Protein 6KU5 (pdb70)

Organism: NCBI:txid8208

Foldseek 3Di:
DVVVVVVVVVVVVVVVVVVVCVVVVVVVVVVVLVVCLVVQEDQCQKHKAKAALLVCQLVVCVPPHCQKDKGRWYHLHNQHWIKIKIWRSQFDPPQHRFAIWIWIFTAQGPNLVVDDDQDFKKKKKWWAFPQPLGPIQIDIDTDDNPDCRSGRWPPHPVGGDTDGGRRSDTVCCCPPNPRGPQADPRMIMMMMHINSDCDPD/DVVVVVVVVVVVVVVVVVVVVVVVVVVVVVVVVVVLVVVLVVQEEQCQKHKAKFALQPVVLVCCVVVVPVWDKGRWYANHNQHWIKIKIKGSCFDDPCHNFAIWIWMATAQGPNLVVYDDQDFWKKKKWWDFPQPLGPIQIDIDGDDNVDPRRGRWDDHPGTGDTGGGRNRDGNCCQVDPDSGHQADNRMGMMMMHIDDDDDDDDPD

Secondary structure (DSSP, 8-state):
-HHHHHHHHHHHHHHHHHHHHHHHHHHHHHHHHHHHHHHH--SSSEEEEEEESHHHHHHHHHSSSS-SEE---EESSTTS-EEEEEE-SS--GGGTTTEEEEEEEEE--TTTTTS-SS----EEEEE--TTSS---EEEEE---TT-GGGSPP--TTS-SPPEEEEEEEEHHHHHS-SS--SEETTEEEEEEEE----TT-/-TTHHHHHHHHHHHHHHHHHHHHHHHHHHHHHHHHHHHHHHHH--SSSEEEEEEESHHHHHHHHHTTSSS-EEPPPEEETTTTEEEE-EEETT--TTTTTTEEEEEEEEE--TTGGGS-SS----EEEEE--SSSS---EEEEEPPPTTSTTSSPP--SSS-SPPEEEEEEEEHHHHHS-SS--SEETTEEEEEEEE----SSSS--

B-factor: mean 90.25, std 17.1, range [50.0, 147.65]

Nearest PDB structures (foldseek):
  6ku5-assembly2_B  TM=1.005E+00  e=7.263E-43  Notothenia coriiceps
  5h10-assembly1_B  TM=9.588E-01  e=3.932E-22  Homo sapiens
  4gjh-assembly1_A  TM=9.534E-01  e=3.099E-22  Mus musculus
  1rf3-assembly1_A  TM=9.480E-01  e=3.352E-21  Homo sapiens
  5yc1-assembly1_C  TM=8.995E-01  e=1.189E-16  Homo sapiens

Sequence (408 aa):
EALREHLGTLEEKMKRHSGLLDIHATQLRTHSEHLQELEATSNDGKLIWKIEDFRNKRESEVKGHPPCLSSVPFHTGPCGYKMASKVYLNGDGEGRGTHLSLYVVLMVGDFDALLPWPFRQTVALSVLDQSGAGNHQSLSFKPDLTSKSFQRPTDEKAGNVAVGFSCFIPLIKLEEPQNATYVKEDTMFVKVKVDMVGLEQSAAEALREHLGTLEEKMKRHSGLLDIHATQLRTHSEHLQELEATSNDGKLIWKIEDFRNKRESEVKGHPPCLSSVPFHTGPCGYKMASKVYLNGDGEGRGTHLSLYVVLMVGDFDALLPWPFRQTVALSVLDQSGAGNHQSLSFKPDLTSKSFQRPTDEKAGNVAVGFSCFIPLIKLEEPQNATYVKEDTMFVKVKVDMVGLEQLLE

CATH classification: 2.60.210.10

Structure (mmCIF, N/CA/C/O backbone):
data_6KU5
#
_entry.id   6KU5
#
_cell.length_a   85.544
_cell.length_b   85.544
_cell.length_c   148.598
_cell.angle_alpha   90.000
_cell.angle_beta   90.000
_cell.angle_gamma   120.000
#
_symmetry.space_group_name_H-M   'P 3 2 1'
#
loop_
_atom_site.group_PDB
_atom_site.id
_atom_site.type_symbol
_atom_site.label_atom_id
_atom_site.label_alt_id
_atom_site.label_comp_id
_atom_site.label_asym_id
_atom_site.label_entity_id
_atom_site.label_seq_id
_atom_site.pdbx_PDB_ins_code
_atom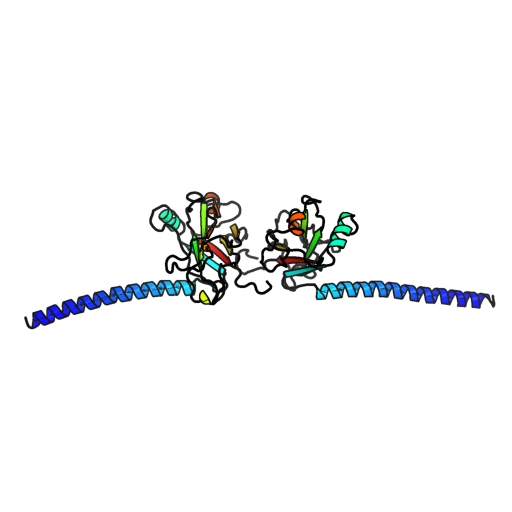_site.Cartn_x
_atom_site.Cartn_y
_atom_site.Cartn_z
_atom_site.occupancy
_atom_site.B_iso_or_equiv
_atom_site.auth_seq_id
_atom_site.auth_comp_id
_atom_site.auth_asym_id
_atom_site.auth_atom_id
_atom_site.pdbx_PDB_model_num
ATOM 1 N N . GLU A 1 4 ? -48.389 32.944 -41.902 1.000 145.864 5 GLU A N 1
ATOM 2 C CA . GLU A 1 4 ? -48.402 33.838 -40.704 1.000 136.701 5 GLU A CA 1
ATOM 3 C C . GLU A 1 4 ? -49.514 33.414 -39.742 1.000 139.285 5 GLU A C 1
ATOM 4 O O . GLU A 1 4 ? -49.465 33.855 -38.575 1.000 144.415 5 GLU A O 1
ATOM 6 N N . ALA A 1 5 ? -50.472 32.596 -40.193 1.000 147.040 6 ALA A N 1
ATOM 7 C CA . ALA A 1 5 ? -51.502 31.987 -39.321 1.000 147.645 6 ALA A CA 1
ATOM 8 C C . ALA A 1 5 ? -50.799 31.161 -38.242 1.000 142.971 6 ALA A C 1
ATOM 9 O O . ALA A 1 5 ? -51.040 31.409 -37.035 1.000 130.615 6 ALA A O 1
ATOM 11 N N . LEU A 1 6 ? -49.968 30.211 -38.681 1.000 135.427 7 LEU A N 1
ATOM 12 C CA . LEU A 1 6 ? -49.128 29.370 -37.794 1.000 127.358 7 LEU A CA 1
ATOM 13 C C . LEU A 1 6 ? -48.101 30.253 -37.083 1.000 133.107 7 LEU A C 1
ATOM 14 O O . LEU A 1 6 ? -47.927 30.074 -35.864 1.000 132.280 7 LEU A O 1
ATOM 16 N N . ARG A 1 7 ? -47.469 31.181 -37.811 1.000 139.165 8 ARG A N 1
ATOM 17 C CA . ARG A 1 7 ? -46.405 32.072 -37.267 1.000 133.727 8 ARG A CA 1
ATOM 18 C C . ARG A 1 7 ? -46.927 32.827 -36.039 1.000 132.192 8 ARG A C 1
ATOM 19 O O . ARG A 1 7 ? -46.219 32.848 -35.005 1.000 123.384 8 ARG A O 1
ATOM 21 N N . GLU A 1 8 ? -48.110 33.437 -36.147 1.000 138.466 9 GLU A N 1
ATOM 22 C CA . GLU A 1 8 ? -48.751 34.130 -35.001 1.000 136.624 9 GLU A CA 1
ATOM 23 C C . GLU A 1 8 ? -48.898 33.117 -33.867 1.000 130.347 9 GLU A C 1
ATOM 24 O O . GLU A 1 8 ? -48.580 33.481 -32.724 1.000 132.300 9 GLU A O 1
ATOM 30 N N . HIS A 1 9 ? -49.351 31.897 -34.180 1.000 120.843 10 HIS A N 1
ATOM 31 C CA . HIS A 1 9 ? -49.595 30.837 -33.161 1.000 115.238 10 HIS A CA 1
ATOM 32 C C . HIS A 1 9 ? -48.262 30.287 -32.628 1.000 116.142 10 HIS A C 1
ATOM 33 O O . HIS A 1 9 ? -48.244 29.789 -31.460 1.000 106.947 10 HIS A O 1
ATOM 35 N N . LEU A 1 10 ? -47.199 30.356 -33.444 1.000 117.098 11 LEU A N 1
ATOM 36 C CA . LEU A 1 10 ? -45.816 29.965 -33.042 1.000 108.999 11 LEU A CA 1
ATOM 37 C C . LEU A 1 10 ? -45.181 31.045 -32.156 1.000 103.528 11 LEU A C 1
ATOM 38 O O . LEU A 1 10 ? -44.489 30.685 -31.175 1.000 102.302 11 LEU A O 1
ATOM 40 N N . GLY A 1 11 ? -45.331 32.315 -32.526 1.000 99.739 12 GLY A N 1
ATOM 41 C CA . GLY A 1 11 ? -44.874 33.425 -31.674 1.000 100.105 12 GLY A CA 1
ATOM 42 C C . GLY A 1 11 ? -45.560 33.357 -30.325 1.000 101.451 12 GLY A C 1
ATOM 43 O O . GLY A 1 11 ? -44.873 33.572 -29.307 1.000 98.351 12 GLY A O 1
ATOM 44 N N . THR A 1 12 ? -46.859 33.038 -30.327 1.000 105.293 13 THR A N 1
ATOM 45 C CA . THR A 1 12 ? -47.693 32.884 -29.107 1.000 100.992 13 THR A CA 1
ATOM 46 C C . THR A 1 12 ? -47.115 31.774 -28.233 1.000 105.079 13 THR A C 1
ATOM 47 O O . THR A 1 12 ? -46.996 32.000 -27.019 1.000 117.135 13 THR A O 1
ATOM 51 N N . LEU A 1 13 ? -46.780 30.620 -28.816 1.000 104.306 14 LEU A N 1
ATOM 52 C CA . LEU A 1 13 ? -46.195 29.494 -28.033 1.000 102.481 14 LEU A CA 1
ATOM 53 C C . LEU A 1 13 ? -44.913 29.974 -27.341 1.000 101.658 14 LEU A C 1
ATOM 54 O O . LEU A 1 13 ? -44.801 29.777 -26.116 1.000 95.079 14 LEU A O 1
ATOM 56 N N . GLU A 1 14 ? -44.015 30.628 -28.086 1.000 104.957 15 GLU A N 1
ATOM 57 C CA . GLU A 1 14 ? -42.713 31.109 -27.545 1.000 100.166 15 GLU A CA 1
ATOM 58 C C . GLU A 1 14 ? -42.951 32.050 -26.361 1.000 93.316 15 GLU A C 1
ATOM 59 O O . GLU A 1 14 ? -42.250 31.888 -25.340 1.000 82.758 15 GLU A O 1
ATOM 65 N N . GLU A 1 15 ? -43.885 32.997 -26.483 1.000 95.128 16 GLU A N 1
ATOM 66 C CA . GLU A 1 15 ? -44.158 33.955 -25.382 1.000 99.145 16 GLU A CA 1
ATOM 67 C C . GLU A 1 15 ? -44.761 33.152 -24.220 1.000 99.347 16 GLU A C 1
ATOM 68 O O . GLU A 1 15 ? -44.377 33.434 -23.069 1.000 106.096 16 GLU A O 1
ATOM 74 N N . LYS A 1 16 ? -45.607 32.154 -24.499 1.000 95.105 17 LYS A N 1
ATOM 75 C CA . LYS A 1 16 ? -46.172 31.255 -23.448 1.000 94.585 17 LYS A CA 1
ATOM 76 C C . LYS A 1 16 ? -45.038 30.481 -22.774 1.000 84.303 17 LYS A C 1
ATOM 77 O O . LYS A 1 16 ? -45.046 30.326 -21.535 1.000 75.023 17 LYS A O 1
ATOM 79 N N . MET A 1 17 ? -44.097 29.996 -23.569 1.000 82.327 18 MET A N 1
ATOM 80 C CA . MET A 1 17 ? -42.949 29.250 -23.021 1.000 84.070 18 MET A CA 1
ATOM 81 C C . MET A 1 17 ? -42.215 30.144 -22.019 1.000 86.338 18 MET A C 1
ATOM 82 O O . MET A 1 17 ? -41.990 29.701 -20.884 1.000 89.186 18 MET A O 1
ATOM 87 N N . LYS A 1 18 ? -41.857 31.365 -22.429 1.000 85.554 19 LYS A N 1
ATOM 88 C CA . LYS A 1 18 ? -41.056 32.286 -21.578 1.000 85.348 19 LYS A CA 1
ATOM 89 C C . LYS A 1 18 ? -41.784 32.490 -20.244 1.000 85.533 19 LYS A C 1
ATOM 90 O O . LYS A 1 18 ? -41.096 32.489 -19.200 1.000 73.998 19 LYS A O 1
ATOM 92 N N . ARG A 1 19 ? -43.115 32.638 -20.273 1.000 84.347 20 ARG A N 1
ATOM 93 C CA . ARG A 1 19 ? -43.933 32.831 -19.048 1.000 82.163 20 ARG A CA 1
ATOM 94 C C . ARG A 1 19 ? -43.683 31.661 -18.108 1.000 80.711 20 ARG A C 1
ATOM 95 O O . ARG A 1 19 ? -43.449 31.913 -16.915 1.000 80.958 20 ARG A O 1
ATOM 103 N N . HIS A 1 20 ? -43.711 30.434 -18.633 1.000 79.258 21 HIS A N 1
ATOM 104 C CA . HIS A 1 20 ? -43.425 29.222 -17.821 1.000 73.467 21 HIS A CA 1
ATOM 105 C C . HIS A 1 20 ? -42.073 29.387 -17.148 1.000 69.134 21 HIS A C 1
ATOM 106 O O . HIS A 1 20 ? -42.001 29.171 -15.938 1.000 70.735 21 HIS A O 1
ATOM 113 N N . SER A 1 21 ? -41.063 29.800 -17.906 1.000 70.470 22 SER A N 1
ATOM 114 C CA . SER A 1 21 ? -39.690 29.969 -17.372 1.000 74.852 22 SER A CA 1
ATOM 115 C C . SER A 1 21 ? -39.669 31.018 -16.249 1.000 74.914 22 SER A C 1
ATOM 116 O O . SER A 1 21 ? -38.857 30.878 -15.326 1.000 74.279 22 SER A O 1
ATOM 119 N N . GLY A 1 22 ? -40.488 32.064 -16.336 1.000 77.732 23 GLY A N 1
ATOM 120 C CA . GLY A 1 22 ? -40.556 33.076 -15.264 1.000 77.463 23 GLY A CA 1
ATOM 121 C C . GLY A 1 22 ? -41.090 32.480 -13.979 1.000 74.073 23 GLY A C 1
ATOM 122 O O . GLY A 1 22 ? -40.505 32.749 -12.919 1.000 73.347 23 GLY A O 1
ATOM 123 N N . LEU A 1 23 ? -42.142 31.669 -14.076 1.000 76.215 24 LEU A N 1
ATOM 124 C CA . LEU A 1 23 ? -42.805 31.042 -12.898 1.000 75.992 24 LEU A CA 1
ATOM 125 C C . LEU A 1 23 ? -41.846 30.116 -12.158 1.000 73.493 24 LEU A C 1
ATOM 126 O O . LEU A 1 23 ? -41.915 30.067 -10.914 1.000 69.499 24 LEU A O 1
ATOM 131 N N . LEU A 1 24 ? -41.035 29.359 -12.891 1.000 73.641 25 LEU A N 1
ATOM 132 C CA . LEU A 1 24 ? -40.067 28.433 -12.261 1.000 75.312 25 LEU A CA 1
ATOM 133 C C . LEU A 1 24 ? -39.068 29.224 -11.412 1.000 81.004 25 LEU A C 1
ATOM 134 O O . LEU A 1 24 ? -38.791 28.775 -10.291 1.000 87.815 25 LEU A O 1
ATOM 139 N N . ASP A 1 25 ? -38.547 30.351 -11.899 1.000 81.529 26 ASP A N 1
ATOM 140 C CA . ASP A 1 25 ? -37.608 31.181 -11.098 1.000 83.536 26 ASP A CA 1
ATOM 141 C C . ASP A 1 25 ? -38.345 31.706 -9.865 1.000 78.602 26 ASP A C 1
ATOM 142 O O . ASP A 1 25 ? -37.775 31.643 -8.759 1.000 76.628 26 ASP A O 1
ATOM 147 N N . ILE A 1 26 ? -39.570 32.193 -10.053 1.000 77.168 27 ILE A N 1
ATOM 148 C CA . ILE A 1 26 ? -40.424 32.722 -8.950 1.000 74.593 27 ILE A CA 1
ATOM 149 C C . ILE A 1 26 ? -40.702 31.603 -7.950 1.000 72.244 27 ILE A C 1
ATOM 150 O O . ILE A 1 26 ? -40.573 31.849 -6.751 1.000 77.630 27 ILE A O 1
ATOM 155 N N . HIS A 1 27 ? -41.116 30.434 -8.435 1.000 72.869 28 HIS A N 1
ATOM 156 C CA . HIS A 1 27 ? -41.377 29.243 -7.588 1.000 71.222 28 HIS A CA 1
ATOM 157 C C . HIS A 1 27 ? -40.093 28.826 -6.870 1.000 69.258 28 HIS A C 1
ATOM 158 O O . HIS A 1 27 ? -40.152 28.480 -5.696 1.000 65.502 28 HIS A O 1
ATOM 165 N N . ALA A 1 28 ? -38.965 28.848 -7.565 1.000 78.471 29 ALA A N 1
ATOM 166 C CA . ALA A 1 28 ? -37.669 28.428 -6.991 1.000 80.287 29 ALA A CA 1
ATOM 167 C C . ALA A 1 28 ? -37.347 29.326 -5.797 1.000 79.130 29 ALA A C 1
ATOM 168 O O . ALA A 1 28 ? -37.018 28.790 -4.728 1.000 76.825 29 ALA A O 1
ATOM 170 N N . THR A 1 29 ? -37.454 30.644 -5.962 1.000 77.342 30 THR A N 1
ATOM 171 C CA . THR A 1 29 ? -37.126 31.597 -4.872 1.000 76.991 30 THR A CA 1
ATOM 172 C 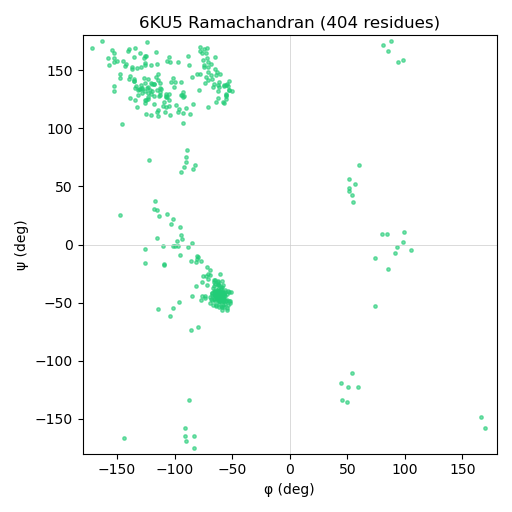C . THR A 1 29 ? -38.030 31.286 -3.681 1.000 72.982 30 THR A C 1
ATOM 173 O O . THR A 1 29 ? -37.510 31.163 -2.565 1.000 71.227 30 THR A O 1
ATOM 177 N N . GLN A 1 30 ? -39.320 31.100 -3.938 1.000 75.463 31 GLN A N 1
ATOM 178 C CA . GLN A 1 30 ? -40.331 30.815 -2.888 1.000 75.720 31 GLN A CA 1
ATOM 179 C C . GLN A 1 30 ? -40.007 29.497 -2.184 1.000 71.451 31 GLN A C 1
ATOM 180 O O . GLN A 1 30 ? -40.222 29.408 -0.971 1.000 73.256 31 GLN A O 1
ATOM 186 N N . LEU A 1 31 ? -39.544 28.492 -2.920 1.000 74.931 32 LEU A N 1
ATOM 187 C CA . LEU A 1 31 ? -39.093 27.217 -2.303 1.000 78.585 32 LEU A CA 1
ATOM 188 C C . LEU A 1 31 ? -37.897 27.519 -1.397 1.000 83.530 32 LEU A C 1
ATOM 189 O O . LEU A 1 31 ? -37.875 27.038 -0.242 1.000 84.558 32 LEU A O 1
ATOM 194 N N . ARG A 1 32 ? -36.936 28.289 -1.908 1.000 85.286 33 ARG A N 1
ATOM 195 C CA . ARG A 1 32 ? -35.696 28.599 -1.160 1.000 83.579 33 ARG A CA 1
ATOM 196 C C . ARG A 1 32 ? -36.084 29.324 0.126 1.000 75.708 33 ARG A C 1
ATOM 197 O O . ARG A 1 32 ? -35.595 28.923 1.188 1.000 73.990 33 ARG A O 1
ATOM 205 N N . THR A 1 33 ? -36.959 30.325 0.045 1.000 73.634 34 THR A N 1
ATOM 206 C CA . THR A 1 33 ? -37.382 31.090 1.247 1.000 73.904 34 THR A CA 1
ATOM 207 C C . THR A 1 33 ? -38.100 30.134 2.201 1.000 7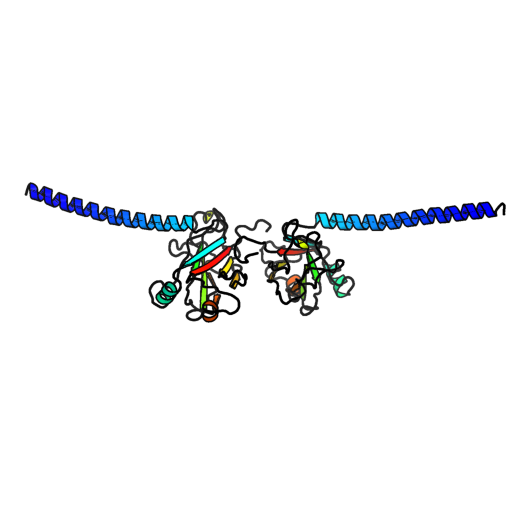5.493 34 THR A C 1
ATOM 208 O O . THR A 1 33 ? -37.861 30.218 3.418 1.000 79.797 34 THR A O 1
ATOM 212 N N . HIS A 1 34 ? -38.929 29.237 1.676 1.000 78.999 35 HIS A N 1
ATOM 213 C CA . HIS A 1 34 ? -39.645 28.240 2.509 1.000 80.412 35 HIS A CA 1
ATOM 214 C C . HIS A 1 34 ? -38.632 27.411 3.284 1.000 89.261 35 HIS A C 1
ATOM 215 O O . HIS A 1 34 ? -38.806 27.302 4.507 1.000 95.422 35 HIS A O 1
ATOM 222 N N . SER A 1 35 ? -37.602 26.894 2.605 1.000 92.933 36 SER A N 1
ATOM 223 C CA . SER A 1 35 ? -36.561 26.039 3.234 1.000 90.760 36 SER A CA 1
ATOM 224 C C . SER A 1 35 ? -35.851 26.795 4.362 1.000 91.461 36 SER A C 1
ATOM 225 O O . SER A 1 35 ? -35.599 26.168 5.420 1.000 87.452 36 SER A O 1
ATOM 228 N N . GLU A 1 36 ? -35.517 28.071 4.141 1.000 93.628 37 GLU A N 1
ATOM 229 C CA . GLU A 1 36 ? -34.890 28.932 5.177 1.000 91.335 37 GLU A CA 1
ATOM 230 C C . GLU A 1 36 ? -35.835 29.037 6.376 1.000 89.057 37 GLU A C 1
ATOM 231 O O . GLU A 1 36 ? -35.349 28.936 7.515 1.000 85.135 37 GLU A O 1
ATOM 237 N N . HIS A 1 37 ? -37.130 29.252 6.135 1.000 87.590 38 HIS A N 1
ATOM 238 C CA . HIS A 1 37 ? -38.126 29.386 7.231 1.000 95.468 38 HIS A CA 1
ATOM 239 C C . HIS A 1 37 ? -38.255 28.055 7.979 1.000 91.134 38 HIS A C 1
ATOM 240 O O . HIS A 1 37 ? -38.378 28.077 9.212 1.000 88.478 38 HIS A O 1
ATOM 247 N N . LEU A 1 38 ? -38.245 26.938 7.259 1.000 91.441 39 LEU A N 1
ATOM 248 C CA . LEU A 1 38 ? -38.380 25.600 7.886 1.000 89.205 39 LEU A CA 1
ATOM 249 C C . LEU A 1 38 ? -37.228 25.373 8.864 1.000 92.173 39 LEU A C 1
ATOM 250 O O . LEU A 1 38 ? -37.485 24.969 10.008 1.000 97.369 39 LEU A O 1
ATOM 255 N N . GLN A 1 39 ? -36.002 25.648 8.438 1.000 91.894 40 GLN A N 1
ATOM 256 C CA . GLN A 1 39 ? -34.811 25.429 9.291 1.000 91.932 40 GLN A CA 1
ATOM 257 C C . GLN A 1 39 ? -34.973 26.279 10.552 1.000 85.476 40 GLN A C 1
ATOM 258 O O . GLN A 1 39 ? -34.837 25.733 11.655 1.000 85.833 40 GLN A O 1
ATOM 264 N N . GLU A 1 40 ? -35.332 27.551 10.389 1.000 85.705 41 GLU A N 1
ATOM 265 C CA . GLU A 1 40 ? -35.534 28.466 11.537 1.000 82.524 41 GLU A CA 1
ATOM 266 C C . GLU A 1 40 ? -36.492 27.800 12.521 1.000 87.436 41 GLU A C 1
ATOM 267 O O . GLU A 1 40 ? -36.139 27.736 13.698 1.000 96.105 41 GLU A O 1
ATOM 273 N N . LEU A 1 41 ? -37.629 27.277 12.062 1.000 90.601 42 LEU A N 1
ATOM 274 C CA . LEU A 1 41 ? -38.602 26.631 12.981 1.000 88.471 42 LEU A CA 1
ATOM 275 C C . LEU A 1 41 ? -37.970 25.419 13.666 1.000 90.722 42 LEU A C 1
ATOM 276 O O . LEU A 1 41 ? -38.159 25.290 14.882 1.000 98.115 42 LEU A O 1
ATOM 281 N N . GLU A 1 42 ? -37.258 24.570 12.921 1.000 90.572 43 GLU A N 1
ATOM 282 C CA . GLU A 1 42 ? -36.700 23.290 13.443 1.000 90.516 43 GLU A CA 1
ATOM 283 C C . GLU A 1 42 ? -35.595 23.563 14.464 1.000 90.724 43 GLU A C 1
ATOM 284 O O . GLU A 1 42 ? -35.624 22.928 15.532 1.000 103.245 43 GLU A O 1
ATOM 286 N N . ALA A 1 43 ? -34.654 24.449 14.140 1.000 90.286 44 ALA A N 1
ATOM 287 C CA . ALA A 1 43 ? -33.413 24.662 14.929 1.000 99.706 44 ALA A CA 1
ATOM 288 C C . ALA A 1 43 ? -33.682 25.417 16.242 1.000 105.918 44 ALA A C 1
ATOM 289 O O . ALA A 1 43 ? -33.135 25.011 17.300 1.000 108.721 44 ALA A O 1
ATOM 291 N N . THR A 1 44 ? -34.489 26.474 16.191 1.000 107.985 45 THR A N 1
ATOM 292 C CA . THR A 1 44 ? -34.595 27.480 17.285 1.000 98.836 45 THR A CA 1
ATOM 293 C C . THR A 1 44 ? -35.316 26.933 18.509 1.000 93.805 45 THR A C 1
ATOM 294 O O . THR A 1 44 ? -35.858 25.819 18.462 1.000 101.056 45 THR A O 1
ATOM 298 N N . SER A 1 45 ? -35.234 27.716 19.579 1.000 93.402 46 SER A N 1
ATOM 299 C CA . SER A 1 45 ? -35.955 27.525 20.862 1.000 106.852 46 SER A CA 1
ATOM 300 C C . SER A 1 45 ? -36.507 28.893 21.264 1.000 103.257 46 SER A C 1
ATOM 301 O O . SER A 1 45 ? -35.791 29.896 21.025 1.000 96.602 46 SER A O 1
ATOM 304 N N . ASN A 1 46 ? -37.716 28.944 21.833 1.000 99.130 47 ASN A N 1
ATOM 305 C CA . ASN A 1 46 ? -38.378 30.228 22.203 1.000 87.377 47 ASN A CA 1
ATOM 306 C C . ASN A 1 46 ? -38.250 30.477 23.709 1.000 75.847 47 ASN A C 1
ATOM 307 O O . ASN A 1 46 ? -39.072 31.225 24.259 1.000 70.812 47 ASN A O 1
ATOM 312 N N . ASP A 1 47 ? -37.268 29.856 24.354 1.000 74.084 48 ASP A N 1
ATOM 313 C CA . ASP A 1 47 ? -37.051 29.996 25.816 1.000 75.890 48 ASP A CA 1
ATOM 314 C C . ASP A 1 47 ? -35.957 31.028 26.070 1.000 75.670 48 ASP A C 1
ATOM 315 O O . ASP A 1 47 ? -35.582 31.196 27.233 1.000 81.787 48 ASP A O 1
ATOM 320 N N . GLY A 1 48 ? -35.425 31.663 25.027 1.000 77.291 49 GLY A N 1
ATOM 321 C CA . GLY A 1 48 ? -34.299 32.600 25.189 1.000 73.553 49 GLY A CA 1
ATOM 322 C C . GLY A 1 48 ? -32.964 31.884 25.310 1.000 74.528 49 GLY A C 1
ATOM 323 O O . GLY A 1 48 ? -31.966 32.563 25.622 1.000 74.108 49 GLY A O 1
ATOM 324 N N . LYS A 1 49 ? -32.953 30.568 25.073 1.000 79.881 50 LYS A N 1
ATOM 325 C CA . LYS A 1 49 ? -31.737 29.718 24.987 1.000 83.791 50 LYS A CA 1
ATOM 326 C C . LYS A 1 49 ? -31.640 29.188 23.559 1.000 84.209 50 LYS A C 1
ATOM 327 O O . LYS A 1 49 ? -32.679 28.710 23.047 1.000 78.889 50 LYS A O 1
ATOM 333 N N . LEU A 1 50 ? -30.462 29.263 22.940 1.000 81.752 51 LEU A N 1
ATOM 334 C CA . LEU A 1 50 ? -30.270 28.696 21.589 1.000 76.840 51 LEU A CA 1
ATOM 335 C C . LEU A 1 50 ? -28.973 27.907 21.563 1.000 75.230 51 LEU A C 1
ATOM 336 O O . LEU A 1 50 ? -27.966 28.434 22.047 1.000 80.815 51 LEU A O 1
ATOM 341 N N . ILE A 1 51 ? -29.014 26.715 20.983 1.000 74.577 52 ILE A N 1
ATOM 342 C CA . ILE A 1 51 ? -27.796 25.906 20.711 1.000 76.872 52 ILE A CA 1
ATOM 343 C C . ILE A 1 51 ? -27.556 25.939 19.208 1.000 77.390 52 ILE A C 1
ATOM 344 O O . ILE A 1 51 ? -28.485 25.655 18.435 1.000 79.647 52 ILE A O 1
ATOM 349 N N . TRP A 1 52 ? -26.339 26.260 18.819 1.000 78.171 53 TRP A N 1
ATOM 350 C CA . TRP A 1 52 ? -25.965 26.368 17.396 1.000 77.624 53 TRP A CA 1
ATOM 351 C C . TRP A 1 52 ? -25.045 25.200 17.078 1.000 74.768 53 TRP A C 1
ATOM 352 O O . TRP A 1 52 ? -23.994 25.109 17.717 1.000 70.329 53 TRP A O 1
ATOM 363 N N . LYS A 1 53 ? -25.449 24.336 16.152 1.000 80.787 54 LYS A N 1
ATOM 364 C CA . LYS A 1 53 ? -24.578 23.249 15.639 1.000 79.911 54 LYS A CA 1
ATOM 365 C C . LYS A 1 53 ? -23.854 23.756 14.399 1.000 78.733 54 LYS A C 1
ATOM 366 O O . LYS A 1 53 ? -24.495 23.846 13.340 1.000 73.425 54 LYS A O 1
ATOM 372 N N . ILE A 1 54 ? -22.571 24.073 14.536 1.000 84.163 55 ILE A N 1
ATOM 373 C CA . ILE A 1 54 ? -21.733 24.522 13.392 1.000 80.276 55 ILE A CA 1
ATOM 374 C C . ILE A 1 54 ? -21.067 23.282 12.816 1.000 76.977 55 ILE A C 1
ATOM 375 O O . ILE A 1 54 ? -20.450 22.530 13.593 1.000 75.351 55 ILE A O 1
ATOM 380 N N . GLU A 1 55 ? -21.211 23.079 11.512 1.000 79.701 56 GLU A N 1
ATOM 381 C CA . GLU A 1 55 ? -20.747 21.843 10.842 1.000 86.346 56 GLU A CA 1
ATOM 382 C C . GLU A 1 55 ? -19.836 22.219 9.682 1.000 91.140 56 GLU A C 1
ATOM 383 O O . GLU A 1 55 ? -19.932 23.375 9.207 1.000 95.300 56 GLU A O 1
ATOM 389 N N . ASP A 1 56 ? -19.019 21.264 9.235 1.000 95.560 57 ASP A N 1
ATOM 390 C CA . ASP A 1 56 ? -18.046 21.467 8.131 1.000 97.140 57 ASP A CA 1
ATOM 391 C C . ASP A 1 56 ? -17.143 22.639 8.520 1.000 98.303 57 ASP A C 1
ATOM 392 O O . ASP A 1 56 ? -17.016 23.615 7.745 1.000 101.812 57 ASP A O 1
ATOM 397 N N . PHE A 1 57 ? -16.579 22.550 9.718 1.000 95.329 58 PHE A N 1
ATOM 398 C CA . PHE A 1 57 ? -15.764 23.611 10.346 1.000 92.681 58 PHE A CA 1
ATOM 399 C C . PHE A 1 57 ? -14.557 23.938 9.462 1.000 95.478 58 PHE A C 1
ATOM 400 O O . PHE A 1 57 ? -14.383 25.123 9.118 1.000 105.047 58 PHE A O 1
ATOM 408 N N . ARG A 1 58 ? -13.753 22.945 9.082 1.000 92.678 59 ARG A N 1
ATOM 409 C CA . ARG A 1 58 ? -12.481 23.274 8.391 1.000 96.613 59 ARG A CA 1
ATOM 410 C C . ARG A 1 58 ? -12.793 24.029 7.098 1.000 99.060 59 ARG A C 1
ATOM 411 O O . ARG A 1 58 ? -12.167 25.087 6.894 1.000 102.656 59 ARG A O 1
ATOM 419 N N . ASN A 1 59 ? -13.738 23.548 6.283 1.000 100.405 60 ASN A N 1
ATOM 420 C CA . ASN A 1 59 ? -14.111 24.248 5.020 1.000 100.882 60 ASN A CA 1
ATOM 421 C C . ASN A 1 59 ? -14.673 25.628 5.361 1.000 92.095 60 ASN A C 1
ATOM 422 O O . ASN A 1 59 ? -14.292 26.604 4.687 1.000 81.492 60 ASN A O 1
ATOM 427 N N . LYS A 1 60 ? -15.529 25.697 6.381 1.000 89.750 61 LYS A N 1
ATOM 428 C CA . LYS A 1 60 ? -16.113 26.971 6.859 1.000 88.166 61 LYS A CA 1
ATOM 429 C C . LYS A 1 60 ? -14.979 27.904 7.278 1.000 89.267 61 LYS A C 1
ATOM 430 O O . LYS A 1 60 ? -15.091 29.108 6.967 1.000 79.459 61 LYS A O 1
ATOM 432 N N . ARG A 1 61 ? -13.957 27.366 7.964 1.000 98.366 62 ARG A N 1
ATOM 433 C CA . ARG A 1 61 ? -12.775 28.151 8.415 1.000 104.239 62 ARG A CA 1
ATOM 434 C C . ARG A 1 61 ? -11.933 28.556 7.198 1.000 104.094 62 ARG A C 1
ATOM 435 O O . ARG A 1 61 ? -11.615 29.764 7.100 1.000 91.982 62 ARG A O 1
ATOM 443 N N . GLU A 1 62 ? -11.589 27.621 6.300 1.000 105.151 63 GLU A N 1
ATOM 444 C CA . GLU A 1 62 ? -10.733 27.978 5.137 1.000 107.099 63 GLU A CA 1
ATOM 445 C C . GLU A 1 62 ? -11.483 29.013 4.288 1.000 104.807 63 GLU A C 1
ATOM 446 O O . GLU A 1 62 ? -10.871 30.051 3.959 1.000 106.127 63 GLU A O 1
ATOM 452 N N . SER A 1 63 ? -12.773 28.789 4.011 1.000 105.798 64 SER A N 1
ATOM 453 C CA . SER A 1 63 ? -13.625 29.731 3.231 1.000 105.763 64 SER A CA 1
ATOM 454 C C . SER A 1 63 ? -13.659 31.112 3.905 1.000 113.147 64 SER A C 1
ATOM 455 O O . SER A 1 63 ? -13.720 32.132 3.163 1.000 117.280 64 SER A O 1
ATOM 458 N N . GLU A 1 64 ? -13.628 31.142 5.245 1.000 108.028 65 GLU A N 1
ATOM 459 C CA . GLU A 1 64 ? -13.635 32.387 6.057 1.000 98.715 65 GLU A CA 1
ATOM 460 C C . GLU A 1 64 ? -12.354 33.172 5.797 1.000 95.872 65 GLU A C 1
ATOM 461 O O . GLU A 1 64 ? -12.413 34.401 5.855 1.000 104.111 65 GLU A O 1
ATOM 467 N N . VAL A 1 65 ? -11.237 32.488 5.557 1.000 96.634 66 VAL A N 1
ATOM 468 C CA . VAL A 1 65 ? -9.938 33.156 5.242 1.000 103.860 66 VAL A CA 1
ATOM 469 C C . VAL A 1 65 ? -10.128 33.941 3.936 1.000 107.539 66 VAL A C 1
ATOM 470 O O . VAL A 1 65 ? -9.612 35.073 3.827 1.000 112.960 66 VAL A O 1
ATOM 474 N N . LYS A 1 66 ? -10.855 33.358 2.982 1.000 103.157 67 LYS A N 1
ATOM 475 C CA . LYS A 1 66 ? -11.246 34.023 1.713 1.000 103.872 67 LYS A CA 1
ATOM 476 C C . LYS A 1 66 ? -12.318 35.087 1.996 1.000 107.823 67 LYS A C 1
ATOM 477 O O . LYS A 1 66 ? -12.972 35.014 3.051 1.000 107.370 67 LYS A O 1
ATOM 479 N N . GLY A 1 67 ? -12.501 36.036 1.075 1.000 117.368 68 GLY A N 1
ATOM 480 C CA . GLY A 1 67 ? -13.510 37.107 1.202 1.000 116.772 68 GLY A CA 1
ATOM 481 C C . GLY A 1 67 ? -14.907 36.536 1.388 1.000 113.210 68 GLY A C 1
ATOM 482 O O . GLY A 1 67 ? -15.632 37.053 2.261 1.000 98.231 68 GLY A O 1
ATOM 483 N N . HIS A 1 68 ? -15.245 35.485 0.624 1.000 118.730 69 HIS A N 1
ATOM 484 C CA . HIS A 1 68 ? -16.570 34.798 0.601 1.000 111.602 69 HIS A CA 1
ATOM 485 C C . HIS A 1 68 ? -16.898 34.174 1.969 1.000 109.431 69 HIS A C 1
ATOM 486 O O . HIS A 1 68 ? -16.027 33.412 2.508 1.000 103.004 69 HIS A O 1
ATOM 488 N N . PRO A 1 69 ? -18.133 34.425 2.448 1.000 106.327 70 PRO A N 1
ATOM 489 C CA . PRO A 1 69 ? -18.630 34.095 3.809 1.000 100.165 70 PRO A CA 1
ATOM 490 C C . PRO A 1 69 ? -17.793 34.815 4.877 1.000 97.733 70 PRO A C 1
ATOM 491 O O . PRO A 1 69 ? -17.078 34.173 5.652 1.000 95.163 70 PRO A O 1
ATOM 493 N N . PRO A 1 70 ? -17.865 36.167 4.983 1.000 89.414 71 PRO A N 1
ATOM 494 C CA . PRO A 1 70 ? -17.042 36.923 5.929 1.000 89.212 71 PRO A CA 1
ATOM 495 C C . PRO A 1 70 ? -17.313 36.571 7.397 1.000 94.100 71 PRO A C 1
ATOM 496 O O . PRO A 1 70 ? -16.404 36.711 8.215 1.000 92.738 71 PRO A O 1
ATOM 500 N N . CYS A 1 71 ? -18.562 36.197 7.698 1.000 96.417 72 CYS A N 1
ATOM 501 C CA . CYS A 1 71 ? -18.981 35.727 9.042 1.000 99.768 72 CYS A CA 1
ATOM 502 C C . CYS A 1 71 ? -20.133 34.731 8.887 1.000 101.530 72 CYS A C 1
ATOM 503 O O . CYS A 1 71 ? -20.786 34.724 7.816 1.000 97.607 72 CYS A O 1
ATOM 506 N N . LEU A 1 72 ? -20.326 33.884 9.899 1.000 101.737 73 LEU A N 1
ATOM 507 C CA . LEU A 1 72 ? -21.452 32.918 9.959 1.000 94.711 73 LEU A CA 1
ATOM 508 C C . LEU A 1 72 ? -22.564 33.543 10.798 1.000 91.344 73 LEU A C 1
ATOM 509 O O . LEU A 1 72 ? -22.255 34.451 11.607 1.000 84.049 73 LEU A O 1
ATOM 514 N N . SER A 1 73 ? -23.798 33.087 10.600 1.000 90.001 74 SER A N 1
ATOM 515 C CA . SER A 1 73 ? -24.975 33.593 11.342 1.000 86.155 74 SER A CA 1
ATOM 516 C C . SER A 1 73 ? -25.855 32.421 11.759 1.000 84.338 74 SER A C 1
ATOM 517 O O . SER A 1 73 ? -25.838 31.372 11.086 1.000 89.407 74 SER A O 1
ATOM 520 N N . SER A 1 74 ? -26.590 32.597 12.844 1.000 79.995 75 SER A N 1
ATOM 521 C CA . SER A 1 74 ? -27.503 31.554 13.351 1.000 77.749 75 SER A CA 1
ATOM 522 C C . SER A 1 74 ? -28.870 31.740 12.712 1.000 76.821 75 SER A C 1
ATOM 523 O O . SER A 1 74 ? -29.031 32.555 11.796 1.000 83.356 75 SER A O 1
ATOM 526 N N . VAL A 1 75 ? -29.825 31.022 13.256 1.000 74.949 76 VAL A N 1
ATOM 527 C CA . VAL A 1 75 ? -31.251 31.183 12.918 1.000 72.657 76 VAL A CA 1
ATOM 528 C C . VAL A 1 75 ? -31.757 32.142 13.982 1.000 71.911 76 VAL A C 1
ATOM 529 O O . VAL A 1 75 ? -31.284 32.104 15.122 1.000 79.884 76 VAL A O 1
ATOM 533 N N . PRO A 1 76 ? -32.614 33.115 13.652 1.000 71.643 77 PRO A N 1
ATOM 534 C CA . PRO A 1 76 ? -33.193 33.981 14.674 1.000 77.187 77 PRO A CA 1
ATOM 535 C C . PRO A 1 76 ? -33.854 33.207 15.821 1.000 79.289 77 PRO A C 1
ATOM 536 O O . PRO A 1 76 ? -34.622 32.285 15.564 1.000 73.481 77 PRO A O 1
ATOM 540 N N . PHE A 1 77 ? -33.573 33.584 17.063 1.000 77.539 78 PHE A N 1
ATOM 541 C CA . PHE A 1 77 ? -34.269 32.952 18.205 1.000 74.459 78 PHE A CA 1
ATOM 542 C C . PHE A 1 77 ? -34.910 34.028 19.067 1.000 76.320 78 PHE A C 1
ATOM 543 O O . PHE A 1 77 ? -34.543 35.223 18.948 1.000 78.044 78 PHE A O 1
ATOM 551 N N . HIS A 1 78 ? -35.853 33.604 19.900 1.000 76.263 79 HIS A N 1
ATOM 552 C CA . HIS A 1 78 ? -36.662 34.522 20.737 1.000 80.999 79 HIS A CA 1
ATOM 553 C C . HIS A 1 78 ? -36.343 34.287 22.217 1.000 81.908 79 HIS A C 1
ATOM 554 O O . HIS A 1 78 ? -36.128 33.120 22.624 1.000 79.141 79 HIS A O 1
ATOM 561 N N . THR A 1 79 ? -36.303 35.390 22.969 1.000 84.352 80 THR A N 1
ATOM 562 C CA . THR A 1 79 ? -36.126 35.423 24.440 1.000 81.695 80 THR A CA 1
ATOM 563 C C . THR A 1 79 ? -37.514 35.368 25.074 1.000 78.639 80 THR A C 1
ATOM 564 O O . THR A 1 79 ? -37.998 36.416 25.538 1.000 80.020 80 THR A O 1
ATOM 568 N N . GLY A 1 80 ? -38.137 34.197 25.073 1.000 77.138 81 GLY A N 1
ATOM 569 C CA . GLY A 1 80 ? -39.570 34.084 25.389 1.000 81.349 81 GLY A CA 1
ATOM 570 C C . GLY A 1 80 ? -40.392 34.117 24.102 1.000 85.650 81 GLY A C 1
ATOM 571 O O . GLY A 1 80 ? -39.952 34.661 23.087 1.000 80.926 81 GLY A O 1
ATOM 572 N N . PRO A 1 81 ? -41.626 33.577 24.112 1.000 89.011 82 PRO A N 1
ATOM 573 C CA . PRO A 1 81 ? -42.377 33.393 22.869 1.000 95.004 82 PRO A CA 1
ATOM 574 C C . PRO A 1 81 ? -42.657 34.693 22.099 1.000 88.807 82 PRO A C 1
ATOM 575 O O . PRO A 1 81 ? -42.481 34.698 20.880 1.000 79.769 82 PRO A O 1
ATOM 579 N N . CYS A 1 82 ? -43.098 35.742 22.798 1.000 81.284 83 CYS A N 1
ATOM 580 C CA . CYS A 1 82 ? -43.407 37.051 22.169 1.000 82.605 83 CYS A CA 1
ATOM 581 C C . CYS A 1 82 ? -42.444 38.102 22.705 1.000 81.284 83 CYS A C 1
ATOM 582 O O . CYS A 1 82 ? -42.833 39.274 22.808 1.000 80.185 83 CYS A O 1
ATOM 585 N N . GLY A 1 83 ? -41.238 37.669 23.056 1.000 79.059 84 GLY A N 1
ATOM 586 C CA . GLY A 1 83 ? -40.188 38.552 23.579 1.000 78.057 84 GLY A CA 1
ATOM 587 C C . GLY A 1 83 ? -39.319 39.085 22.465 1.000 74.983 84 GLY A C 1
ATOM 588 O O . GLY A 1 83 ? -39.714 38.999 21.299 1.000 70.723 84 GLY A O 1
ATOM 589 N N . TYR A 1 84 ? -38.164 39.622 22.835 1.000 79.230 85 TYR A N 1
ATOM 590 C CA . TYR A 1 84 ? -37.162 40.182 21.897 1.000 80.085 85 TYR A CA 1
ATOM 591 C C . TYR A 1 84 ? -36.713 39.056 20.974 1.000 77.406 85 TYR A C 1
ATOM 592 O O . TYR A 1 84 ? -36.662 37.901 21.435 1.000 73.717 85 TYR A O 1
ATOM 601 N N . LYS A 1 85 ? -36.401 39.395 19.726 1.000 82.373 86 LYS A N 1
ATOM 602 C CA . LYS A 1 85 ? -35.918 38.438 18.699 1.000 85.102 86 LYS A CA 1
ATOM 603 C C . LYS A 1 85 ? -34.472 38.790 18.380 1.000 77.863 86 LYS A C 1
ATOM 604 O O . LYS A 1 85 ? -34.200 39.991 18.188 1.000 72.352 86 LYS A O 1
ATOM 610 N N . MET A 1 86 ? -33.587 37.798 18.309 1.000 75.639 87 MET A N 1
ATOM 611 C CA . MET A 1 86 ? -32.164 38.093 18.019 1.000 80.613 87 MET A CA 1
ATOM 612 C C . MET A 1 86 ? -31.498 36.885 17.376 1.000 75.451 87 MET A C 1
ATOM 613 O O . MET A 1 86 ? -32.111 35.807 17.375 1.000 72.063 87 MET A O 1
ATOM 618 N N . ALA A 1 87 ? -30.301 37.106 16.834 1.000 73.994 88 ALA A N 1
ATOM 619 C CA . ALA A 1 87 ? -29.480 36.076 16.164 1.000 73.039 88 ALA A CA 1
ATOM 620 C C . ALA A 1 87 ? -28.042 36.202 16.642 1.000 70.656 88 ALA A C 1
ATOM 621 O O . ALA A 1 87 ? -27.693 37.251 17.193 1.000 68.876 88 ALA A O 1
ATOM 623 N N . SER A 1 88 ? -27.256 35.149 16.450 1.000 74.760 89 SER A N 1
ATOM 624 C CA . SER A 1 88 ? -25.834 35.096 16.874 1.000 78.131 89 SER A CA 1
ATOM 625 C C . SER A 1 88 ? -24.945 35.058 15.640 1.000 81.563 89 SER A C 1
ATOM 626 O O . SER A 1 88 ? -25.299 34.345 14.680 1.000 86.618 89 SER A O 1
ATOM 629 N N . LYS A 1 89 ? -23.837 35.793 15.677 1.000 81.578 90 LYS A N 1
ATOM 630 C CA . LYS A 1 89 ? -22.863 35.829 14.561 1.000 84.184 90 LYS A CA 1
ATOM 631 C C . LYS A 1 89 ? -21.498 35.420 15.124 1.000 82.156 90 LYS A C 1
ATOM 632 O O . LYS A 1 89 ? -21.059 36.029 16.127 1.000 72.909 90 LYS A O 1
ATOM 634 N N . VAL A 1 90 ? -20.879 34.408 14.515 1.000 86.311 91 VAL A N 1
ATOM 635 C CA . VAL A 1 90 ? -19.517 33.922 14.881 1.000 91.751 91 VAL A CA 1
ATOM 636 C C . VAL A 1 90 ? -18.601 34.231 13.692 1.000 97.560 91 VAL A C 1
ATOM 637 O O . VAL A 1 90 ? -18.989 33.897 12.546 1.000 105.964 91 VAL A O 1
ATOM 641 N N . TYR A 1 91 ? -17.464 34.897 13.923 1.000 93.203 92 TYR A N 1
ATOM 642 C CA . TYR A 1 91 ? -16.563 35.304 12.810 1.000 89.046 92 TYR A CA 1
ATOM 643 C C . TYR A 1 91 ? -15.661 34.133 12.372 1.000 90.721 92 TYR A C 1
ATOM 644 O O . TYR A 1 91 ? -15.341 34.070 11.162 1.000 100.156 92 TYR A O 1
ATOM 653 N N . LEU A 1 92 ? -15.212 33.283 13.303 1.000 82.649 93 LEU A N 1
ATOM 654 C CA . LEU A 1 92 ? -14.438 32.023 13.057 1.000 86.610 93 LEU A CA 1
ATOM 655 C C . LEU A 1 92 ? -12.979 32.299 12.663 1.000 87.768 93 LEU A C 1
ATOM 656 O O . LEU A 1 92 ? -12.190 31.330 12.603 1.000 82.773 93 LEU A O 1
ATOM 661 N N . ASN A 1 93 ? -12.633 33.546 12.357 1.000 98.208 94 ASN A N 1
ATOM 662 C CA . ASN A 1 93 ? -11.224 33.984 12.165 1.000 99.738 94 ASN A CA 1
ATOM 663 C C . ASN A 1 93 ? -11.097 35.434 12.631 1.000 99.584 94 ASN A C 1
ATOM 664 O O . ASN A 1 93 ? -10.217 36.163 12.102 1.000 92.919 94 ASN A O 1
ATOM 669 N N . GLY A 1 94 ? -11.994 35.822 13.547 1.000 102.900 95 GLY A N 1
ATOM 670 C CA . GLY A 1 94 ? -11.960 37.100 14.274 1.000 101.965 95 GLY A CA 1
ATOM 671 C C . GLY A 1 94 ? -12.624 38.224 13.510 1.000 97.455 95 GLY A C 1
ATOM 672 O O . GLY A 1 94 ? -12.921 38.060 12.311 1.000 101.138 95 GLY A O 1
ATOM 673 N N . ASP A 1 95 ? -12.862 39.313 14.231 1.000 93.369 96 ASP A N 1
ATOM 674 C CA . ASP A 1 95 ? -13.361 40.611 13.724 1.000 102.421 96 ASP A CA 1
ATOM 675 C C . ASP A 1 95 ? -12.723 41.670 14.621 1.000 109.999 96 ASP A C 1
ATOM 676 O O . ASP A 1 95 ? -12.486 41.352 15.819 1.000 105.785 96 ASP A O 1
ATOM 681 N N . GLY A 1 96 ? -12.413 42.849 14.077 1.000 114.581 97 GLY A N 1
ATOM 682 C CA . GLY A 1 96 ? -11.899 43.958 14.901 1.000 112.745 97 GLY A CA 1
ATOM 683 C C . GLY A 1 96 ? -10.744 43.478 15.758 1.000 110.831 97 GLY A C 1
ATOM 684 O O . GLY A 1 96 ? -9.797 42.908 15.181 1.000 107.228 97 GLY A O 1
ATOM 685 N N . GLU A 1 97 ? -10.862 43.624 17.084 1.000 110.167 98 GLU A N 1
ATOM 686 C CA . GLU A 1 97 ? -9.749 43.423 18.060 1.000 114.485 98 GLU A CA 1
ATOM 687 C C . GLU A 1 97 ? -9.245 41.969 18.034 1.000 118.073 98 GLU A C 1
ATOM 688 O O . GLU A 1 97 ? -8.035 41.767 18.270 1.000 120.382 98 GLU A O 1
ATOM 690 N N . GLY A 1 98 ? -10.112 40.989 17.768 1.000 117.001 99 GLY A N 1
ATOM 691 C CA . GLY A 1 98 ? -9.694 39.574 17.785 1.000 114.804 99 GLY A CA 1
ATOM 692 C C . GLY A 1 98 ? -9.354 39.044 16.400 1.000 115.854 99 GLY A C 1
ATOM 693 O O . GLY A 1 98 ? -8.928 37.865 16.316 1.000 117.839 99 GLY A O 1
ATOM 694 N N . ARG A 1 99 ? -9.492 39.862 15.350 1.000 106.915 100 ARG A N 1
ATOM 695 C CA . ARG A 1 99 ? -9.361 39.361 13.956 1.000 105.519 100 ARG A CA 1
ATOM 696 C C . ARG A 1 99 ? -8.041 38.607 13.788 1.000 102.467 100 ARG A C 1
ATOM 697 O O . ARG A 1 99 ? -7.010 39.104 14.257 1.000 108.436 100 ARG A O 1
ATOM 705 N N . GLY A 1 100 ? -8.109 37.427 13.173 1.000 104.503 101 GLY A N 1
ATOM 706 C CA . GLY A 1 100 ? -6.947 36.632 12.736 1.000 107.238 101 GLY A CA 1
ATOM 707 C C . GLY A 1 100 ? -6.362 35.725 13.811 1.000 112.155 101 GLY A C 1
ATOM 708 O O . GLY A 1 100 ? -5.665 34.763 13.422 1.000 113.179 101 GLY A O 1
ATOM 709 N N . THR A 1 101 ? -6.596 35.979 15.102 1.000 112.852 102 THR A N 1
ATOM 710 C CA . THR A 1 101 ? -5.990 35.144 16.177 1.000 112.720 102 THR A CA 1
ATOM 711 C C . THR A 1 101 ? -7.032 34.588 17.136 1.000 108.908 102 THR A C 1
ATOM 712 O O . THR A 1 101 ? -6.677 33.668 17.894 1.000 108.811 102 THR A O 1
ATOM 716 N N . HIS A 1 102 ? -8.242 35.141 17.116 1.000 105.117 103 HIS A N 1
ATOM 717 C CA . HIS A 1 102 ? -9.329 34.787 18.057 1.000 106.722 103 HIS A CA 1
ATOM 718 C C . HIS A 1 102 ? -10.566 34.406 17.250 1.000 109.478 103 HIS A C 1
ATOM 719 O O . HIS A 1 102 ? -10.660 34.837 16.084 1.000 103.053 103 HIS A O 1
ATOM 726 N N . LEU A 1 103 ? -11.456 33.616 17.847 1.000 106.920 104 LEU A N 1
ATOM 727 C CA . LEU A 1 103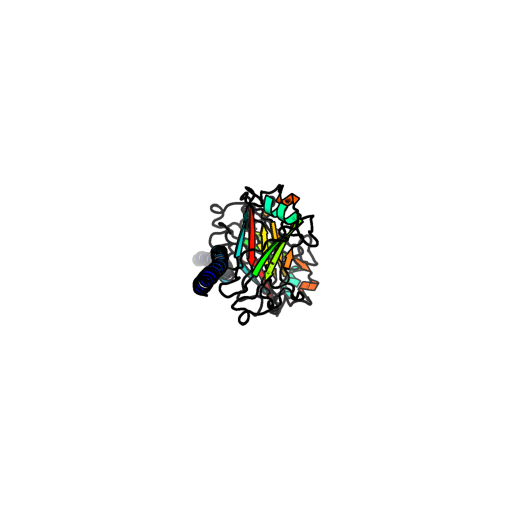 ? -12.813 33.386 17.299 1.000 95.500 104 LEU A CA 1
ATOM 728 C C . LEU A 1 103 ? -13.691 34.437 17.959 1.000 88.182 104 LEU A C 1
ATOM 729 O O . LEU A 1 103 ? -13.600 34.567 19.189 1.000 92.713 104 LEU A O 1
ATOM 734 N N . SER A 1 104 ? -14.447 35.207 17.198 1.000 83.604 105 SER A N 1
ATOM 735 C CA . SER A 1 104 ? -15.311 36.243 17.805 1.000 84.582 105 SER A CA 1
ATOM 736 C C . SER A 1 104 ? -16.731 35.703 17.889 1.000 80.929 105 SER A C 1
ATOM 737 O O . SER A 1 104 ? -17.166 34.996 16.973 1.000 77.774 105 SER A O 1
ATOM 740 N N . LEU A 1 105 ? -17.405 35.991 18.987 1.000 83.461 106 LEU A N 1
ATOM 741 C CA . LEU A 1 105 ? -18.799 35.549 19.172 1.000 85.037 106 LEU A CA 1
ATOM 742 C C . LEU A 1 105 ? -19.610 36.743 19.662 1.000 86.691 106 LEU A C 1
ATOM 743 O O . LEU A 1 105 ? -19.297 37.275 20.737 1.000 86.887 106 LEU A O 1
ATOM 748 N N . TYR A 1 106 ? -20.607 37.157 18.894 1.000 85.285 107 TYR A N 1
ATOM 749 C CA . TYR A 1 106 ? -21.522 38.237 19.314 1.000 81.439 107 TYR A CA 1
ATOM 750 C C . TYR A 1 106 ? -22.949 37.805 19.023 1.000 80.162 107 TYR A C 1
ATOM 751 O O . TYR A 1 106 ? -23.152 36.800 18.309 1.000 81.199 107 TYR A O 1
ATOM 760 N N . VAL A 1 107 ? -23.899 38.575 19.541 1.000 77.686 108 VAL A N 1
ATOM 761 C CA . VAL A 1 107 ? -25.348 38.367 19.276 1.000 76.576 108 VAL A CA 1
ATOM 762 C C . VAL A 1 107 ? -25.883 39.669 18.696 1.000 76.040 108 VAL A C 1
ATOM 763 O O . VAL A 1 107 ? -25.547 40.750 19.222 1.000 71.886 108 VAL A O 1
ATOM 767 N N . VAL A 1 108 ? -26.678 39.556 17.642 1.000 81.121 109 VAL A N 1
ATOM 768 C CA . VAL A 1 108 ? -27.303 40.721 16.963 1.000 79.873 109 VAL A CA 1
ATOM 769 C C . VAL A 1 108 ? -28.790 40.711 17.307 1.000 73.337 109 VAL A C 1
ATOM 770 O O . VAL A 1 108 ? -29.446 39.677 17.132 1.000 69.562 109 VAL A O 1
ATOM 774 N N . LEU A 1 109 ? -29.297 41.821 17.808 1.000 75.842 110 LEU A N 1
ATOM 775 C CA . LEU A 1 109 ? -30.758 42.005 17.968 1.000 82.779 110 LEU A CA 1
ATOM 776 C C . LEU A 1 109 ? -31.353 42.209 16.581 1.000 82.832 110 LEU A C 1
ATOM 777 O O . LEU A 1 109 ? -30.690 42.853 15.758 1.000 87.048 110 LEU A O 1
ATOM 782 N N . MET A 1 110 ? -32.554 41.704 16.336 1.000 81.675 111 MET A N 1
ATOM 783 C CA . MET A 1 110 ? -33.199 41.835 15.008 1.000 84.377 111 MET A CA 1
ATOM 784 C C . MET A 1 110 ? -34.555 42.479 15.212 1.000 86.892 111 MET A C 1
ATOM 785 O O . MET A 1 110 ? -35.034 42.458 16.352 1.000 95.540 111 MET A O 1
ATOM 790 N N . VAL A 1 111 ? -35.149 43.022 14.157 1.000 88.670 112 VAL A N 1
ATOM 791 C CA . VAL A 1 111 ? -36.514 43.602 14.292 1.000 88.307 112 VAL A CA 1
ATOM 792 C C . VAL A 1 111 ? -37.459 42.465 14.681 1.000 82.973 112 VAL A C 1
ATOM 793 O O . VAL A 1 111 ? -37.479 41.451 13.966 1.000 82.315 112 VAL A O 1
ATOM 797 N N . GLY A 1 112 ? -38.203 42.635 15.773 1.000 79.200 113 GLY A N 1
ATOM 798 C CA . GLY A 1 112 ? -39.102 41.590 16.291 1.000 82.319 113 GLY A CA 1
ATOM 799 C C . GLY A 1 112 ? -40.539 41.924 15.969 1.000 84.364 113 GLY A C 1
ATOM 800 O O . GLY A 1 112 ? -40.828 43.105 15.725 1.000 87.356 113 GLY A O 1
ATOM 801 N N . ASP A 1 113 ? -41.406 40.919 15.931 1.000 86.073 114 ASP A N 1
ATOM 802 C CA . ASP A 1 113 ? -42.851 41.145 15.678 1.000 86.717 114 ASP A CA 1
ATOM 803 C C . ASP A 1 113 ? -43.439 41.983 16.816 1.000 88.430 114 ASP A C 1
ATOM 804 O O . ASP A 1 113 ? -44.256 42.874 16.510 1.000 96.058 114 ASP A O 1
ATOM 809 N N . PHE A 1 114 ? -43.029 41.747 18.064 1.000 79.045 115 PHE A N 1
ATOM 810 C CA . PHE A 1 114 ? -43.699 42.347 19.244 1.000 78.037 115 PHE A CA 1
ATOM 811 C C . PHE A 1 114 ? -42.866 43.456 19.881 1.000 81.979 115 PHE A C 1
ATOM 812 O O . PHE A 1 114 ? -43.104 43.761 21.064 1.000 82.771 115 PHE A O 1
ATOM 820 N N . ASP A 1 115 ? -42.005 44.117 19.109 1.000 88.015 116 ASP A N 1
ATOM 821 C CA . ASP A 1 115 ? -41.132 45.205 19.629 1.000 88.212 116 ASP A CA 1
ATOM 822 C C . ASP A 1 115 ? -41.980 46.300 20.285 1.000 86.335 116 ASP A C 1
ATOM 823 O O . ASP A 1 115 ? -41.549 46.810 21.325 1.000 85.896 116 ASP A O 1
ATOM 828 N N . ALA A 1 116 ? -43.135 46.651 19.720 1.000 84.893 117 ALA A N 1
ATOM 829 C CA . ALA A 1 116 ? -43.993 47.734 20.262 1.000 88.548 117 ALA A CA 1
ATOM 830 C C . ALA A 1 116 ? -44.429 47.412 21.692 1.000 90.280 117 ALA A C 1
ATOM 831 O O . ALA A 1 116 ? -44.512 48.347 22.494 1.000 94.584 117 ALA A O 1
ATOM 833 N N . LEU A 1 117 ? -44.734 46.149 21.988 1.000 90.395 118 LEU A N 1
ATOM 834 C CA . LEU A 1 117 ? -45.104 45.715 23.362 1.000 90.904 118 LEU A CA 1
ATOM 835 C C . LEU A 1 117 ? -43.931 45.870 24.335 1.000 91.734 118 LEU A C 1
ATOM 836 O O . LEU A 1 117 ? -44.152 46.335 25.474 1.000 87.004 118 LEU A O 1
ATOM 841 N N . LEU A 1 118 ? -42.736 45.486 23.893 1.000 92.140 119 LEU A N 1
ATOM 842 C CA . LEU A 1 118 ? -41.521 45.394 24.748 1.000 90.964 119 LEU A CA 1
ATOM 843 C C . LEU A 1 118 ? -40.966 46.776 25.065 1.000 89.753 119 LEU A C 1
ATOM 844 O O . LEU A 1 118 ? -41.145 47.721 24.303 1.000 92.517 119 LEU A O 1
ATOM 849 N N . PRO A 1 119 ? -40.271 46.916 26.214 1.000 87.619 120 PRO A N 1
ATOM 850 C CA . PRO A 1 119 ? -39.649 48.170 26.620 1.000 92.298 120 PRO A CA 1
ATOM 851 C C . PRO A 1 119 ? -38.245 48.223 26.004 1.000 95.747 120 PRO A C 1
ATOM 852 O O . PRO A 1 119 ? -37.696 47.158 25.728 1.000 96.586 120 PRO A O 1
ATOM 856 N N . TRP A 1 120 ? -37.709 49.430 25.798 1.000 95.024 121 TRP A N 1
ATOM 857 C CA . TRP A 1 120 ? -36.334 49.625 25.265 1.000 91.657 121 TRP A CA 1
ATOM 858 C C . TRP A 1 120 ? -35.602 50.700 26.053 1.000 91.345 121 TRP A C 1
ATOM 859 O O . TRP A 1 120 ? -36.185 51.728 26.371 1.000 98.172 121 TRP A O 1
ATOM 870 N N . PRO A 1 121 ? -34.294 50.532 26.344 1.000 91.936 122 PRO A N 1
ATOM 871 C CA . PRO A 1 121 ? -33.442 49.571 25.655 1.000 94.700 122 PRO A CA 1
ATOM 872 C C . PRO A 1 121 ? -33.480 48.185 26.308 1.000 93.612 122 PRO A C 1
ATOM 873 O O . PRO A 1 121 ? -33.863 48.065 27.462 1.000 100.125 122 PRO A O 1
ATOM 877 N N . PHE A 1 122 ? -33.038 47.180 25.567 1.000 84.780 123 PHE A N 1
ATOM 878 C CA . PHE A 1 122 ? -32.903 45.784 26.049 1.000 83.333 123 PHE A CA 1
ATOM 879 C C . PHE A 1 122 ? -32.024 45.771 27.297 1.000 84.792 123 PHE A C 1
ATOM 880 O O . PHE A 1 122 ? -30.903 46.278 27.204 1.000 90.351 123 PHE A O 1
ATOM 888 N N . ARG A 1 123 ? -32.497 45.214 28.412 1.000 86.931 124 ARG A N 1
ATOM 889 C CA . ARG A 1 123 ? -31.717 45.192 29.681 1.000 83.283 124 ARG A CA 1
ATOM 890 C C . ARG A 1 123 ? -31.364 43.760 30.094 1.000 83.256 124 ARG A C 1
ATOM 891 O O . ARG A 1 123 ? -30.799 43.621 31.191 1.000 87.263 124 ARG A O 1
ATOM 893 N N . GLN A 1 124 ? -31.673 42.750 29.268 1.000 83.764 125 GLN A N 1
ATOM 894 C CA . GLN A 1 124 ? -31.548 41.312 29.642 1.000 80.403 125 GLN A CA 1
ATOM 895 C C . GLN A 1 124 ? -30.091 40.873 29.532 1.000 78.369 125 GLN A C 1
ATOM 896 O O . GLN A 1 124 ? -29.463 41.132 28.496 1.000 77.188 125 GLN A O 1
ATOM 902 N N . THR A 1 125 ? -29.600 40.186 30.558 1.000 83.272 126 THR A N 1
ATOM 903 C CA . THR A 1 125 ? -28.218 39.650 30.601 1.000 84.272 126 THR A CA 1
ATOM 904 C C . THR A 1 125 ? -28.082 38.605 29.499 1.000 79.687 126 THR A C 1
ATOM 905 O O . THR A 1 125 ? -29.079 37.908 29.217 1.000 81.069 126 THR A O 1
ATOM 909 N N . VAL A 1 126 ? -26.906 38.501 28.895 1.000 79.576 127 VAL A N 1
ATOM 910 C CA . VAL A 1 126 ? -26.658 37.506 27.813 1.000 82.382 127 VAL A CA 1
ATOM 911 C C . VAL A 1 126 ? -25.401 36.708 28.149 1.000 80.144 127 VAL A C 1
ATOM 912 O O . VAL A 1 126 ? -24.377 37.335 28.502 1.000 77.487 127 VAL A O 1
ATOM 916 N N . ALA A 1 127 ? -25.465 35.386 28.004 1.000 76.582 128 ALA A N 1
ATOM 917 C CA . ALA A 1 127 ? -24.317 34.492 28.256 1.000 80.140 128 ALA A CA 1
ATOM 918 C C . ALA A 1 127 ? -23.940 33.763 26.972 1.000 82.699 128 ALA A C 1
ATOM 919 O O . ALA A 1 127 ? -24.787 33.016 26.468 1.000 89.962 128 ALA A O 1
ATOM 921 N N . LEU A 1 128 ? -22.702 33.932 26.506 1.000 81.750 129 LEU A N 1
ATOM 922 C CA . LEU A 1 128 ? -22.201 33.305 25.254 1.000 80.891 129 LEU A CA 1
ATOM 923 C C . LEU A 1 128 ? -21.239 32.189 25.607 1.000 79.381 129 LEU A C 1
ATOM 924 O O . LEU A 1 128 ? -20.294 32.474 26.346 1.000 89.281 129 LEU A O 1
ATOM 929 N N . SER A 1 129 ? -21.428 30.987 25.081 1.000 80.728 130 SER A N 1
ATOM 930 C CA . SER A 1 129 ? -20.486 29.884 25.396 1.000 86.291 130 SER A CA 1
ATOM 931 C C . SER A 1 129 ? -20.255 28.981 24.184 1.000 76.777 130 SER A C 1
ATOM 932 O O . SER A 1 129 ? -21.104 28.931 23.293 1.000 72.974 130 SER A O 1
ATOM 935 N N . VAL A 1 130 ? -19.094 28.337 24.166 1.000 72.556 131 VAL A N 1
ATOM 936 C CA . VAL A 1 130 ? -18.745 27.253 23.214 1.000 73.429 131 VAL A CA 1
ATOM 937 C C . VAL A 1 130 ? -18.710 25.961 24.012 1.000 75.705 131 VAL A C 1
ATOM 938 O O . VAL A 1 130 ? -17.920 25.889 24.956 1.000 76.910 131 VAL A O 1
ATOM 942 N N . LEU A 1 131 ? -19.509 24.975 23.617 1.000 85.030 132 LEU A N 1
ATOM 943 C CA . LEU A 1 131 ? -19.663 23.709 24.382 1.000 89.240 132 LEU A CA 1
ATOM 944 C C . LEU A 1 131 ? -18.432 22.830 24.187 1.000 89.918 132 LEU A C 1
ATOM 945 O O . LEU A 1 131 ? -17.708 23.008 23.182 1.000 90.771 132 LEU A O 1
ATOM 950 N N . ASP A 1 132 ? -18.242 21.911 25.130 1.000 90.578 133 ASP A N 1
ATOM 951 C CA . ASP A 1 132 ? -17.148 20.912 25.129 1.000 95.473 133 ASP A CA 1
ATOM 952 C C . ASP A 1 132 ? -17.737 19.535 24.815 1.000 92.558 133 ASP A C 1
ATOM 953 O O . ASP A 1 132 ? -18.534 19.048 25.626 1.000 94.508 133 ASP A O 1
ATOM 958 N N . GLN A 1 133 ? -17.315 18.913 23.713 1.000 90.052 134 GLN A N 1
ATOM 959 C CA . GLN A 1 133 ? -17.840 17.599 23.250 1.000 90.839 134 GLN A CA 1
ATOM 960 C C . GLN A 1 133 ? -17.361 16.451 24.152 1.000 95.351 134 GLN A C 1
ATOM 961 O O . GLN A 1 133 ? -17.979 15.366 24.086 1.000 94.957 134 GLN A O 1
ATOM 967 N N . SER A 1 134 ? -16.287 16.653 24.926 1.000 105.840 135 SER A N 1
ATOM 968 C CA . SER A 1 134 ? -15.644 15.608 25.775 1.000 102.627 135 SER A CA 1
ATOM 969 C C . SER A 1 134 ? -16.580 15.156 26.899 1.000 99.965 135 SER A C 1
ATOM 970 O O . SER A 1 134 ? -16.448 14.000 27.315 1.000 102.389 135 SER A O 1
ATOM 973 N N . GLY A 1 135 ? -17.448 16.044 27.394 1.000 104.759 136 GLY A N 1
ATOM 974 C CA . GLY A 1 135 ? -18.376 15.752 28.503 1.000 103.073 136 GLY A CA 1
ATOM 975 C C . GLY A 1 135 ? -17.782 16.143 29.842 1.000 100.312 136 GLY A C 1
ATOM 976 O O . GLY A 1 135 ? -18.487 16.018 30.855 1.000 106.647 136 GLY A O 1
ATOM 977 N N . ALA A 1 136 ? -16.541 16.632 29.851 1.000 96.914 137 ALA A N 1
ATOM 978 C CA . ALA A 1 136 ? -15.870 17.140 31.070 1.000 95.687 137 ALA A CA 1
ATOM 979 C C . ALA A 1 136 ? -16.682 18.299 31.656 1.000 95.356 137 ALA A C 1
ATOM 980 O O . ALA A 1 136 ? -16.829 18.351 32.879 1.000 98.935 137 ALA A O 1
ATOM 982 N N . GLY A 1 137 ? -17.199 19.182 30.802 1.000 98.573 138 GLY A N 1
ATOM 983 C CA . GLY A 1 137 ? -17.997 20.348 31.222 1.000 92.414 138 GLY A CA 1
ATOM 984 C C . GLY A 1 137 ? -17.167 21.614 31.277 1.000 90.705 138 GLY A C 1
ATOM 985 O O . GLY A 1 137 ? -17.732 22.654 31.641 1.000 90.434 138 GLY A O 1
ATOM 986 N N . ASN A 1 138 ? -15.886 21.550 30.911 1.000 96.069 139 ASN A N 1
ATOM 987 C CA . ASN A 1 138 ? -14.997 22.741 30.928 1.000 96.165 139 ASN A CA 1
ATOM 988 C C . ASN A 1 138 ? -15.227 23.539 29.647 1.000 90.154 139 ASN A C 1
ATOM 989 O O . ASN A 1 138 ? -14.313 23.599 28.817 1.000 93.630 139 ASN A O 1
ATOM 994 N N . HIS A 1 139 ? -16.399 24.145 29.493 1.000 87.456 140 HIS A N 1
ATOM 995 C CA . HIS A 1 139 ? -16.705 24.996 28.315 1.000 87.848 140 HIS A CA 1
ATOM 996 C C . HIS A 1 139 ? -16.003 26.344 28.482 1.000 82.279 140 HIS A C 1
ATOM 997 O O . HIS A 1 139 ? -15.556 26.646 29.598 1.000 84.869 140 HIS A O 1
ATOM 1004 N N . GLN A 1 140 ? -15.896 27.114 27.407 1.000 78.722 141 GLN A N 1
ATOM 1005 C CA . GLN A 1 140 ? -15.559 28.548 27.526 1.000 85.254 141 GLN A CA 1
ATOM 1006 C C . GLN A 1 140 ? -16.878 29.312 27.469 1.000 82.812 141 GLN A C 1
ATOM 1007 O O . GLN A 1 140 ? -17.543 29.245 26.440 1.000 84.832 141 GLN A O 1
ATOM 1013 N N . SER A 1 141 ? -17.259 29.958 28.562 1.000 86.488 142 SER A N 1
ATOM 1014 C CA . SER A 1 141 ? -18.538 30.692 28.681 1.000 89.723 142 SER A CA 1
ATOM 1015 C C . SER A 1 141 ? -18.232 32.083 29.214 1.000 89.236 142 SER A C 1
ATOM 1016 O O . SER A 1 141 ? -17.457 32.176 30.182 1.000 103.089 142 SER A O 1
ATOM 1019 N N . LEU A 1 142 ? -18.808 33.112 28.604 1.000 84.703 143 LEU A N 1
ATOM 1020 C CA . LEU A 1 142 ? -18.674 34.505 29.091 1.000 87.098 143 LEU A CA 1
ATOM 1021 C C . LEU A 1 142 ? -20.043 35.172 29.012 1.000 89.276 143 LEU A C 1
ATOM 1022 O O . LEU A 1 142 ? -20.861 34.749 28.182 1.000 96.301 143 LEU A O 1
ATOM 1027 N N . SER A 1 143 ? -20.306 36.138 29.882 1.000 91.924 144 SER A N 1
ATOM 1028 C CA . SER A 1 143 ? -21.630 36.802 29.962 1.000 91.930 144 SER A CA 1
ATOM 1029 C C . SER A 1 143 ? -21.443 38.283 30.256 1.000 100.158 144 SER A C 1
ATOM 1030 O O . SER A 1 143 ? -20.406 38.635 30.844 1.000 114.789 144 SER A O 1
ATOM 1033 N N . PHE A 1 144 ? -22.410 39.115 29.874 1.000 101.306 145 PHE A N 1
ATOM 1034 C CA . PHE A 1 144 ? -22.332 40.581 30.105 1.000 99.287 145 PHE A CA 1
ATOM 1035 C C . PHE A 1 144 ? -23.720 41.152 30.397 1.000 93.953 145 PHE A C 1
ATOM 1036 O O . PHE A 1 144 ? -24.726 40.538 30.000 1.000 99.676 145 PHE A O 1
ATOM 1044 N N . LYS A 1 145 ? -23.769 42.309 31.051 1.000 91.216 146 LYS A N 1
ATOM 1045 C CA . LYS A 1 145 ? -25.037 43.042 31.296 1.000 94.056 146 LYS A CA 1
ATOM 1046 C C . LYS A 1 145 ? -25.089 44.225 30.338 1.000 98.650 146 LYS A C 1
ATOM 1047 O O . LYS A 1 145 ? -24.181 45.054 30.325 1.000 105.216 146 LYS A O 1
ATOM 1049 N N . PRO A 1 146 ? -26.146 44.353 29.510 1.000 97.471 147 PRO A N 1
ATOM 1050 C CA . PRO A 1 146 ? -26.228 45.450 28.553 1.000 102.115 147 PRO A CA 1
ATOM 1051 C C . PRO A 1 146 ? -26.087 46.828 29.199 1.000 100.578 147 PRO A C 1
ATOM 1052 O O . PRO A 1 146 ? -26.678 47.050 30.231 1.000 102.220 147 PRO A O 1
ATOM 1056 N N . ASP A 1 147 ? -25.332 47.710 28.552 1.000 110.088 148 ASP A N 1
ATOM 1057 C CA . ASP A 1 147 ? -25.179 49.129 28.969 1.000 116.957 148 ASP A CA 1
ATOM 1058 C C . ASP A 1 147 ? -26.228 49.950 28.228 1.000 115.929 148 ASP A C 1
ATOM 1059 O O . ASP A 1 147 ? -26.306 49.825 26.996 1.000 112.965 148 ASP A O 1
ATOM 1061 N N . LEU A 1 148 ? -26.967 50.793 28.947 1.000 121.033 149 LEU A N 1
ATOM 1062 C CA . LEU A 1 148 ? -27.999 51.668 28.335 1.000 127.585 149 LEU A CA 1
ATOM 1063 C C . LEU A 1 148 ? -27.352 52.489 27.213 1.000 120.486 149 LEU A C 1
ATOM 1064 O O . LEU A 1 148 ? -27.972 52.601 26.143 1.000 118.340 149 LEU A O 1
ATOM 1069 N N . THR A 1 149 ? -26.145 53.007 27.460 1.000 111.300 150 THR A N 1
ATOM 1070 C CA . THR A 1 149 ? -25.395 53.921 26.560 1.000 115.417 150 THR A CA 1
ATOM 1071 C C . THR A 1 149 ? -25.311 53.371 25.136 1.000 115.929 150 THR A C 1
ATOM 1072 O O . THR A 1 149 ? -25.403 54.195 24.199 1.000 112.959 150 THR A O 1
ATOM 1076 N N . SER A 1 150 ? -25.076 52.061 24.986 1.000 115.973 151 SER A N 1
ATOM 1077 C CA . SER A 1 150 ? -24.804 51.416 23.668 1.000 108.088 151 SER A CA 1
ATOM 1078 C C . SER A 1 150 ? -26.038 51.485 22.769 1.000 104.849 151 SER A C 1
ATOM 1079 O O . SER A 1 150 ? -27.152 51.202 23.253 1.000 103.361 151 SER A O 1
ATOM 1082 N N . LYS A 1 151 ? -25.817 51.793 21.487 1.000 108.751 152 LYS A N 1
ATOM 1083 C CA . LYS A 1 151 ? -26.891 51.962 20.473 1.000 106.642 152 LYS A CA 1
ATOM 1084 C C . LYS A 1 151 ? -27.328 50.587 19.971 1.000 99.244 152 LYS A C 1
ATOM 1085 O O . LYS A 1 151 ? -28.342 50.515 19.273 1.000 93.515 152 LYS A O 1
ATOM 1091 N N . SER A 1 152 ? -26.552 49.554 20.303 1.000 106.157 153 SER A N 1
ATOM 1092 C CA . SER A 1 152 ? -26.792 48.131 19.939 1.000 107.114 153 SER A CA 1
ATOM 1093 C C . SER A 1 152 ? -28.075 47.597 20.599 1.000 101.386 153 SER A C 1
ATOM 1094 O O . SER A 1 152 ? -28.715 46.698 20.008 1.000 89.313 153 SER A O 1
ATOM 1097 N N . PHE A 1 153 ? -28.415 48.114 21.785 1.000 98.954 154 PHE A N 1
ATOM 1098 C CA . PHE A 1 153 ? -29.586 47.701 22.604 1.000 94.285 154 PHE A CA 1
ATOM 1099 C C . PHE A 1 153 ? -30.804 48.586 22.308 1.000 91.467 154 PHE A C 1
ATOM 1100 O O . PHE A 1 153 ? -31.843 48.446 22.977 1.000 82.607 154 PHE A O 1
ATOM 1108 N N . GLN A 1 154 ? -30.686 49.490 21.338 1.000 96.440 155 GLN A N 1
ATOM 1109 C CA . GLN A 1 154 ? -31.821 50.331 20.880 1.000 102.985 155 GLN A CA 1
ATOM 1110 C C . GLN A 1 154 ? -32.759 49.452 20.049 1.000 98.744 155 GLN A C 1
ATOM 1111 O O . GLN A 1 154 ? -32.275 48.454 19.467 1.000 93.342 155 GLN A O 1
ATOM 1117 N N . ARG A 1 155 ? -34.043 49.807 19.976 1.000 94.268 156 ARG A N 1
ATOM 1118 C CA . ARG A 1 155 ? -35.022 49.008 19.201 1.000 92.263 156 ARG A CA 1
ATOM 1119 C C . ARG A 1 155 ? -34.523 48.871 17.771 1.000 95.669 156 ARG A C 1
ATOM 1120 O O . ARG A 1 155 ? -34.218 49.877 17.142 1.000 103.976 156 ARG A O 1
ATOM 1128 N N . PRO A 1 156 ? -34.438 47.642 17.215 1.000 100.419 157 PRO A N 1
ATOM 1129 C CA . PRO A 1 156 ? -33.925 47.421 15.866 1.000 97.054 157 PRO A CA 1
ATOM 1130 C C . PRO A 1 156 ? -34.841 48.028 14.811 1.000 97.528 157 PRO A C 1
ATOM 1131 O O . PRO A 1 156 ? -36.036 47.863 14.944 1.000 98.749 157 PRO A O 1
ATOM 1135 N N . THR A 1 157 ? -34.253 48.713 13.832 1.000 100.240 158 THR A N 1
ATOM 1136 C CA . THR A 1 157 ? -34.967 49.305 12.674 1.000 97.416 158 THR A CA 1
ATOM 1137 C C . THR A 1 157 ? -34.331 48.810 11.373 1.000 102.174 158 THR A C 1
ATOM 1138 O O . THR A 1 157 ? -34.876 49.134 10.295 1.000 106.703 158 THR A O 1
ATOM 1142 N N . ASP A 1 158 ? -33.249 48.028 11.470 1.000 104.761 159 ASP A N 1
ATOM 1143 C CA . ASP A 1 158 ? -32.392 47.689 10.304 1.000 105.839 159 ASP A CA 1
ATOM 1144 C C . ASP A 1 158 ? -32.963 46.480 9.548 1.000 99.533 159 ASP A C 1
ATOM 1145 O O . ASP A 1 158 ? -32.308 46.019 8.591 1.000 99.996 159 ASP A O 1
ATOM 1150 N N . GLU A 1 159 ? -34.099 45.947 9.990 1.000 95.694 160 GLU A N 1
ATOM 1151 C CA . GLU A 1 159 ? -34.859 44.913 9.234 1.000 97.664 160 GLU A CA 1
ATOM 1152 C C . GLU A 1 159 ? -33.917 43.753 8.909 1.000 93.021 160 GLU A C 1
ATOM 1153 O O . GLU A 1 159 ? -33.518 43.071 9.856 1.000 106.021 160 GLU A O 1
ATOM 1159 N N . LYS A 1 160 ? -33.561 43.560 7.637 1.000 93.916 161 LYS A N 1
ATOM 1160 C CA . LYS A 1 160 ? -32.741 42.412 7.163 1.000 100.298 161 LYS A CA 1
ATOM 1161 C C . LYS A 1 160 ? -31.377 42.390 7.857 1.000 102.689 161 LYS A C 1
ATOM 1162 O O . LYS A 1 160 ? -30.931 41.293 8.229 1.000 114.276 161 LYS A O 1
ATOM 1164 N N . ALA A 1 161 ? -30.720 43.537 8.016 1.000 107.542 162 ALA A N 1
ATOM 1165 C CA . ALA A 1 161 ? -29.356 43.582 8.596 1.000 111.555 162 ALA A CA 1
ATOM 1166 C C . ALA A 1 161 ? -29.403 43.212 10.088 1.000 105.372 162 ALA A C 1
ATOM 1167 O O . ALA A 1 161 ? -28.559 42.399 10.526 1.000 98.694 162 ALA A O 1
ATOM 1169 N N . GLY A 1 162 ? -30.357 43.779 10.832 1.000 100.161 163 GLY A N 1
ATOM 1170 C CA . GLY A 1 162 ? -30.442 43.643 12.299 1.000 94.678 163 GLY A CA 1
ATOM 1171 C C . GLY A 1 162 ? -29.629 44.724 12.983 1.000 93.519 163 GLY A C 1
ATOM 1172 O O . GLY A 1 162 ? -28.946 45.481 12.270 1.000 99.865 163 GLY A O 1
ATOM 1173 N N . ASN A 1 163 ? -29.667 44.807 14.314 1.000 90.835 164 ASN A N 1
ATOM 1174 C CA . ASN A 1 163 ? -28.950 45.893 15.037 1.000 91.110 164 ASN A CA 1
ATOM 1175 C C . ASN A 1 163 ? -27.459 45.567 15.118 1.000 89.998 164 ASN A C 1
ATOM 1176 O O . ASN A 1 163 ? -27.065 44.423 14.809 1.000 87.351 164 ASN A O 1
ATOM 1181 N N . VAL A 1 164 ? -26.679 46.576 15.495 1.000 92.750 165 VAL A N 1
ATOM 1182 C CA . VAL A 1 164 ? -25.191 46.513 15.548 1.000 91.687 165 VAL A CA 1
ATOM 1183 C C . VAL A 1 164 ? -24.806 45.325 16.432 1.000 86.278 165 VAL A C 1
ATOM 1184 O O . VAL A 1 164 ? -25.326 45.216 17.554 1.000 79.599 165 VAL A O 1
ATOM 1188 N N . ALA A 1 165 ? -23.933 44.460 15.930 1.000 84.402 166 ALA A N 1
ATOM 1189 C CA . ALA A 1 165 ? -23.500 43.254 16.660 1.000 85.959 166 ALA A CA 1
ATOM 1190 C C . ALA A 1 165 ? -22.808 43.703 17.941 1.000 89.419 166 ALA A C 1
ATOM 1191 O O . ALA A 1 165 ? -22.076 44.705 17.908 1.000 98.471 166 ALA A O 1
ATOM 1193 N N . VAL A 1 166 ? -23.061 42.990 19.031 1.000 93.060 167 VAL A N 1
ATOM 1194 C CA . VAL A 1 166 ? -22.430 43.247 20.356 1.000 93.557 167 VAL A CA 1
ATOM 1195 C C . VAL A 1 166 ? -22.001 41.898 20.931 1.000 95.556 167 VAL A C 1
ATOM 1196 O O . VAL A 1 166 ? -22.764 40.922 20.780 1.000 104.048 167 VAL A O 1
ATOM 1200 N N . GLY A 1 167 ? -20.845 41.833 21.582 1.000 90.295 168 GLY A N 1
ATOM 1201 C CA . GLY A 1 167 ? -20.342 40.556 22.114 1.000 93.065 168 GLY A CA 1
ATOM 1202 C C . GLY A 1 167 ? -18.885 40.652 22.503 1.000 97.112 168 GLY A C 1
ATOM 1203 O O . GLY A 1 167 ? -18.459 41.735 22.947 1.000 101.684 168 GLY A O 1
ATOM 1204 N N . PHE A 1 168 ? -18.153 39.543 22.365 1.000 95.612 169 PHE A N 1
ATOM 1205 C CA . PHE A 1 168 ? -16.708 39.466 22.684 1.000 90.201 169 PHE A CA 1
ATOM 1206 C C . PHE A 1 168 ? -15.916 39.202 21.410 1.000 95.982 169 PHE A C 1
ATOM 1207 O O . PHE A 1 168 ? -16.089 38.104 20.821 1.000 81.989 169 PHE A O 1
ATOM 1215 N N . SER A 1 169 ? -15.063 40.152 21.016 1.000 107.121 170 SER A N 1
ATOM 1216 C CA . SER A 1 169 ? -14.180 39.999 19.830 1.000 100.038 170 SER A CA 1
ATOM 1217 C C . SER A 1 169 ? -13.186 38.876 20.106 1.000 101.101 170 SER A C 1
ATOM 1218 O O . SER A 1 169 ? -13.054 37.978 19.243 1.000 100.557 170 SER A O 1
ATOM 1221 N N . CYS A 1 170 ? -12.539 38.916 21.273 1.000 96.823 171 CYS A N 1
ATOM 1222 C CA . CYS A 1 170 ? -11.552 37.887 21.679 1.000 101.466 171 CYS A CA 1
ATOM 1223 C C . CYS A 1 170 ? -12.241 36.816 22.517 1.000 99.059 171 CYS A C 1
ATOM 1224 O O . CYS A 1 170 ? -11.865 36.677 23.692 1.000 97.948 171 CYS A O 1
ATOM 1227 N N . PHE A 1 171 ? -13.207 36.086 21.959 1.000 94.594 172 PHE A N 1
ATOM 1228 C CA . PHE A 1 171 ? -13.932 35.081 22.770 1.000 85.647 172 PHE A CA 1
ATOM 1229 C C . PHE A 1 171 ? -12.932 34.005 23.192 1.000 90.714 172 PHE A C 1
ATOM 1230 O O . PHE A 1 171 ? -12.843 33.753 24.403 1.000 98.498 172 PHE A O 1
ATOM 1238 N N . ILE A 1 172 ? -12.184 33.419 22.252 1.000 93.029 173 ILE A N 1
ATOM 1239 C CA . ILE A 1 172 ? -11.179 32.360 22.578 1.000 94.919 173 ILE A CA 1
ATOM 1240 C C . ILE A 1 172 ? -10.002 32.450 21.614 1.000 107.268 173 ILE A C 1
ATOM 1241 O O . ILE A 1 172 ? -10.189 32.687 20.417 1.000 109.688 173 ILE A O 1
ATOM 1246 N N . PRO A 1 173 ? -8.763 32.202 22.097 1.000 108.027 174 PRO A N 1
ATOM 1247 C CA . PRO A 1 173 ? -7.603 32.075 21.218 1.000 102.926 174 PRO A CA 1
ATOM 1248 C C . PRO A 1 173 ? -7.785 30.894 20.263 1.000 97.157 174 PRO A C 1
ATOM 1249 O O . PRO A 1 173 ? -8.234 29.852 20.711 1.000 88.380 174 PRO A O 1
ATOM 1253 N N . LEU A 1 174 ? -7.429 31.087 18.995 1.000 106.614 175 LEU A N 1
ATOM 1254 C CA . LEU A 1 174 ? -7.599 30.058 17.936 1.000 111.632 175 LEU A CA 1
ATOM 1255 C C . LEU A 1 174 ? -6.776 28.818 18.276 1.000 114.933 175 LEU A C 1
ATOM 1256 O O . LEU A 1 174 ? -7.291 27.694 18.089 1.000 109.058 175 LEU A O 1
ATOM 1261 N N . ILE A 1 175 ? -5.548 29.012 18.751 1.000 122.896 176 ILE A N 1
ATOM 1262 C CA . ILE A 1 175 ? -4.670 27.882 19.188 1.000 120.977 176 ILE A CA 1
ATOM 1263 C C . ILE A 1 175 ? -5.410 27.062 20.245 1.000 115.659 176 ILE A C 1
ATOM 1264 O O . ILE A 1 175 ? -5.455 25.823 20.095 1.000 106.191 176 ILE A O 1
ATOM 1269 N N . LYS A 1 176 ? -5.986 27.730 21.248 1.000 123.951 177 LYS A N 1
ATOM 1270 C CA . LYS A 1 176 ? -6.789 27.057 22.302 1.000 124.629 177 LYS A CA 1
ATOM 1271 C C . LYS A 1 176 ? -7.986 26.391 21.621 1.000 121.051 177 LYS A C 1
ATOM 1272 O O . LYS A 1 176 ? -8.243 25.190 21.870 1.000 121.596 177 LYS A O 1
ATOM 1278 N N . LEU A 1 177 ? -8.679 27.128 20.758 1.000 110.461 178 LEU A N 1
ATOM 1279 C CA . LEU A 1 177 ? -9.862 26.560 20.072 1.000 110.963 178 LEU A CA 1
ATOM 1280 C C . LEU A 1 177 ? -9.441 25.290 19.322 1.000 111.667 178 LEU A C 1
ATOM 1281 O O . LEU A 1 177 ? -10.057 24.223 19.565 1.000 100.159 178 LEU A O 1
ATOM 1286 N N . GLU A 1 178 ? -8.418 25.393 18.467 1.000 120.056 179 GLU A N 1
ATOM 1287 C CA . GLU A 1 178 ? -7.985 24.262 17.605 1.000 119.901 179 GLU A CA 1
ATOM 1288 C C . GLU A 1 178 ? -7.590 23.087 18.501 1.000 120.076 179 GLU A C 1
ATOM 1289 O O . GLU A 1 178 ? -8.122 21.985 18.285 1.000 117.179 179 GLU A O 1
ATOM 1291 N N . GLU A 1 179 ? -6.695 23.318 19.464 1.000 122.192 180 GLU A N 1
ATOM 1292 C CA . GLU A 1 179 ? -6.206 22.250 20.374 1.000 123.283 180 GLU A CA 1
ATOM 1293 C C . GLU A 1 179 ? -5.950 22.852 21.752 1.000 113.616 180 GLU A C 1
ATOM 1294 O O . GLU A 1 179 ? -4.964 23.562 21.927 1.000 107.796 180 GLU A O 1
ATOM 1300 N N . PRO A 1 180 ? -6.854 22.624 22.740 1.000 117.091 181 PRO A N 1
ATOM 1301 C CA . PRO A 1 180 ? -6.659 23.015 24.132 1.000 117.953 181 PRO A CA 1
ATOM 1302 C C . PRO A 1 180 ? -6.376 21.769 24.978 1.000 115.275 181 PRO A C 1
ATOM 1303 O O . PRO A 1 180 ? -6.722 20.677 24.568 1.000 117.973 181 PRO A O 1
ATOM 1307 N N . GLN A 1 181 ? -5.752 21.937 26.132 1.000 114.186 182 GLN A N 1
ATOM 1308 C CA . GLN A 1 181 ? -5.481 20.787 27.029 1.000 115.899 182 GLN A CA 1
ATOM 1309 C C . GLN A 1 181 ? -6.784 20.427 27.741 1.000 109.075 182 GLN A C 1
ATOM 1310 O O . GLN A 1 181 ? -7.150 19.246 27.728 1.000 100.564 182 GLN A O 1
ATOM 1316 N N . ASN A 1 182 ? -7.465 21.441 28.281 1.000 114.049 183 ASN A N 1
ATOM 1317 C CA . ASN A 1 182 ? -8.665 21.314 29.158 1.000 116.622 183 ASN A CA 1
ATOM 1318 C C . ASN A 1 182 ? -9.832 20.558 28.489 1.000 115.092 183 ASN A C 1
ATOM 1319 O O . ASN A 1 182 ? -10.490 19.782 29.210 1.000 96.991 183 ASN A O 1
ATOM 1321 N N . ALA A 1 183 ? -10.126 20.776 27.200 1.000 120.865 184 ALA A N 1
ATOM 1322 C CA . ALA A 1 183 ? -11.360 20.255 26.556 1.000 107.963 184 ALA A CA 1
ATOM 1323 C C . ALA A 1 183 ? -11.113 19.835 25.100 1.000 108.587 184 ALA A C 1
ATOM 1324 O O . ALA A 1 183 ? -9.944 19.648 24.714 1.000 111.841 184 ALA A O 1
ATOM 1326 N N . THR A 1 184 ? -12.190 19.622 24.338 1.000 115.046 185 THR A N 1
ATOM 1327 C CA . THR A 1 184 ? -12.131 19.284 22.886 1.000 120.608 185 THR A CA 1
ATOM 1328 C C . THR A 1 184 ? -12.493 20.506 22.020 1.000 118.372 185 THR A C 1
ATOM 1329 O O . THR A 1 184 ? -11.643 20.943 21.196 1.000 115.318 185 THR A O 1
ATOM 1333 N N . TYR A 1 185 ? -13.724 21.009 22.182 1.000 97.607 186 TYR A N 1
ATOM 1334 C CA . TYR A 1 185 ? -14.323 22.155 21.442 1.000 95.939 186 TYR A CA 1
ATOM 1335 C C . TYR A 1 185 ? -14.701 21.809 19.996 1.000 100.464 186 TYR A C 1
ATOM 1336 O O . TYR A 1 185 ? -15.877 22.108 19.651 1.000 110.000 186 TYR A O 1
ATOM 1345 N N . VAL A 1 186 ? -13.811 21.265 19.159 1.000 96.349 187 VAL A N 1
ATOM 1346 C CA . VAL A 1 186 ? -14.229 20.808 17.792 1.000 93.670 187 VAL A CA 1
ATOM 1347 C C . VAL A 1 186 ? -14.096 19.287 17.674 1.000 86.840 187 VAL A C 1
ATOM 1348 O O . VAL A 1 186 ? -12.958 18.823 17.610 1.000 88.498 187 VAL A O 1
ATOM 1352 N N . LYS A 1 187 ? -15.210 18.554 17.585 1.000 87.921 188 LYS A N 1
ATOM 1353 C CA . LYS A 1 187 ? -15.197 17.064 17.504 1.000 90.357 188 LYS A CA 1
ATOM 1354 C C . LYS A 1 187 ? -15.887 16.630 16.203 1.000 88.866 188 LYS A C 1
ATOM 1355 O O . LYS A 1 187 ? -16.962 17.150 15.870 1.000 90.196 188 LYS A O 1
ATOM 1357 N N . GLU A 1 188 ? -15.261 15.721 15.463 1.000 89.112 189 GLU A N 1
ATOM 1358 C CA . GLU A 1 188 ? -15.809 15.216 14.181 1.000 92.600 189 GLU A CA 1
ATOM 1359 C C . GLU A 1 188 ? -16.176 16.419 13.297 1.000 96.007 189 GLU A C 1
ATOM 1360 O O . GLU A 1 188 ? -17.285 16.428 12.751 1.000 95.051 189 GLU A O 1
ATOM 1362 N N . ASP A 1 189 ? -15.279 17.409 13.211 1.000 100.358 190 ASP A N 1
ATOM 1363 C CA . ASP A 1 189 ? -15.370 18.609 12.328 1.000 95.972 190 ASP A CA 1
ATOM 1364 C C . ASP A 1 189 ? -16.689 19.359 12.560 1.000 90.064 190 ASP A C 1
ATOM 1365 O O . ASP A 1 189 ? -17.260 19.902 11.588 1.000 88.887 190 ASP A O 1
ATOM 1370 N N . THR A 1 190 ? -17.153 19.405 13.804 1.000 86.204 191 THR A N 1
ATOM 1371 C CA . THR A 1 190 ? -18.400 20.116 14.192 1.000 93.226 191 THR A CA 1
ATOM 1372 C C . THR A 1 190 ? -18.185 20.841 15.518 1.000 87.286 191 THR A C 1
ATOM 1373 O O . THR A 1 190 ? -17.536 20.283 16.424 1.000 89.377 191 THR A O 1
ATOM 1377 N N . MET A 1 191 ? -18.749 22.026 15.656 1.000 81.788 192 MET A N 1
ATOM 1378 C CA . MET A 1 191 ? -18.589 22.811 16.894 1.000 82.072 192 MET A CA 1
ATOM 1379 C C . MET A 1 191 ? -19.980 23.231 17.344 1.000 79.689 192 MET A C 1
ATOM 1380 O O . MET A 1 191 ? -20.870 23.318 16.493 1.000 82.784 192 MET A O 1
ATOM 1385 N N . PHE A 1 192 ? -20.177 23.438 18.634 1.000 73.499 193 PHE A N 1
ATOM 1386 C CA . PHE A 1 192 ? -21.495 23.861 19.151 1.000 72.243 193 PHE A CA 1
ATOM 1387 C C . PHE A 1 192 ? -21.336 25.202 19.843 1.000 75.771 193 PHE A C 1
ATOM 1388 O O . PHE A 1 192 ? -20.343 25.375 20.555 1.000 85.165 193 PHE A O 1
ATOM 1396 N N . VAL A 1 193 ? -22.285 26.107 19.627 1.000 76.065 194 VAL A N 1
ATOM 1397 C CA . VAL A 1 193 ? -22.291 27.458 20.253 1.000 76.106 194 VAL A CA 1
ATOM 1398 C C . VAL A 1 193 ? -23.604 27.613 21.005 1.000 78.919 194 VAL A C 1
ATOM 1399 O O . VAL A 1 193 ? -24.649 27.375 20.384 1.000 85.016 194 VAL A O 1
ATOM 1403 N N . LYS A 1 194 ? -23.560 28.033 22.266 1.000 80.238 195 LYS A N 1
ATOM 1404 C CA . LYS A 1 194 ? -24.793 28.175 23.075 1.000 80.525 195 LYS A CA 1
ATOM 1405 C C . LYS A 1 194 ? -24.968 29.633 23.474 1.000 74.958 195 LYS A C 1
ATOM 1406 O O . LYS A 1 194 ? -23.990 30.269 23.872 1.000 74.523 195 LYS A O 1
ATOM 1412 N N . VAL A 1 195 ? -26.197 30.117 23.404 1.000 76.295 196 VAL A N 1
ATOM 1413 C CA . VAL A 1 195 ? -26.541 31.477 23.887 1.000 79.347 196 VAL A CA 1
ATOM 1414 C C . VAL A 1 195 ? -27.650 31.355 24.932 1.000 86.344 196 VAL A C 1
ATOM 1415 O O . VAL A 1 195 ? -28.681 30.726 24.635 1.000 81.033 196 VAL A O 1
ATOM 1419 N N . LYS A 1 196 ? -27.430 31.938 26.110 1.000 93.818 197 LYS A N 1
ATOM 1420 C CA . LYS A 1 196 ? -28.405 31.940 27.226 1.000 89.486 197 LYS A CA 1
ATOM 1421 C C . LYS A 1 196 ? -28.783 33.389 27.522 1.000 93.230 197 LYS A C 1
ATOM 1422 O O . LYS A 1 196 ? -27.867 34.214 27.730 1.000 95.832 197 LYS A O 1
ATOM 1428 N N . VAL A 1 197 ? -30.079 33.677 27.549 1.000 89.696 198 VAL A N 1
ATOM 1429 C CA . VAL A 1 197 ? -30.610 35.021 27.891 1.000 89.163 198 VAL A CA 1
ATOM 1430 C C . VAL A 1 197 ? -31.679 34.827 28.957 1.000 96.327 198 VAL A C 1
ATOM 1431 O O . VAL A 1 197 ? -32.465 33.874 28.804 1.000 97.742 198 VAL A O 1
ATOM 1435 N N . ASP A 1 198 ? -31.715 35.673 29.987 1.000 104.361 199 ASP A N 1
ATOM 1436 C CA . ASP A 1 198 ? -32.820 35.608 30.981 1.000 110.242 199 ASP A CA 1
ATOM 1437 C C . ASP A 1 198 ? -34.089 36.128 30.289 1.000 113.298 199 ASP A C 1
ATOM 1438 O O . ASP A 1 198 ? -34.073 37.309 29.870 1.000 116.477 199 ASP A O 1
ATOM 1443 N N . MET A 1 199 ? -35.130 35.290 30.160 1.000 108.695 200 MET A N 1
ATOM 1444 C CA . MET A 1 199 ? -36.349 35.617 29.353 1.000 106.722 200 MET A CA 1
ATOM 1445 C C . MET A 1 199 ? -37.237 36.683 30.033 1.000 113.070 200 MET A C 1
ATOM 1446 O O . MET A 1 199 ? -37.846 37.493 29.284 1.000 101.290 200 MET A O 1
ATOM 1451 N N . VAL A 1 200 ? -37.341 36.711 31.368 1.000 116.770 201 VAL A N 1
ATOM 1452 C CA . VAL A 1 200 ? -38.155 37.743 32.088 1.000 122.298 201 VAL A CA 1
ATOM 1453 C C . VAL A 1 200 ? -37.632 37.876 33.519 1.000 123.783 201 VAL A C 1
ATOM 1454 O O . VAL A 1 200 ? -37.048 36.887 34.026 1.000 124.770 201 VAL A O 1
ATOM 1458 N N . GLY A 1 201 ? -37.842 39.049 34.132 1.000 116.436 202 GLY A N 1
ATOM 1459 C CA . GLY A 1 201 ? -37.360 39.364 35.493 1.000 121.545 202 GLY A CA 1
ATOM 1460 C C . GLY A 1 201 ? -38.434 39.270 36.573 1.000 125.610 202 GLY A C 1
ATOM 1461 O O . GLY A 1 201 ? -38.177 38.556 37.575 1.000 121.390 202 GLY A O 1
ATOM 1462 N N . LEU A 1 202 ? -39.566 39.974 36.414 1.000 120.202 203 LEU A N 1
ATOM 1463 C CA . LEU A 1 202 ? -40.579 40.210 37.496 1.000 115.497 203 LEU A CA 1
ATOM 1464 C C . LEU A 1 202 ? -39.840 40.584 38.792 1.000 107.449 203 LEU A C 1
ATOM 1465 O O . LEU A 1 202 ? -39.149 41.610 38.776 1.000 104.865 203 LEU A O 1
ATOM 1470 N N . GLU A 1 203 ? -39.959 39.825 39.871 1.000 106.269 204 GLU A N 1
ATOM 1471 C CA . GLU A 1 203 ? -39.172 40.075 41.105 1.000 99.805 204 GLU A CA 1
ATOM 1472 C C . GLU A 1 203 ? -37.913 39.207 41.111 1.000 104.593 204 GLU A C 1
ATOM 1473 O O . GLU A 1 203 ? -37.352 39.021 42.203 1.000 115.893 204 GLU A O 1
ATOM 1479 N N . GLN A 1 204 ? -37.526 38.634 39.969 1.000 104.969 205 GLN A N 1
ATOM 1480 C CA . GLN A 1 204 ? -36.312 37.781 39.853 1.000 110.761 205 GLN A CA 1
ATOM 1481 C C . GLN A 1 204 ? -36.324 36.712 40.952 1.000 110.800 205 GLN A C 1
ATOM 1482 O O . GLN A 1 204 ? -37.394 36.145 41.252 1.000 116.419 205 GLN A O 1
ATOM 1488 N N . SER B 1 1 ? -35.728 14.881 116.731 1.000 126.774 2 SER B N 1
ATOM 1489 C CA . SER B 1 1 ? -36.014 13.850 115.673 1.000 128.757 2 SER B CA 1
ATOM 1490 C C . SER B 1 1 ? -37.499 13.841 115.251 1.000 134.774 2 SER B C 1
ATOM 1491 O O . SER B 1 1 ? -37.797 13.312 114.147 1.000 128.864 2 SER B O 1
ATOM 1493 N N . ALA B 1 2 ? -38.410 14.356 116.092 1.000 140.141 3 ALA B N 1
ATOM 1494 C CA . ALA B 1 2 ? -39.814 14.661 115.712 1.000 129.705 3 ALA B CA 1
ATOM 1495 C C . ALA B 1 2 ? -39.855 15.951 114.884 1.000 130.440 3 ALA B C 1
ATOM 1496 O O . ALA B 1 2 ? -40.761 16.064 114.030 1.000 122.322 3 ALA B O 1
ATOM 1498 N N . ALA B 1 3 ? -38.939 16.891 115.169 1.000 136.700 4 ALA B N 1
ATOM 1499 C CA . ALA B 1 3 ? -38.620 18.071 114.323 1.000 130.210 4 ALA B CA 1
ATOM 1500 C C . ALA B 1 3 ? -37.658 17.680 113.196 1.000 133.493 4 ALA B C 1
ATOM 1501 O O . ALA B 1 3 ? -37.503 18.483 112.254 1.000 133.567 4 ALA B O 1
ATOM 1503 N N . GLU B 1 4 ? -37.018 16.512 113.304 1.000 139.036 5 GLU B N 1
ATOM 1504 C CA . GLU B 1 4 ? -36.130 15.961 112.246 1.000 145.066 5 GLU B CA 1
ATOM 1505 C C . GLU B 1 4 ? -36.966 15.632 111.004 1.000 141.762 5 GLU B C 1
ATOM 1506 O O . GLU B 1 4 ? -36.550 16.003 109.883 1.000 131.568 5 GLU B O 1
ATOM 1512 N N . ALA B 1 5 ? -38.102 14.956 111.197 1.000 140.969 6 ALA B N 1
ATOM 1513 C CA . ALA B 1 5 ? -39.031 14.589 110.105 1.000 132.387 6 ALA B CA 1
ATOM 1514 C C . ALA B 1 5 ? -39.501 15.865 109.399 1.000 123.325 6 ALA B C 1
ATOM 1515 O O . ALA B 1 5 ? -39.580 15.837 108.155 1.000 123.938 6 ALA B O 1
ATOM 1517 N N . LEU B 1 6 ? -39.800 16.930 110.151 1.000 115.139 7 LEU B N 1
ATOM 1518 C CA . LEU B 1 6 ? -40.174 18.252 109.574 1.000 116.269 7 LEU B CA 1
ATOM 1519 C C . LEU B 1 6 ? -39.002 18.830 108.777 1.000 109.685 7 LEU B C 1
ATOM 1520 O O . LEU B 1 6 ? -39.255 19.412 107.709 1.000 111.279 7 LEU B O 1
ATOM 1522 N N . ARG B 1 7 ? -37.775 18.699 109.276 1.000 107.463 8 ARG B N 1
ATOM 1523 C CA . ARG B 1 7 ? -36.558 19.084 108.511 1.000 111.765 8 ARG B CA 1
ATOM 1524 C C . ARG B 1 7 ? -36.407 18.188 107.275 1.000 120.432 8 ARG B C 1
ATOM 1525 O O . ARG B 1 7 ? -35.997 18.704 106.218 1.000 122.681 8 ARG B O 1
ATOM 1527 N N . GLU B 1 8 ? -36.696 16.890 107.403 1.000 125.800 9 GLU B N 1
ATOM 1528 C CA . GLU B 1 8 ? -36.677 15.945 106.255 1.000 119.629 9 GLU B CA 1
ATOM 1529 C C . GLU B 1 8 ? -37.772 16.321 105.245 1.000 117.665 9 GLU B C 1
ATOM 1530 O O . GLU B 1 8 ? -37.492 16.257 104.033 1.000 115.891 9 GLU B O 1
ATOM 1536 N N . HIS B 1 9 ? -38.969 16.697 105.712 1.000 121.078 10 HIS B N 1
ATOM 1537 C CA . HIS B 1 9 ? -40.120 17.078 104.843 1.000 122.539 10 HIS B CA 1
ATOM 1538 C C . HIS B 1 9 ? -39.915 18.498 104.299 1.000 115.176 10 HIS B C 1
ATOM 1539 O O . HIS B 1 9 ? -40.655 18.897 103.379 1.000 118.683 10 HIS B O 1
ATOM 1546 N N . LEU B 1 10 ? -38.972 19.238 104.880 1.000 107.565 11 LEU B N 1
ATOM 1547 C CA . LEU B 1 10 ? -38.564 20.591 104.426 1.000 102.710 11 LEU B CA 1
ATOM 1548 C C . LEU B 1 10 ? -37.521 20.437 103.322 1.000 92.672 11 LEU B C 1
ATOM 1549 O O . LEU B 1 10 ? -37.618 21.139 102.313 1.000 95.491 11 LEU B O 1
ATOM 1554 N N . GLY B 1 11 ? -36.557 19.540 103.517 1.000 88.566 12 GLY B N 1
ATOM 1555 C CA . GLY B 1 11 ? -35.551 19.239 102.486 1.000 91.618 12 GLY B CA 1
ATOM 1556 C C . GLY B 1 11 ? -36.226 18.725 101.226 1.000 97.304 12 GLY B C 1
ATOM 1557 O O . GLY B 1 11 ? -35.862 19.174 100.119 1.000 100.280 12 GLY B O 1
ATOM 1558 N N . THR B 1 12 ? -37.210 17.842 101.386 1.000 93.175 13 THR B N 1
ATOM 1559 C CA . THR B 1 12 ? -37.983 17.266 100.263 1.000 85.338 13 THR B CA 1
ATOM 1560 C C . THR B 1 12 ? -38.515 18.401 99.398 1.000 80.948 13 THR B C 1
ATOM 1561 O O . THR B 1 12 ? -38.282 18.338 98.189 1.000 81.292 13 THR B O 1
ATOM 1565 N N . LEU B 1 13 ? -39.165 19.405 99.994 1.000 77.703 14 LEU B N 1
ATOM 1566 C CA . LEU B 1 13 ? -39.763 20.498 99.189 1.000 76.444 14 LEU B CA 1
ATOM 1567 C C . LEU B 1 13 ? -38.652 21.198 98.428 1.000 70.436 14 LEU B C 1
ATOM 1568 O O . LEU B 1 13 ? -38.851 21.458 97.246 1.000 70.968 14 LEU B O 1
ATOM 1573 N N . GLU B 1 14 ? -37.500 21.409 99.043 1.000 70.160 15 GLU B N 1
ATOM 1574 C CA . GLU B 1 14 ? -36.360 21.990 98.295 1.000 73.684 15 GLU B CA 1
ATOM 1575 C C . GLU B 1 14 ? -35.982 21.065 97.142 1.000 67.271 15 GLU B C 1
ATOM 1576 O O . GLU B 1 14 ? -35.746 21.570 96.045 1.000 64.274 15 GLU B O 1
ATOM 1582 N N . GLU B 1 15 ? -35.924 19.760 97.366 1.000 71.496 16 GLU B N 1
ATOM 1583 C CA . GLU B 1 15 ? -35.568 18.844 96.254 1.000 72.260 16 GLU B CA 1
ATOM 1584 C C . GLU B 1 15 ? -36.620 18.986 95.162 1.000 68.213 16 GLU B C 1
ATOM 1585 O O . GLU B 1 15 ? -36.247 19.297 94.027 1.000 63.911 16 GLU B O 1
ATOM 1591 N N . LYS B 1 16 ? -37.889 18.817 95.531 1.000 71.952 17 LYS B N 1
ATOM 1592 C CA . LYS B 1 16 ? -39.018 18.836 94.567 1.000 69.435 17 LYS B CA 1
ATOM 1593 C C . LYS B 1 16 ? -38.978 20.106 93.713 1.000 66.845 17 LYS B C 1
ATOM 1594 O O . LYS B 1 16 ? -39.100 19.996 92.487 1.000 64.555 17 LYS B O 1
ATOM 1600 N N . MET B 1 17 ? -38.826 21.268 94.341 1.000 65.074 18 MET B N 1
ATOM 1601 C CA . MET B 1 17 ? -38.751 22.559 93.612 1.000 64.509 18 MET B CA 1
ATOM 1602 C C . MET B 1 17 ? -37.498 22.633 92.740 1.000 70.164 18 MET B C 1
ATOM 1603 O O . MET B 1 17 ? -37.565 23.272 91.678 1.000 72.323 18 MET B O 1
ATOM 1608 N N . LYS B 1 18 ? -36.374 22.073 93.186 1.000 71.564 19 LYS B N 1
ATOM 1609 C CA . LYS B 1 18 ? -35.166 22.015 92.331 1.000 66.281 19 LYS B CA 1
ATOM 1610 C C . LYS B 1 18 ? -35.474 21.205 91.074 1.000 63.527 19 LYS B C 1
ATOM 1611 O O . LYS B 1 18 ? -35.005 21.600 90.007 1.000 61.102 19 LYS B O 1
ATOM 1617 N N . ARG B 1 19 ? -36.218 20.104 91.213 1.000 65.967 20 ARG B N 1
ATOM 1618 C CA . ARG B 1 19 ? -36.638 19.261 90.061 1.000 67.128 20 ARG B CA 1
ATOM 1619 C C . ARG B 1 19 ? -37.425 20.115 89.077 1.000 66.503 20 ARG B C 1
ATOM 1620 O O . ARG B 1 19 ? -37.154 20.011 87.879 1.000 64.484 20 ARG B O 1
ATOM 1628 N N . HIS B 1 20 ? -38.403 20.876 89.572 1.000 65.416 21 HIS B N 1
ATOM 1629 C CA . HIS B 1 20 ? -39.260 21.727 88.711 1.000 62.814 21 HIS B CA 1
ATOM 1630 C C . HIS B 1 20 ? -38.402 22.745 87.979 1.000 64.314 21 HIS B C 1
ATOM 1631 O O . HIS B 1 20 ? -38.622 22.950 86.764 1.000 60.141 21 HIS B O 1
ATOM 1638 N N . SER B 1 21 ? -37.480 23.382 88.699 1.000 63.872 22 SER B N 1
ATOM 1639 C CA . SER B 1 21 ? -36.625 24.428 88.091 1.000 64.020 22 SER B CA 1
ATOM 1640 C C . SER B 1 21 ? -35.771 23.821 86.976 1.000 54.217 22 SER B C 1
ATOM 1641 O O . SER B 1 21 ? -35.491 24.518 86.008 1.000 51.284 22 SER B O 1
ATOM 1644 N N . GLY B 1 22 ? -35.347 22.576 87.140 1.000 54.900 23 GLY B N 1
ATOM 1645 C CA . GLY B 1 22 ? -34.575 21.863 86.109 1.000 61.852 23 GLY B CA 1
ATOM 1646 C C . GLY B 1 22 ? -35.405 21.626 84.872 1.000 61.615 23 GLY B C 1
ATOM 1647 O O . GLY B 1 22 ? -34.894 21.877 83.761 1.000 69.240 23 GLY B O 1
ATOM 1648 N N . LEU B 1 23 ? -36.649 21.192 85.046 1.000 60.923 24 LEU B N 1
ATOM 1649 C CA . LEU B 1 23 ? -37.553 20.934 83.891 1.000 60.196 24 LEU B CA 1
ATOM 1650 C C . LEU B 1 23 ? -37.810 22.241 83.142 1.000 58.372 24 LEU B C 1
ATOM 1651 O O . LEU B 1 23 ? -37.737 22.240 81.925 1.000 59.409 24 LEU B O 1
ATOM 1656 N N . LEU B 1 24 ? -38.092 23.325 83.847 1.000 54.965 25 LEU B N 1
ATOM 1657 C CA . LEU B 1 24 ? -38.340 24.604 83.161 1.000 52.839 25 LEU B CA 1
ATOM 1658 C C . LEU B 1 24 ? -37.133 24.974 82.310 1.000 55.457 25 LEU B C 1
ATOM 1659 O O . LEU B 1 24 ? -37.349 25.329 81.161 1.000 60.107 25 LEU B O 1
ATOM 1664 N N . ASP B 1 25 ? -35.913 24.864 82.825 1.000 58.551 26 ASP B N 1
ATOM 1665 C CA . ASP B 1 25 ? -34.720 25.258 82.032 1.000 61.919 26 ASP B CA 1
ATOM 1666 C C . ASP B 1 25 ? -34.589 24.332 80.823 1.000 60.562 26 ASP B C 1
ATOM 1667 O O . ASP B 1 25 ? -34.304 24.835 79.710 1.000 58.336 26 ASP B O 1
ATOM 1672 N N . ILE B 1 26 ? -34.841 23.041 81.014 1.000 60.382 27 ILE B N 1
ATOM 1673 C CA . ILE B 1 26 ? -34.849 22.057 79.889 1.000 62.453 27 ILE B CA 1
ATOM 1674 C C . ILE B 1 26 ? -35.906 22.471 78.854 1.000 61.423 27 ILE B C 1
ATOM 1675 O O . ILE B 1 26 ? -35.596 22.457 77.656 1.000 61.117 27 ILE B O 1
ATOM 1680 N N . HIS B 1 27 ? -37.119 22.806 79.287 1.000 60.304 28 HIS B N 1
ATOM 1681 C CA . HIS B 1 27 ? -38.189 23.247 78.359 1.000 57.629 28 HIS B CA 1
ATOM 1682 C C . HIS B 1 27 ? -37.802 24.576 77.733 1.000 60.533 28 HIS B C 1
ATOM 1683 O O . HIS B 1 27 ? -38.237 24.826 76.615 1.000 65.758 28 HIS B O 1
ATOM 1690 N N . ALA B 1 28 ? -37.068 25.423 78.450 1.000 60.313 29 ALA B N 1
ATOM 1691 C CA . ALA B 1 28 ? -36.679 26.750 77.929 1.000 61.259 29 ALA B CA 1
ATOM 1692 C C . ALA B 1 28 ? -35.763 26.581 76.723 1.000 61.005 29 ALA B C 1
ATOM 1693 O O . ALA B 1 28 ? -35.984 27.246 75.711 1.000 61.108 29 ALA B O 1
ATOM 1695 N N . THR B 1 29 ? -34.762 25.725 76.830 1.000 63.931 30 THR B N 1
ATOM 1696 C CA . THR B 1 29 ? -33.817 25.497 75.704 1.000 72.232 30 THR B CA 1
ATOM 1697 C C . THR B 1 29 ? -34.588 24.866 74.534 1.000 69.813 30 THR B C 1
ATOM 1698 O O . THR B 1 29 ? -34.388 25.273 73.373 1.000 61.555 30 THR B O 1
ATOM 1702 N N . GLN B 1 30 ? -35.443 23.892 74.832 1.000 68.542 31 GLN B N 1
ATOM 1703 C CA . GLN B 1 30 ? -36.214 23.192 73.783 1.000 67.430 31 GLN B CA 1
ATOM 1704 C C . GLN B 1 30 ? -37.151 24.184 73.092 1.000 67.036 31 GLN B C 1
ATOM 1705 O O . GLN B 1 30 ? -37.315 24.112 71.865 1.000 64.803 31 GLN B O 1
ATOM 1711 N N . LEU B 1 31 ? -37.770 25.064 73.863 1.000 66.169 32 LEU B N 1
ATOM 1712 C CA . LEU B 1 31 ? -38.668 26.102 73.315 1.000 63.117 32 LEU B CA 1
ATOM 1713 C C . LEU B 1 31 ? -37.850 26.993 72.379 1.000 63.382 32 LEU B C 1
ATOM 1714 O O . LEU B 1 31 ? -38.338 27.326 71.302 1.000 61.443 32 LEU B O 1
ATOM 1719 N N . ARG B 1 32 ? -36.644 27.362 72.811 1.000 67.509 33 ARG B N 1
ATOM 1720 C CA . ARG B 1 32 ? -35.696 28.225 72.056 1.000 68.573 33 ARG B CA 1
ATOM 1721 C C . ARG B 1 32 ? -35.375 27.523 70.745 1.000 60.654 33 ARG B C 1
ATOM 1722 O O . ARG B 1 32 ? -35.447 28.147 69.687 1.000 58.235 33 ARG B O 1
ATOM 1730 N N . THR B 1 33 ? -35.047 26.245 70.840 1.000 61.981 34 THR B N 1
ATOM 1731 C CA . THR B 1 33 ? -34.700 25.428 69.657 1.000 65.180 34 THR B CA 1
ATOM 1732 C C . THR B 1 33 ? -35.832 25.456 68.622 1.000 65.041 34 THR B C 1
ATOM 1733 O O . THR B 1 33 ? -35.526 25.575 67.434 1.000 63.077 34 THR B O 1
ATOM 1737 N N . HIS B 1 34 ? -37.088 25.316 69.041 1.000 65.089 35 HIS B N 1
ATOM 1738 C CA . HIS B 1 34 ? -38.232 25.341 68.097 1.000 58.918 35 HIS B CA 1
ATOM 1739 C C . HIS B 1 34 ? -38.313 26.696 67.407 1.000 54.038 35 HIS B C 1
ATOM 1740 O O . HIS B 1 34 ? -38.479 26.726 66.202 1.000 53.695 35 HIS B O 1
ATOM 1747 N N . SER B 1 35 ? -38.164 27.776 68.154 1.000 54.331 36 SER B N 1
ATOM 1748 C CA . SER B 1 35 ? -38.220 29.145 67.597 1.000 57.085 36 SER B CA 1
ATOM 1749 C C . SER B 1 35 ? -37.186 29.308 66.498 1.000 62.827 36 SER B C 1
ATOM 1750 O O . SER B 1 35 ? -37.506 29.952 65.489 1.000 67.281 36 SER B O 1
ATOM 1753 N N . GLU B 1 36 ? -35.982 28.791 66.733 1.000 70.190 37 GLU B N 1
ATOM 1754 C CA . GLU B 1 36 ? -34.880 28.786 65.736 1.000 71.413 37 GLU B CA 1
ATOM 1755 C C . GLU B 1 36 ? -35.319 27.976 64.515 1.000 68.201 37 GLU B C 1
ATOM 1756 O O . GLU B 1 36 ? -35.154 28.443 63.373 1.000 62.586 37 GLU B O 1
ATOM 1762 N N . HIS B 1 37 ? -35.850 26.787 64.771 1.000 70.767 38 HIS B N 1
ATOM 1763 C CA . HIS B 1 37 ? -36.271 25.837 63.712 1.000 75.527 38 HIS B CA 1
ATOM 1764 C C . HIS B 1 37 ? -37.469 26.404 62.954 1.000 70.579 38 HIS B C 1
ATOM 1765 O O . HIS B 1 37 ? -37.513 26.265 61.733 1.000 71.682 38 HIS B O 1
ATOM 1772 N N . LEU B 1 38 ? -38.420 26.997 63.659 1.000 68.345 39 LEU B N 1
ATOM 1773 C CA . LEU B 1 38 ? -39.595 27.614 62.999 1.000 64.981 39 LEU B CA 1
ATOM 1774 C C . LEU B 1 38 ? -39.138 28.726 62.062 1.000 66.620 39 LEU B C 1
ATOM 1775 O O . LEU B 1 38 ? -39.635 28.752 60.932 1.000 72.960 39 LEU B O 1
ATOM 1780 N N . GLN B 1 39 ? -38.234 29.599 62.518 1.000 68.892 40 GLN B N 1
ATOM 1781 C CA . GLN B 1 39 ? -37.667 30.700 61.691 1.000 68.805 40 GLN B CA 1
ATOM 1782 C C . GLN B 1 39 ? -36.960 30.087 60.482 1.000 72.992 40 GLN B C 1
ATOM 1783 O O . GLN B 1 39 ? -37.126 30.610 59.363 1.000 70.768 40 GLN B O 1
ATOM 1785 N N . GLU B 1 40 ? -36.206 29.006 60.688 1.000 78.502 41 GLU B N 1
ATOM 1786 C CA . GLU B 1 40 ? -35.494 28.341 59.567 1.000 76.484 41 GLU B CA 1
ATOM 1787 C C . GLU B 1 40 ? -36.506 27.838 58.543 1.000 64.901 41 GLU B C 1
ATOM 1788 O O . GLU B 1 40 ? -36.259 27.976 57.359 1.000 58.286 41 GLU B O 1
ATOM 1794 N N . LEU B 1 41 ? -37.586 27.223 58.992 1.000 66.701 42 LEU B N 1
ATOM 1795 C CA . LEU B 1 41 ? -38.613 26.749 58.042 1.000 71.097 42 LEU B CA 1
ATOM 1796 C C . LEU B 1 41 ? -39.141 27.954 57.265 1.000 73.099 42 LEU B C 1
ATOM 1797 O O . LEU B 1 41 ? -39.238 27.878 56.038 1.000 81.076 42 LEU B O 1
ATOM 1802 N N . GLU B 1 42 ? -39.471 29.034 57.954 1.000 68.717 43 GLU B N 1
ATOM 1803 C CA . GLU B 1 42 ? -40.092 30.195 57.287 1.000 69.076 43 GLU B CA 1
ATOM 1804 C C . GLU B 1 42 ? -39.109 30.953 56.401 1.000 67.371 43 GLU B C 1
ATOM 1805 O O . GLU B 1 42 ? -39.584 31.591 55.482 1.000 80.043 43 GLU B O 1
ATOM 1811 N N . ALA B 1 43 ? -37.814 30.979 56.700 1.000 69.679 44 ALA B N 1
ATOM 1812 C CA . ALA B 1 43 ? -36.853 31.800 55.918 1.000 72.708 44 ALA B CA 1
ATOM 1813 C C . ALA B 1 43 ? -36.043 30.972 54.922 1.000 75.079 44 ALA B C 1
ATOM 1814 O O . ALA B 1 43 ? -35.204 31.579 54.231 1.000 80.738 44 ALA B O 1
ATOM 1816 N N . THR B 1 44 ? -36.247 29.655 54.880 1.000 77.778 45 THR B N 1
ATOM 1817 C CA . THR B 1 44 ? -35.512 28.733 53.977 1.000 75.051 45 THR B CA 1
ATOM 1818 C C . THR B 1 44 ? -36.093 28.849 52.569 1.000 71.090 45 THR B C 1
ATOM 1819 O O . THR B 1 44 ? -37.162 29.456 52.399 1.000 73.546 45 THR B O 1
ATOM 1823 N N . SER B 1 45 ? -35.417 28.242 51.605 1.000 69.465 46 SER B N 1
ATOM 1824 C CA . SER B 1 45 ? -35.957 28.106 50.236 1.000 78.360 46 SER B CA 1
ATOM 1825 C C . SER B 1 45 ? -35.373 26.864 49.548 1.000 82.374 46 SER B C 1
ATOM 1826 O O . SER B 1 45 ? -34.139 26.678 49.562 1.000 83.561 46 SER B O 1
ATOM 1829 N N . ASN B 1 46 ? -36.233 26.049 48.942 1.000 81.413 47 ASN B N 1
ATOM 1830 C CA . ASN B 1 46 ? -35.832 24.756 48.339 1.000 79.590 47 ASN B CA 1
ATOM 1831 C C . ASN B 1 46 ? -35.746 24.845 46.818 1.000 85.334 47 ASN B C 1
ATOM 1832 O O . ASN B 1 46 ? -35.757 23.778 46.157 1.000 88.392 47 ASN B O 1
ATOM 1837 N N . ASP B 1 47 ? -35.670 26.041 46.253 1.000 86.899 48 ASP B N 1
ATOM 1838 C CA . ASP B 1 47 ? -35.559 26.166 44.778 1.000 82.091 48 ASP B CA 1
ATOM 1839 C C . ASP B 1 47 ? -34.095 26.400 44.441 1.000 76.922 48 ASP B C 1
ATOM 1840 O O . ASP B 1 47 ? -33.800 26.528 43.254 1.000 86.976 48 ASP B O 1
ATOM 1845 N N . GLY B 1 48 ? -33.227 26.474 45.452 1.000 74.938 49 GLY B N 1
ATOM 1846 C CA . GLY B 1 48 ? -31.792 26.760 45.253 1.000 72.749 49 GLY B CA 1
ATOM 1847 C C . GLY B 1 48 ? -31.485 28.243 45.330 1.000 66.755 49 GLY B C 1
ATOM 1848 O O . GLY B 1 48 ? -30.295 28.596 45.318 1.000 62.023 49 GLY B O 1
ATOM 1849 N N . LYS B 1 49 ? -32.530 29.069 45.410 1.000 68.758 50 LYS B N 1
ATOM 1850 C CA . LYS B 1 49 ? -32.440 30.539 45.593 1.000 68.920 50 LYS B CA 1
ATOM 1851 C C . LYS B 1 49 ? -32.709 30.883 47.052 1.000 69.936 50 LYS B C 1
ATOM 1852 O O . LYS B 1 49 ? -33.688 30.371 47.604 1.000 74.910 50 LYS B O 1
ATOM 1858 N N . LEU B 1 50 ? -31.918 31.763 47.640 1.000 70.443 51 LEU B N 1
ATOM 1859 C CA . LEU B 1 50 ? -32.207 32.249 49.005 1.000 72.538 51 LEU B CA 1
ATOM 1860 C C . LEU B 1 50 ? -32.036 33.757 49.006 1.000 70.700 51 LEU B C 1
ATOM 1861 O O . LEU B 1 50 ? -30.961 34.217 48.630 1.000 66.399 51 LEU B O 1
ATOM 1866 N N . ILE B 1 51 ? -33.068 34.481 49.421 1.000 77.881 52 ILE B N 1
ATOM 1867 C CA . ILE B 1 51 ? -32.954 35.943 49.668 1.000 74.600 52 ILE B CA 1
ATOM 1868 C C . ILE B 1 51 ? -32.914 36.150 51.173 1.000 74.679 52 ILE B C 1
ATOM 1869 O O . ILE B 1 51 ? -33.753 35.594 51.903 1.000 69.241 52 ILE B O 1
ATOM 1874 N N . TRP B 1 52 ? -31.922 36.906 51.600 1.000 79.195 53 TRP B N 1
ATOM 1875 C CA . TRP B 1 52 ? -31.606 37.087 53.029 1.000 76.363 53 TRP B CA 1
ATOM 1876 C C . TRP B 1 52 ? -31.847 38.542 53.392 1.000 75.797 53 TRP B C 1
ATOM 1877 O O . TRP B 1 52 ? -31.115 39.411 52.887 1.000 76.383 53 TRP B O 1
ATOM 1888 N N . LYS B 1 53 ? -32.822 38.802 54.248 1.000 71.133 54 LYS B N 1
ATOM 1889 C CA . LYS B 1 53 ? -33.041 40.191 54.688 1.000 70.713 54 LYS B CA 1
ATOM 1890 C C . LYS B 1 53 ? -32.244 40.378 55.965 1.000 68.814 54 LYS B C 1
ATOM 1891 O O . LYS B 1 53 ? -32.565 39.740 56.976 1.000 73.319 54 LYS B O 1
ATOM 1897 N N . ILE B 1 54 ? -31.226 41.207 55.894 1.000 68.016 55 ILE B N 1
ATOM 1898 C CA . ILE B 1 54 ? -30.434 41.613 57.077 1.000 70.928 55 ILE B CA 1
ATOM 1899 C C . ILE B 1 54 ? -31.017 42.935 57.548 1.000 78.375 55 ILE B C 1
ATOM 1900 O O . ILE B 1 54 ? -30.914 43.907 56.778 1.000 84.438 55 ILE B O 1
ATOM 1905 N N . GLU B 1 55 ? -31.579 42.993 58.751 1.000 87.364 56 GLU B N 1
ATOM 1906 C CA . GLU B 1 55 ? -32.229 44.242 59.230 1.000 92.525 56 GLU B CA 1
ATOM 1907 C C . GLU B 1 55 ? -31.480 44.771 60.451 1.000 93.531 56 GLU B C 1
ATOM 1908 O O . GLU B 1 55 ? -30.665 44.016 61.019 1.000 87.626 56 GLU B O 1
ATOM 1914 N N . ASP B 1 56 ? -31.744 46.025 60.825 1.000 95.580 57 ASP B N 1
ATOM 1915 C CA . ASP B 1 56 ? -31.001 46.709 61.917 1.000 102.368 57 ASP B CA 1
ATOM 1916 C C . ASP B 1 56 ? -29.509 46.555 61.616 1.000 94.699 57 ASP B C 1
ATOM 1917 O O . ASP B 1 56 ? -28.768 45.980 62.433 1.000 91.095 57 ASP B O 1
ATOM 1922 N N . PHE B 1 57 ? -29.128 47.009 60.433 1.000 92.372 58 PHE B N 1
ATOM 1923 C CA . PHE B 1 57 ? -27.776 46.857 59.854 1.000 94.362 58 PHE B CA 1
ATOM 1924 C C . PHE B 1 57 ? -26.735 47.572 60.704 1.000 98.922 58 PHE B C 1
ATOM 1925 O O . PHE B 1 57 ? -25.676 46.962 60.946 1.000 104.556 58 PHE B O 1
ATOM 1933 N N . ARG B 1 58 ? -27.004 48.812 61.114 1.000 105.101 59 ARG B N 1
ATOM 1934 C CA . ARG B 1 58 ? -25.926 49.672 61.665 1.000 104.277 59 ARG B CA 1
ATOM 1935 C C . ARG B 1 58 ? -25.395 49.081 62.965 1.000 98.406 59 ARG B C 1
ATOM 1936 O O . ARG B 1 58 ? -24.151 49.098 63.128 1.000 96.392 59 ARG B O 1
ATOM 1944 N N . ASN B 1 59 ? -26.261 48.572 63.842 1.000 94.273 60 ASN B N 1
ATOM 1945 C CA . ASN B 1 59 ? -25.756 47.981 65.109 1.000 98.284 60 ASN B CA 1
ATOM 1946 C C . ASN B 1 59 ? -24.974 46.713 64.775 1.000 93.848 60 ASN B C 1
ATOM 1947 O O . ASN B 1 59 ? -23.888 46.548 65.346 1.000 99.937 60 ASN B O 1
ATOM 1952 N N . LYS B 1 60 ? -25.463 45.887 63.853 1.000 89.973 61 LYS B N 1
ATOM 1953 C CA . LYS B 1 60 ? -24.769 44.622 63.495 1.000 91.478 61 LYS B CA 1
ATOM 1954 C C . LYS B 1 60 ? -23.376 44.916 62.945 1.000 91.166 61 LYS B C 1
ATOM 1955 O O . LYS B 1 60 ? -22.437 44.157 63.297 1.000 86.348 61 LYS B O 1
ATOM 1961 N N . ARG B 1 61 ? -23.240 45.930 62.085 1.000 95.293 62 ARG B N 1
ATOM 1962 C CA . ARG B 1 61 ? -21.896 46.296 61.574 1.000 96.657 62 ARG B CA 1
ATOM 1963 C C . ARG B 1 61 ? -21.054 46.771 62.759 1.000 98.136 62 ARG B C 1
ATOM 1964 O O . ARG B 1 61 ? -19.966 46.219 62.969 1.000 97.080 62 ARG B O 1
ATOM 1972 N N . GLU B 1 62 ? -21.571 47.732 63.527 1.000 98.579 63 GLU B N 1
ATOM 1973 C CA . GLU B 1 62 ? -20.845 48.280 64.697 1.000 94.486 63 GLU B CA 1
ATOM 1974 C C . GLU B 1 62 ? -20.469 47.121 65.605 1.000 86.379 63 GLU B C 1
ATOM 1975 O O . GLU B 1 62 ? -19.288 46.992 65.913 1.000 88.092 63 GLU B O 1
ATOM 1981 N N . SER B 1 63 ? -21.462 46.327 66.005 1.000 82.065 64 SER B N 1
ATOM 1982 C CA . SER B 1 63 ? -21.284 45.188 66.935 1.000 86.877 64 SER B CA 1
ATOM 1983 C C . SER B 1 63 ? -20.177 44.303 66.383 1.000 86.375 64 SER B C 1
ATOM 1984 O O . SER B 1 63 ? -19.358 43.819 67.168 1.000 92.154 64 SER B O 1
ATOM 1987 N N . GLU B 1 64 ? -20.163 44.107 65.070 1.000 92.399 65 GLU B N 1
ATOM 1988 C CA . GLU B 1 64 ? -19.170 43.216 64.421 1.000 100.340 65 GLU B CA 1
ATOM 1989 C C . GLU B 1 64 ? -17.767 43.828 64.521 1.000 101.206 65 GLU B C 1
ATOM 1990 O O . GLU B 1 64 ? -16.838 43.086 64.895 1.000 103.572 65 GLU B O 1
ATOM 1996 N N . VAL B 1 65 ? -17.599 45.116 64.219 1.000 99.995 66 VAL B N 1
ATOM 1997 C CA . VAL B 1 65 ? -16.231 45.714 64.128 1.000 99.007 66 VAL B CA 1
ATOM 1998 C C . VAL B 1 65 ? -15.552 45.571 65.491 1.000 97.761 66 VAL B C 1
ATOM 1999 O O . VAL B 1 65 ? -14.310 45.526 65.522 1.000 102.241 66 VAL B O 1
ATOM 2003 N N . LYS B 1 66 ? -16.344 45.472 66.561 1.000 94.664 67 LYS B N 1
ATOM 2004 C CA . LYS B 1 66 ? -15.825 45.259 67.938 1.000 99.404 67 LYS B CA 1
ATOM 2005 C C . LYS B 1 66 ? -15.504 43.777 68.166 1.000 101.804 67 LYS B C 1
ATOM 2006 O O . LYS B 1 66 ? -14.896 43.465 69.213 1.000 112.697 67 LYS B O 1
ATOM 2012 N N . GLY B 1 67 ? -15.905 42.892 67.250 1.000 97.264 68 GLY B N 1
ATOM 2013 C CA . GLY B 1 67 ? -15.727 41.437 67.407 1.000 95.510 68 GLY B CA 1
ATOM 2014 C C . GLY B 1 67 ? -16.851 40.831 68.225 1.000 100.874 68 GLY B C 1
ATOM 2015 O O . GLY B 1 67 ? -16.740 39.645 68.573 1.000 96.585 68 GLY B O 1
ATOM 2016 N N . HIS B 1 68 ? -17.899 41.610 68.517 1.000 109.661 69 HIS B N 1
ATOM 2017 C CA . HIS B 1 68 ? -19.077 41.149 69.294 1.000 112.868 69 HIS B CA 1
ATOM 2018 C C . HIS B 1 68 ? -19.616 39.906 68.599 1.000 103.672 69 HIS B C 1
ATOM 2019 O O . HIS B 1 68 ? -19.672 38.846 69.253 1.000 95.853 69 HIS B O 1
ATOM 2026 N N . PRO B 1 69 ? -19.940 40.050 67.309 1.000 110.096 70 PRO B N 1
ATOM 2027 C CA . PRO B 1 69 ? -20.347 38.942 66.414 1.000 112.825 70 PRO B CA 1
ATOM 2028 C C . PRO B 1 69 ? -19.358 38.882 65.250 1.000 106.571 70 PRO B C 1
ATOM 2029 O O . PRO B 1 69 ? -19.336 39.789 64.412 1.000 98.293 70 PRO B O 1
ATOM 2031 N N . PRO B 1 70 ? -18.508 37.833 65.149 1.000 97.689 71 PRO B N 1
ATOM 2032 C CA . PRO B 1 70 ? -17.446 37.807 64.144 1.000 98.430 71 PRO B CA 1
ATOM 2033 C C . PRO B 1 70 ? -17.996 37.841 62.712 1.000 104.092 71 PRO B C 1
ATOM 2034 O O . PRO B 1 70 ? -17.343 38.398 61.840 1.000 103.813 71 PRO B O 1
ATOM 2038 N N . CYS B 1 71 ? -19.155 37.215 62.500 1.000 97.477 72 CYS B N 1
ATOM 2039 C CA . CYS B 1 71 ? -19.848 37.212 61.194 1.000 87.975 72 CYS B CA 1
ATOM 2040 C C . CYS B 1 71 ? -21.295 36.782 61.395 1.000 82.940 72 CYS B C 1
ATOM 2041 O O . CYS B 1 71 ? -21.664 36.445 62.520 1.000 80.532 72 CYS B O 1
ATOM 2044 N N . LEU B 1 72 ? -22.076 36.825 60.323 1.000 82.695 73 LEU B N 1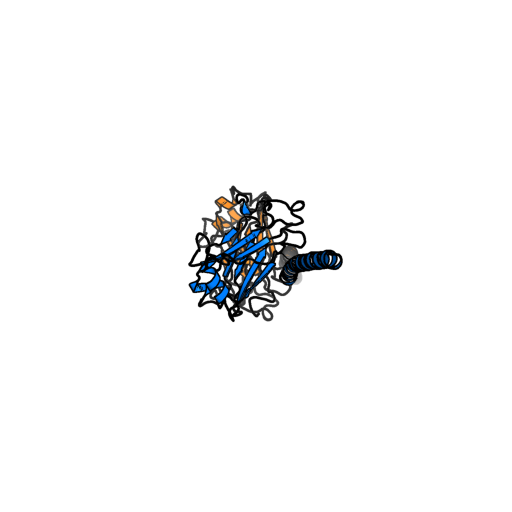
ATOM 2045 C CA . LEU B 1 72 ? -23.492 36.397 60.311 1.000 76.970 73 LEU B CA 1
ATOM 2046 C C . LEU B 1 72 ? -23.612 35.215 59.370 1.000 70.427 73 LEU B C 1
ATOM 2047 O O . LEU B 1 72 ? -22.911 35.219 58.359 1.000 68.495 73 LEU B O 1
ATOM 2052 N N . SER B 1 73 ? -24.473 34.262 59.696 1.000 72.156 74 SER B N 1
ATOM 2053 C CA . SER B 1 73 ? -24.787 33.111 58.814 1.000 73.773 74 SER B CA 1
ATOM 2054 C C . SER B 1 73 ? -26.270 33.201 58.470 1.000 71.138 74 SER B C 1
ATOM 2055 O O . SER B 1 73 ? -27.076 33.524 59.354 1.000 71.698 74 SER B O 1
ATOM 2058 N N . SER B 1 74 ? -26.618 32.946 57.220 1.000 73.425 75 SER B N 1
ATOM 2059 C CA . SER B 1 74 ? -28.032 32.890 56.781 1.000 71.843 75 SER B CA 1
ATOM 2060 C C . SER B 1 74 ? -28.675 31.601 57.277 1.000 70.459 75 SER B C 1
ATOM 2061 O O . SER B 1 74 ? -27.975 30.653 57.651 1.000 69.798 75 SER B O 1
ATOM 2064 N N . VAL B 1 75 ? -29.983 31.542 57.167 1.000 69.865 76 VAL B N 1
ATOM 2065 C CA . VAL B 1 75 ? -30.727 30.295 57.461 1.000 69.410 76 VAL B CA 1
ATOM 2066 C C . VAL B 1 75 ? -30.267 29.258 56.444 1.000 75.890 76 VAL B C 1
ATOM 2067 O O . VAL B 1 75 ? -29.932 29.642 55.305 1.000 81.411 76 VAL B O 1
ATOM 2071 N N . PRO B 1 76 ? -30.216 27.943 56.760 1.000 72.598 77 PRO B N 1
ATOM 2072 C CA . PRO B 1 76 ? -29.783 26.962 55.777 1.000 68.548 77 PRO B CA 1
ATOM 2073 C C . PRO B 1 76 ? -30.805 26.960 54.641 1.000 68.382 77 PRO B C 1
ATOM 2074 O O . PRO B 1 76 ? -31.970 27.252 54.911 1.000 68.254 77 PRO B O 1
ATOM 2078 N N . PHE B 1 77 ? -30.365 26.639 53.426 1.000 65.656 78 PHE B N 1
ATOM 2079 C CA . PHE B 1 77 ? -31.295 26.402 52.301 1.000 64.275 78 PHE B CA 1
ATOM 2080 C C . PHE B 1 77 ? -30.788 25.239 51.475 1.000 67.153 78 PHE B C 1
ATOM 2081 O O . PHE B 1 77 ? -29.635 24.822 51.685 1.000 71.571 78 PHE B O 1
ATOM 2089 N N . HIS B 1 78 ? -31.645 24.722 50.601 1.000 70.232 79 HIS B N 1
ATOM 2090 C CA . HIS B 1 78 ? -31.326 23.537 49.766 1.000 72.716 79 HIS B CA 1
ATOM 2091 C C . HIS B 1 78 ? -31.430 23.901 48.295 1.000 72.807 79 HIS B C 1
ATOM 2092 O O . HIS B 1 78 ? -32.364 24.649 47.937 1.000 75.456 79 HIS B O 1
ATOM 2099 N N . THR B 1 79 ? -30.485 23.394 47.506 1.000 75.386 80 THR B N 1
ATOM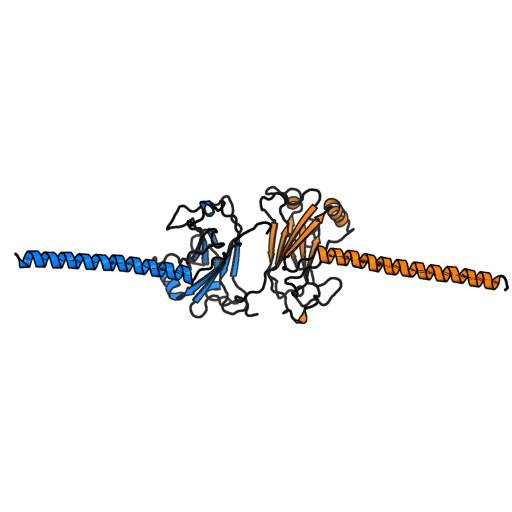 2100 C CA . THR B 1 79 ? -30.422 23.584 46.032 1.000 74.909 80 THR B CA 1
ATOM 2101 C C . THR B 1 79 ? -31.215 22.454 45.384 1.000 77.776 80 THR B C 1
ATOM 2102 O O . THR B 1 79 ? -30.589 21.485 44.936 1.000 84.843 80 THR B O 1
ATOM 2106 N N . GLY B 1 80 ? -32.532 22.596 45.329 1.000 76.529 81 GLY B N 1
ATOM 2107 C CA . GLY B 1 80 ? -33.432 21.480 45.010 1.000 77.483 81 GLY B CA 1
ATOM 2108 C C . GLY B 1 80 ? -33.997 20.915 46.303 1.000 76.535 81 GLY B C 1
ATOM 2109 O O . GLY B 1 80 ? -33.392 21.082 47.357 1.000 76.971 81 GLY B O 1
ATOM 2110 N N . PRO B 1 81 ? -35.137 20.206 46.256 1.000 81.196 82 PRO B N 1
ATOM 2111 C CA . PRO B 1 81 ? -35.818 19.786 47.473 1.000 86.367 82 PRO B CA 1
ATOM 2112 C C . PRO B 1 81 ? -34.938 18.835 48.281 1.000 89.889 82 PRO B C 1
ATOM 2113 O O . PRO B 1 81 ? -34.879 18.984 49.492 1.000 92.826 82 PRO B O 1
ATOM 2117 N N . CYS B 1 82 ? -34.293 17.889 47.592 1.000 87.309 83 CYS B N 1
ATOM 2118 C CA . CYS B 1 82 ? -33.448 16.856 48.243 1.000 88.431 83 CYS B CA 1
ATOM 2119 C C . CYS B 1 82 ? -32.019 17.021 47.746 1.000 76.976 83 CYS B C 1
ATOM 2120 O O . CYS B 1 82 ? -31.287 16.022 47.646 1.000 77.682 83 CYS B O 1
ATOM 2123 N N . GLY B 1 83 ? -31.661 18.259 47.436 1.000 69.373 84 GLY B N 1
ATOM 2124 C CA . GLY B 1 83 ? -30.343 18.591 46.887 1.000 70.423 84 GLY B CA 1
ATOM 2125 C C . GLY B 1 83 ? -29.375 18.907 47.995 1.000 68.382 84 GLY B C 1
ATOM 2126 O O . GLY B 1 83 ? -29.614 18.487 49.131 1.000 67.797 84 GLY B O 1
ATOM 2127 N N . TYR B 1 84 ? -28.320 19.640 47.667 1.000 67.703 85 TYR B N 1
ATOM 2128 C CA . TYR B 1 84 ? -27.283 20.033 48.642 1.000 68.017 85 TYR B CA 1
ATOM 2129 C C . TYR B 1 84 ? -27.875 21.024 49.635 1.000 71.006 85 TYR B C 1
ATOM 2130 O O . TYR B 1 84 ? -28.848 21.730 49.312 1.000 67.708 85 TYR B O 1
ATOM 2139 N N . LYS B 1 85 ? -27.274 21.071 50.814 1.000 77.446 86 LYS B N 1
ATOM 2140 C CA . LYS B 1 85 ? -27.651 22.023 51.879 1.000 77.916 86 LYS B CA 1
ATOM 2141 C C . LYS B 1 85 ? -26.489 22.984 52.002 1.000 77.045 86 LYS B C 1
ATOM 2142 O O . LYS B 1 85 ? -25.342 22.506 52.038 1.000 81.174 86 LYS B O 1
ATOM 2148 N N . MET B 1 86 ? -26.764 24.274 52.055 1.000 73.376 87 MET B N 1
ATOM 2149 C CA . MET B 1 86 ? -25.658 25.224 52.261 1.000 74.059 87 MET B CA 1
ATOM 2150 C C . MET B 1 86 ? -26.221 26.510 52.831 1.000 69.636 87 MET B C 1
ATOM 2151 O O . MET B 1 86 ? -27.438 26.722 52.725 1.000 71.032 87 MET B O 1
ATOM 2156 N N . ALA B 1 87 ? -25.357 27.306 53.436 1.000 66.662 88 ALA B N 1
ATOM 2157 C CA . ALA B 1 87 ? -25.745 28.594 54.032 1.000 69.733 88 ALA B CA 1
ATOM 2158 C C . ALA B 1 87 ? -24.786 29.658 53.519 1.000 67.649 88 ALA B C 1
ATOM 2159 O O . ALA B 1 87 ? -23.766 29.292 52.951 1.000 74.022 88 ALA B O 1
ATOM 2161 N N . SER B 1 88 ? -25.123 30.925 53.669 1.000 65.358 89 SER B N 1
ATOM 2162 C CA . SER B 1 88 ? -24.223 32.018 53.243 1.000 71.990 89 SER B CA 1
ATOM 2163 C C . SER B 1 88 ? -23.751 32.745 54.485 1.000 75.802 89 SER B C 1
ATOM 2164 O O . SER B 1 88 ? -24.627 33.145 55.270 1.000 80.116 89 SER B O 1
ATOM 2167 N N . LYS B 1 89 ? -22.441 32.926 54.636 1.000 78.695 90 LYS B N 1
ATOM 2168 C CA . LYS B 1 89 ? -21.858 33.671 55.781 1.000 76.569 90 LYS B CA 1
ATOM 2169 C C . LYS B 1 89 ? -21.456 35.046 55.249 1.000 69.212 90 LYS B C 1
ATOM 2170 O O . LYS B 1 89 ? -20.973 35.109 54.114 1.000 68.700 90 LYS B O 1
ATOM 2172 N N . VAL B 1 90 ? -21.690 36.102 56.021 1.000 67.470 91 VAL B N 1
ATOM 2173 C CA . VAL B 1 90 ? -21.362 37.494 55.606 1.000 68.857 91 VAL B CA 1
ATOM 2174 C C . VAL B 1 90 ? -20.608 38.188 56.726 1.000 72.930 91 VAL B C 1
ATOM 2175 O O . VAL B 1 90 ? -21.097 38.146 57.865 1.000 75.933 91 VAL B O 1
ATOM 2179 N N . TYR B 1 91 ? -19.509 38.860 56.397 1.000 76.261 92 TYR B N 1
ATOM 2180 C CA . TYR B 1 91 ? -18.754 39.703 57.352 1.000 71.372 92 TYR B CA 1
ATOM 2181 C C . TYR B 1 91 ? -19.081 41.157 57.015 1.000 68.039 92 TYR B C 1
ATOM 2182 O O . TYR B 1 91 ? -18.707 41.655 55.940 1.000 61.085 92 TYR B O 1
ATOM 2191 N N . LEU B 1 92 ? -19.802 41.821 57.904 1.000 70.876 93 LEU B N 1
ATOM 2192 C CA . LEU B 1 92 ? -20.268 43.204 57.654 1.000 74.980 93 LEU B CA 1
ATOM 2193 C C . LEU B 1 92 ? -19.112 44.194 57.703 1.000 78.410 93 LEU B C 1
ATOM 2194 O O . LEU B 1 92 ? -19.287 45.289 57.160 1.000 87.247 93 LEU B O 1
ATOM 2199 N N . ASN B 1 93 ? -18.027 43.898 58.409 1.000 85.667 94 ASN B N 1
ATOM 2200 C CA . ASN B 1 93 ? -16.829 44.776 58.320 1.000 91.286 94 ASN B CA 1
ATOM 2201 C C . ASN B 1 93 ? -15.700 43.988 57.653 1.000 85.328 94 ASN B C 1
ATOM 2202 O O . ASN B 1 93 ? -14.525 44.279 57.931 1.000 83.990 94 ASN B O 1
ATOM 2207 N N . GLY B 1 94 ? -16.055 42.982 56.858 1.000 78.922 95 GLY B N 1
ATOM 2208 C CA . GLY B 1 94 ? -15.110 42.278 55.979 1.000 76.797 95 GLY B CA 1
ATOM 2209 C C . GLY B 1 94 ? -14.293 41.227 56.704 1.000 76.906 95 GLY B C 1
ATOM 2210 O O . GLY B 1 94 ? -14.353 41.155 57.960 1.000 74.437 95 GLY B O 1
ATOM 2211 N N . ASP B 1 95 ? -13.556 40.449 55.909 1.000 75.064 96 ASP B N 1
ATOM 2212 C CA . ASP B 1 95 ? -12.693 39.336 56.365 1.000 79.891 96 ASP B CA 1
ATOM 2213 C C . ASP B 1 95 ? -11.564 39.184 55.345 1.000 88.125 96 ASP B C 1
ATOM 2214 O O . ASP B 1 95 ? -11.704 39.750 54.249 1.000 94.938 96 ASP B O 1
ATOM 2219 N N . GLY B 1 96 ? -10.462 38.531 55.738 1.000 98.005 97 GLY B N 1
ATOM 2220 C CA . GLY B 1 96 ? -9.340 38.170 54.847 1.000 92.900 97 GLY B CA 1
ATOM 2221 C C . GLY B 1 96 ? -8.868 39.359 54.030 1.000 89.335 97 GLY B C 1
ATOM 2222 O O . GLY B 1 96 ? -8.793 40.473 54.583 1.000 82.771 97 GLY B O 1
ATOM 2223 N N . GLU B 1 97 ? -8.625 39.147 52.738 1.000 91.283 98 GLU B N 1
ATOM 2224 C CA . GLU B 1 97 ? -8.005 40.165 51.848 1.000 95.720 98 GLU B CA 1
ATOM 2225 C C . GLU B 1 97 ? -8.860 41.438 51.832 1.000 99.075 98 GLU B C 1
ATOM 2226 O O . GLU B 1 97 ? -8.262 42.544 51.751 1.000 111.800 98 GLU B O 1
ATOM 2232 N N . GLY B 1 98 ? -10.190 41.311 51.879 1.000 94.758 99 GLY B N 1
ATOM 2233 C CA . GLY B 1 98 ? -11.077 42.482 52.049 1.000 90.546 99 GLY B CA 1
ATOM 2234 C C . GLY B 1 98 ? -10.868 43.137 53.408 1.000 84.512 99 GLY B C 1
ATOM 2235 O O . GLY B 1 98 ? -10.819 44.386 53.466 1.000 82.175 99 GLY B O 1
ATOM 2236 N N . ARG B 1 99 ? -10.734 42.322 54.465 1.000 78.363 100 ARG B N 1
ATOM 2237 C CA . ARG B 1 99 ? -10.404 42.789 55.837 1.000 81.150 100 ARG B CA 1
ATOM 2238 C C . ARG B 1 99 ? -11.270 44.006 56.148 1.000 84.039 100 ARG B C 1
ATOM 2239 O O . ARG B 1 99 ? -12.448 43.950 55.804 1.000 94.626 100 ARG B O 1
ATOM 2241 N N . GLY B 1 100 ? -10.717 45.090 56.697 1.000 84.063 101 GLY B N 1
ATOM 2242 C CA . GLY B 1 100 ? -11.519 46.283 57.043 1.000 85.510 101 GLY B CA 1
ATOM 2243 C C . GLY B 1 100 ? -11.821 47.155 55.841 1.000 82.117 101 GLY B C 1
ATOM 2244 O O . GLY B 1 100 ? -12.631 48.093 55.979 1.000 69.398 101 GLY B O 1
ATOM 2245 N N . THR B 1 101 ? -11.167 46.890 54.713 1.000 87.074 102 THR B N 1
ATOM 2246 C CA . THR B 1 101 ? -11.380 47.673 53.471 1.000 94.695 102 THR B CA 1
ATOM 2247 C C . THR B 1 101 ? -12.805 47.425 52.977 1.000 89.278 102 THR B C 1
ATOM 2248 O O . THR B 1 101 ? -13.522 48.401 52.732 1.000 91.757 102 THR B O 1
ATOM 2252 N N . HIS B 1 102 ? -13.223 46.172 52.829 1.000 84.777 103 HIS B N 1
ATOM 2253 C CA . HIS B 1 102 ? -14.580 45.935 52.288 1.000 87.051 103 HIS B CA 1
ATOM 2254 C C . HIS B 1 102 ? -15.211 44.622 52.740 1.000 90.744 103 HIS B C 1
ATOM 2255 O O . HIS B 1 102 ? -14.495 43.726 53.227 1.000 90.443 103 HIS B O 1
ATOM 2262 N N . LEU B 1 103 ? -16.529 44.564 52.526 1.000 90.262 104 LEU B N 1
ATOM 2263 C CA . LEU B 1 103 ? -17.461 43.477 52.915 1.000 85.206 104 LEU B CA 1
ATOM 2264 C C . LEU B 1 103 ? -17.162 42.232 52.098 1.000 85.195 104 LEU B C 1
ATOM 2265 O O . LEU B 1 103 ? -16.838 42.371 50.902 1.000 87.542 104 LEU B O 1
ATOM 2270 N N . SER B 1 104 ? -17.338 41.075 52.721 1.000 83.715 105 SER B N 1
ATOM 2271 C CA . SER B 1 104 ? -17.047 39.751 52.126 1.000 84.787 105 SER B CA 1
ATOM 2272 C C . SER B 1 104 ? -18.303 38.907 52.245 1.000 82.629 105 SER B C 1
ATOM 2273 O O . SER B 1 104 ? -18.872 38.876 53.335 1.000 86.120 105 SER B O 1
ATOM 2276 N N . LEU B 1 105 ? -18.716 38.257 51.168 1.000 80.570 106 LEU B N 1
ATOM 2277 C CA . LEU B 1 105 ? -19.903 37.379 51.187 1.000 72.262 106 LEU B CA 1
ATOM 2278 C C . LEU B 1 105 ? -19.472 36.020 50.668 1.000 64.736 106 LEU B C 1
ATOM 2279 O O . LEU B 1 105 ? -18.914 35.967 49.593 1.000 68.189 106 LEU B O 1
ATOM 2284 N N . TYR B 1 106 ? -19.703 34.979 51.446 1.000 67.898 107 TYR B N 1
ATOM 2285 C CA . TYR B 1 106 ? -19.344 33.584 51.109 1.000 70.829 107 TYR B CA 1
ATOM 2286 C C . TYR B 1 106 ? -20.602 32.717 51.172 1.000 69.508 107 TYR B C 1
ATOM 2287 O O . TYR B 1 106 ? -21.679 33.187 51.600 1.000 70.206 107 TYR B O 1
ATOM 2296 N N . VAL B 1 107 ? -20.433 31.462 50.776 1.000 66.534 108 VAL B N 1
ATOM 2297 C CA . VAL B 1 107 ? -21.437 30.387 50.972 1.000 65.420 108 VAL B CA 1
ATOM 2298 C C . VAL B 1 107 ? -20.711 29.194 51.575 1.000 73.350 108 VAL B C 1
ATOM 2299 O O . VAL B 1 107 ? -19.645 28.848 51.065 1.000 83.783 108 VAL B O 1
ATOM 2303 N N . VAL B 1 108 ? -21.270 28.586 52.612 1.000 76.695 109 VAL B N 1
ATOM 2304 C CA . VAL B 1 108 ? -20.698 27.369 53.252 1.000 70.567 109 VAL B CA 1
ATOM 2305 C C . VAL B 1 108 ? -21.572 26.178 52.864 1.000 71.405 109 VAL B C 1
ATOM 2306 O O . VAL B 1 108 ? -22.795 26.228 53.087 1.000 71.010 109 VAL B O 1
ATOM 2310 N N . LEU B 1 109 ? -20.967 25.128 52.331 1.000 74.978 110 LEU B N 1
ATOM 2311 C CA . LEU B 1 109 ? -21.677 23.842 52.141 1.000 73.202 110 LEU B CA 1
ATOM 2312 C C . LEU B 1 109 ? -21.839 23.177 53.504 1.000 77.702 110 LEU B C 1
ATOM 2313 O O . LEU B 1 109 ? -20.864 23.176 54.281 1.000 77.295 110 LEU B O 1
ATOM 2318 N N . MET B 1 110 ? -23.004 22.589 53.758 1.000 81.104 111 MET B N 1
ATOM 2319 C CA . MET B 1 110 ? -23.330 21.980 55.069 1.000 77.104 111 MET B CA 1
ATOM 2320 C C . MET B 1 110 ? -23.645 20.498 54.880 1.000 77.331 111 MET B C 1
ATOM 2321 O O . MET B 1 110 ? -24.109 20.120 53.788 1.000 81.685 111 MET B O 1
ATOM 2326 N N . VAL B 1 111 ? -23.448 19.690 55.916 1.000 75.419 112 VAL B N 1
ATOM 2327 C CA . VAL B 1 111 ? -23.902 18.272 55.853 1.000 74.079 112 VAL B CA 1
ATOM 2328 C C . VAL B 1 111 ? -25.403 18.281 55.578 1.000 75.092 112 VAL B C 1
ATOM 2329 O O . VAL B 1 111 ? -26.158 18.845 56.392 1.000 73.341 112 VAL B O 1
ATOM 2333 N N . GLY B 1 112 ? -25.841 17.634 54.509 1.000 79.557 113 GLY B N 1
ATOM 2334 C CA . GLY B 1 112 ? -27.271 17.609 54.156 1.000 82.653 113 GLY B CA 1
ATOM 2335 C C . GLY B 1 112 ? -27.874 16.268 54.478 1.000 79.984 113 GLY B C 1
ATOM 2336 O O . GLY B 1 112 ? -27.110 15.303 54.635 1.000 78.205 113 GLY B O 1
ATOM 2337 N N . ASP B 1 113 ? -29.196 16.197 54.576 1.000 86.322 114 ASP B N 1
ATOM 2338 C CA . ASP B 1 113 ? -29.860 14.919 54.950 1.000 90.782 114 ASP B CA 1
ATOM 2339 C C . ASP B 1 113 ? -29.721 13.899 53.809 1.000 85.025 114 ASP B C 1
ATOM 2340 O O . ASP B 1 113 ? -29.727 12.703 54.135 1.000 84.692 114 ASP B O 1
ATOM 2345 N N . PHE B 1 114 ? -29.569 14.326 52.543 1.000 83.589 115 PHE B N 1
ATOM 2346 C CA . PHE B 1 114 ? -29.490 13.387 51.386 1.000 84.686 115 PHE B CA 1
ATOM 2347 C C . PHE B 1 114 ? -28.148 13.451 50.647 1.000 84.777 115 PHE B C 1
ATOM 2348 O O . PHE B 1 114 ? -28.143 13.276 49.413 1.000 74.339 115 PHE B O 1
ATOM 2356 N N . ASP B 1 115 ? -27.039 13.627 51.362 1.000 87.291 116 ASP B N 1
ATOM 2357 C CA . ASP B 1 115 ? -25.698 13.740 50.732 1.000 80.679 116 ASP B CA 1
ATOM 2358 C C . ASP B 1 115 ? -25.362 12.505 49.888 1.000 78.791 116 ASP B C 1
ATOM 2359 O O . ASP B 1 115 ? -24.935 12.699 48.754 1.000 84.612 116 ASP B O 1
ATOM 2364 N N . ALA B 1 116 ? -25.543 11.285 50.394 1.000 78.373 117 ALA B N 1
ATOM 2365 C CA . ALA B 1 116 ? -25.055 10.061 49.701 1.000 79.032 117 ALA B CA 1
ATOM 2366 C C . ALA B 1 116 ? -25.666 9.930 48.299 1.000 76.680 117 ALA B C 1
ATOM 2367 O O . ALA B 1 116 ? -25.016 9.323 47.443 1.000 83.154 117 ALA B O 1
ATOM 2369 N N . LEU B 1 117 ? -26.893 10.411 48.088 1.000 68.517 118 LEU B N 1
ATOM 2370 C CA . LEU B 1 117 ? -27.547 10.344 46.759 1.000 68.353 118 LEU B CA 1
ATOM 2371 C C . LEU B 1 117 ? -26.942 11.386 45.833 1.000 70.415 118 LEU B C 1
ATOM 2372 O O . LEU B 1 117 ? -27.040 11.233 44.608 1.000 76.571 118 LEU B O 1
ATOM 2377 N N . LEU B 1 118 ? -26.432 12.463 46.415 1.000 72.944 119 LEU B N 1
ATOM 2378 C CA . LEU B 1 118 ? -25.829 13.571 45.645 1.000 68.370 119 LEU B CA 1
ATOM 2379 C C . LEU B 1 118 ? -24.407 13.207 45.257 1.000 64.641 119 LEU B C 1
ATOM 2380 O O . LEU B 1 118 ? -23.673 12.574 46.013 1.000 58.999 119 LEU B O 1
ATOM 2385 N N . PRO B 1 119 ? -23.962 13.674 44.082 1.000 68.546 120 PRO B N 1
ATOM 2386 C CA . PRO B 1 119 ? -22.639 13.369 43.581 1.000 72.951 120 PRO B CA 1
ATOM 2387 C C . PRO B 1 119 ? -21.664 14.376 44.189 1.000 77.134 120 PRO B C 1
ATOM 2388 O O . PRO B 1 119 ? -22.015 15.529 44.340 1.000 74.113 120 PRO B O 1
ATOM 2392 N N . TRP B 1 120 ? -20.457 13.929 44.489 1.000 82.033 121 TRP B N 1
ATOM 2393 C CA . TRP B 1 120 ? -19.407 14.813 45.040 1.000 82.088 121 TRP B CA 1
ATOM 2394 C C . TRP B 1 120 ? -18.199 14.742 44.129 1.000 88.096 121 TRP B C 1
ATOM 2395 O O . TRP B 1 120 ? -17.876 13.665 43.632 1.000 92.064 121 TRP B O 1
ATOM 2406 N N . PRO B 1 121 ? -17.486 15.865 43.912 1.000 91.578 122 PRO B N 1
ATOM 2407 C CA . PRO B 1 121 ? -17.712 17.104 44.656 1.000 86.969 122 PRO B CA 1
ATOM 2408 C C . PRO B 1 121 ? -18.859 17.943 44.073 1.000 80.509 122 PRO B C 1
ATOM 2409 O O . PRO B 1 121 ? -19.517 17.486 43.143 1.000 77.002 122 PRO B O 1
ATOM 2413 N N . PHE B 1 122 ? -19.063 19.131 44.637 1.000 73.527 123 PHE B N 1
ATOM 2414 C CA . PHE B 1 122 ? -20.088 20.112 44.207 1.000 71.158 123 PHE B CA 1
ATOM 2415 C C . PHE B 1 122 ? -19.517 20.938 43.058 1.000 75.758 123 PHE B C 1
ATOM 2416 O O . PHE B 1 122 ? -18.462 21.564 43.280 1.000 73.444 123 PHE B O 1
ATOM 2424 N N . ARG B 1 123 ? -20.171 20.919 41.889 1.000 80.404 124 ARG B N 1
ATOM 2425 C CA . ARG B 1 123 ? -19.697 21.612 40.659 1.000 77.459 124 ARG B CA 1
ATOM 2426 C C . ARG B 1 123 ? -20.558 22.820 40.315 1.000 70.523 124 ARG B C 1
ATOM 2427 O O . ARG B 1 123 ? -20.118 23.627 39.509 1.000 75.073 124 ARG B O 1
ATOM 2435 N N . GLN B 1 124 ? -21.754 22.904 40.872 1.000 71.050 125 GLN B N 1
ATOM 2436 C CA . GLN B 1 124 ? -22.764 23.940 40.522 1.000 70.263 125 GLN B CA 1
ATOM 2437 C C . GLN B 1 124 ? -22.175 25.340 40.649 1.000 64.087 125 GLN B C 1
ATOM 2438 O O . GLN B 1 124 ? -21.496 25.616 41.628 1.000 66.161 125 GLN B O 1
ATOM 2444 N N . THR B 1 125 ? -22.459 26.186 39.677 1.000 64.934 126 THR B N 1
ATOM 2445 C CA . THR B 1 125 ? -22.030 27.598 39.676 1.000 72.915 126 THR B CA 1
ATOM 2446 C C . THR B 1 125 ? -22.828 28.323 40.737 1.000 70.600 126 THR B C 1
ATOM 2447 O O . THR B 1 125 ? -24.025 28.054 40.833 1.000 75.087 126 THR B O 1
ATOM 2451 N N . VAL B 1 126 ? -22.207 29.239 41.456 1.000 67.959 127 VAL B N 1
ATOM 2452 C CA . VAL B 1 126 ? -22.910 29.942 42.551 1.000 65.312 127 VAL B CA 1
ATOM 2453 C C . VAL B 1 126 ? -22.805 31.417 42.273 1.000 65.929 127 VAL B C 1
ATOM 2454 O O . VAL B 1 126 ? -21.710 31.858 41.947 1.000 68.755 127 VAL B O 1
ATOM 2458 N N . ALA B 1 127 ? -23.906 32.132 42.406 1.000 70.703 128 ALA B N 1
ATOM 2459 C CA . ALA B 1 127 ? -23.907 33.587 42.192 1.000 73.870 128 ALA B CA 1
ATOM 2460 C C . ALA B 1 127 ? -24.468 34.252 43.438 1.000 75.785 128 ALA B C 1
ATOM 2461 O O . ALA B 1 127 ? -25.657 34.081 43.710 1.000 79.617 128 ALA B O 1
ATOM 2463 N N . LEU B 1 128 ? -23.630 34.985 44.155 1.000 77.037 129 LEU B N 1
ATOM 2464 C CA . LEU B 1 128 ? -24.072 35.798 45.310 1.000 77.036 129 LEU B CA 1
ATOM 2465 C C . LEU B 1 128 ? -24.162 37.232 44.825 1.000 70.507 129 LEU B C 1
ATOM 2466 O O . LEU B 1 128 ? -23.299 37.619 44.029 1.000 69.979 129 LEU B O 1
ATOM 2471 N N . SER B 1 129 ? -25.141 37.988 45.294 1.000 68.468 130 SER B N 1
ATOM 2472 C CA . SER B 1 129 ? -25.246 39.416 44.926 1.000 69.716 130 SER B CA 1
ATOM 2473 C C . SER B 1 129 ? -25.954 40.197 46.018 1.000 64.146 130 SER B C 1
ATOM 2474 O O . SER B 1 129 ? -26.663 39.589 46.801 1.000 65.902 130 SER B O 1
ATOM 2477 N N . VAL B 1 130 ? -25.718 41.498 46.076 1.000 64.375 131 VAL B N 1
ATOM 2478 C CA . VAL B 1 130 ? -26.392 42.376 47.063 1.000 66.667 131 VAL B CA 1
ATOM 2479 C C . VAL B 1 130 ? -27.445 43.166 46.305 1.000 68.202 131 VAL B C 1
ATOM 2480 O O . VAL B 1 130 ? -27.065 43.941 45.421 1.000 75.463 131 VAL B O 1
ATOM 2484 N N . LEU B 1 131 ? -28.709 43.011 46.663 1.000 69.398 132 LEU B N 1
ATOM 2485 C CA . LEU B 1 131 ? -29.796 43.589 45.849 1.000 73.687 132 LEU B CA 1
ATOM 2486 C C . LEU B 1 131 ? -29.805 45.105 45.984 1.000 79.544 132 LEU B C 1
ATOM 2487 O O . LEU B 1 131 ? -29.306 45.656 46.985 1.000 80.689 132 LEU B O 1
ATOM 2492 N N . ASP B 1 132 ? -30.393 45.719 44.973 1.000 79.359 133 ASP B N 1
ATOM 2493 C CA . ASP B 1 132 ? -30.558 47.174 44.830 1.000 81.955 133 ASP B CA 1
ATOM 2494 C C . ASP B 1 132 ? -31.956 47.546 45.279 1.000 84.169 133 ASP B C 1
ATOM 2495 O O . ASP B 1 132 ? -32.897 47.071 44.638 1.000 84.737 133 ASP B O 1
ATOM 2500 N N . GLN B 1 133 ? -32.107 48.386 46.292 1.000 91.235 134 GLN B N 1
ATOM 2501 C CA . GLN B 1 133 ? -33.474 48.737 46.750 1.000 91.537 134 GLN B CA 1
ATOM 2502 C C . GLN B 1 133 ? -34.025 49.891 45.914 1.000 95.430 134 GLN B C 1
ATOM 2503 O O . GLN B 1 133 ? -35.251 50.117 45.975 1.000 99.406 134 GLN B O 1
ATOM 2509 N N . SER B 1 134 ? -33.180 50.587 45.151 1.000 95.181 135 SER B N 1
ATOM 2510 C CA . SER B 1 134 ? -33.639 51.738 44.333 1.000 99.004 135 SER B CA 1
ATOM 2511 C C . SER B 1 134 ? -34.702 51.249 43.344 1.000 100.885 135 SER B C 1
ATOM 2512 O O . SER B 1 134 ? -35.748 51.918 43.238 1.000 104.907 135 SER B O 1
ATOM 2515 N N . GLY B 1 135 ? -34.446 50.102 42.699 1.000 98.541 136 GLY B N 1
ATOM 2516 C CA . GLY B 1 135 ? -35.295 49.517 41.643 1.000 91.008 136 GLY B CA 1
ATOM 2517 C C . GLY B 1 135 ? -34.668 49.699 40.274 1.000 88.675 136 GLY B C 1
ATOM 2518 O O . GLY B 1 135 ? -35.214 49.155 39.287 1.000 82.469 136 GLY B O 1
ATOM 2519 N N . ALA B 1 136 ? -33.540 50.416 40.225 1.000 91.887 137 ALA B N 1
ATOM 2520 C CA . ALA B 1 136 ? -32.759 50.677 38.996 1.000 90.283 137 ALA B CA 1
ATOM 2521 C C . ALA B 1 136 ? -32.306 49.354 38.386 1.000 88.650 137 ALA B C 1
ATOM 2522 O O . ALA B 1 136 ? -32.289 49.263 37.148 1.000 91.754 137 ALA B O 1
ATOM 2524 N N . GLY B 1 137 ? -31.942 48.380 39.223 1.000 86.667 138 GLY B N 1
ATOM 2525 C CA . GLY B 1 137 ? -31.489 47.058 38.755 1.000 85.971 138 GLY B CA 1
ATOM 2526 C C . GLY B 1 137 ? -29.979 46.945 38.751 1.000 87.843 138 GLY B C 1
ATOM 2527 O O . GLY B 1 137 ? -29.476 45.957 38.184 1.000 87.619 138 GLY B O 1
ATOM 2528 N N . ASN B 1 138 ? -29.272 47.904 39.356 1.000 88.820 139 ASN B N 1
ATOM 2529 C CA . ASN B 1 138 ? -27.787 47.876 39.434 1.000 87.268 139 ASN B CA 1
ATOM 2530 C C . ASN B 1 138 ? -27.360 47.019 40.620 1.000 84.521 139 ASN B C 1
ATOM 2531 O O . ASN B 1 138 ? -26.747 47.559 41.550 1.000 83.625 139 ASN B O 1
ATOM 2536 N N . HIS B 1 139 ? -27.648 45.726 40.595 1.000 83.434 140 HIS B N 1
ATOM 2537 C CA . HIS B 1 139 ? -27.198 44.840 41.691 1.000 80.632 140 HIS B CA 1
ATOM 2538 C C . HIS B 1 139 ? -25.694 44.687 41.579 1.000 75.742 140 HIS B C 1
ATOM 2539 O O . HIS B 1 139 ? -25.175 44.721 40.456 1.000 72.141 140 HIS B O 1
ATOM 2546 N N . GLN B 1 140 ? -25.044 44.527 42.718 1.000 75.010 141 GLN B N 1
ATOM 2547 C CA . GLN B 1 140 ? -23.635 44.092 42.742 1.000 78.575 141 GLN B CA 1
ATOM 2548 C C . GLN B 1 140 ? -23.692 42.574 42.712 1.000 77.266 141 GLN B C 1
ATOM 2549 O O . GLN B 1 140 ? -24.231 42.027 43.677 1.000 75.969 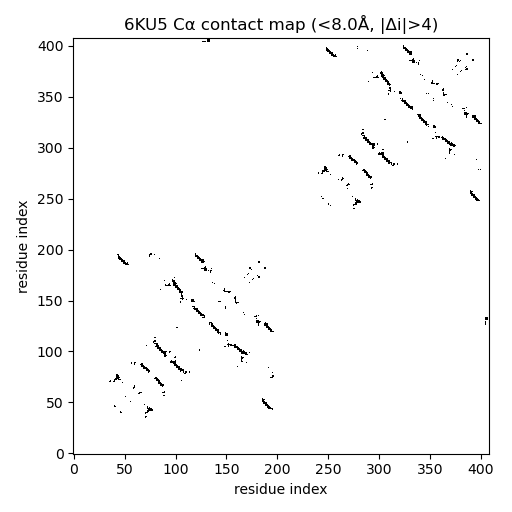141 GLN B O 1
ATOM 2555 N N . SER B 1 141 ? -23.249 41.932 41.635 1.000 75.618 142 SER B N 1
ATOM 2556 C CA . SER B 1 141 ? -23.331 40.456 41.535 1.000 77.130 142 SER B CA 1
ATOM 2557 C C . SER B 1 141 ? -22.070 39.879 40.916 1.000 74.092 142 SER B C 1
ATOM 2558 O O . SER B 1 141 ? -21.734 40.217 39.773 1.000 75.135 142 SER B O 1
ATOM 2561 N N . LEU B 1 142 ? -21.473 38.937 41.617 1.000 77.544 143 LEU B N 1
ATOM 2562 C CA . LEU B 1 142 ? -20.324 38.174 41.102 1.000 79.298 143 LEU B CA 1
ATOM 2563 C C . LEU B 1 142 ? -20.671 36.698 41.236 1.000 78.771 143 LEU B C 1
ATOM 2564 O O . LEU B 1 142 ? -21.351 36.333 42.215 1.000 76.683 143 LEU B O 1
ATOM 2569 N N . SER B 1 143 ? -20.252 35.887 40.278 1.000 76.380 144 SER B N 1
ATOM 2570 C CA . SER B 1 143 ? -20.489 34.429 40.331 1.000 73.162 144 SER B CA 1
ATOM 2571 C C . SER B 1 143 ? -19.159 33.718 40.168 1.000 74.911 144 SER B C 1
ATOM 2572 O O . SER B 1 143 ? -18.236 34.308 39.581 1.000 82.259 144 SER B O 1
ATOM 2575 N N . PHE B 1 144 ? -19.071 32.503 40.687 1.000 73.100 145 PHE B N 1
ATOM 2576 C CA . PHE B 1 144 ? -17.832 31.703 40.613 1.000 71.296 145 PHE B CA 1
ATOM 2577 C C . PHE B 1 144 ? -18.204 30.267 40.293 1.000 67.215 145 PHE B C 1
ATOM 2578 O O . PHE B 1 144 ? -19.228 29.805 40.786 1.000 68.514 145 PHE B O 1
ATOM 2586 N N . LYS B 1 145 ? -17.360 29.598 39.519 1.000 69.677 146 LYS B N 1
ATOM 2587 C CA . LYS B 1 145 ? -17.462 28.145 39.263 1.000 74.035 146 LYS B CA 1
ATOM 2588 C C . LYS B 1 145 ? -16.555 27.447 40.269 1.000 81.923 146 LYS B C 1
ATOM 2589 O O . LYS B 1 145 ? -15.387 27.809 40.425 1.000 87.118 146 LYS B O 1
ATOM 2591 N N . PRO B 1 146 ? -17.048 26.438 41.012 1.000 85.479 147 PRO B N 1
ATOM 2592 C CA . PRO B 1 146 ? -16.218 25.784 42.010 1.000 87.746 147 PRO B CA 1
ATOM 2593 C C . PRO B 1 146 ? -14.948 25.209 41.387 1.000 89.550 147 PRO B C 1
ATOM 2594 O O . PRO B 1 146 ? -14.995 24.611 40.330 1.000 84.341 147 PRO B O 1
ATOM 2598 N N . ASP B 1 147 ? -13.853 25.421 42.100 1.000 96.700 148 ASP B N 1
ATOM 2599 C CA . ASP B 1 147 ? -12.509 24.894 41.776 1.000 99.034 148 ASP B CA 1
ATOM 2600 C C . ASP B 1 147 ? -12.376 23.535 42.453 1.000 91.296 148 ASP B C 1
ATOM 2601 O O . ASP B 1 147 ? -12.393 23.521 43.691 1.000 87.776 148 ASP B O 1
ATOM 2606 N N . LEU B 1 148 ? -12.212 22.455 41.689 1.000 95.131 149 LEU B N 1
ATOM 2607 C CA . LEU B 1 148 ? -12.220 21.071 42.249 1.000 99.270 149 LEU B CA 1
ATOM 2608 C C . LEU B 1 148 ? -10.981 20.804 43.110 1.000 101.984 149 LEU B C 1
ATOM 2609 O O . LEU B 1 148 ? -11.058 19.887 43.949 1.000 96.669 149 LEU B O 1
ATOM 2614 N N . THR B 1 149 ? -9.891 21.552 42.927 1.000 98.230 150 THR B N 1
ATOM 2615 C CA . THR B 1 149 ? -8.693 21.414 43.789 1.000 99.332 150 THR B CA 1
ATOM 2616 C C . THR B 1 149 ? -9.127 21.619 45.242 1.000 103.311 150 THR B C 1
ATOM 2617 O O . THR B 1 149 ? -8.843 20.738 46.084 1.000 100.116 150 THR B O 1
ATOM 2621 N N . SER B 1 150 ? -9.843 22.719 45.484 1.000 107.074 151 SER B N 1
ATOM 2622 C CA . SER B 1 150 ? -10.255 23.184 46.834 1.000 108.022 151 SER B CA 1
ATOM 2623 C C . SER B 1 150 ? -10.962 22.055 47.577 1.000 109.802 151 SER B C 1
ATOM 2624 O O . SER B 1 150 ? -11.777 21.362 46.943 1.000 105.245 151 SER B O 1
ATOM 2627 N N . LYS B 1 151 ? -10.685 21.935 48.879 1.000 117.767 152 LYS B N 1
ATOM 2628 C CA . LYS B 1 151 ? -11.259 20.903 49.785 1.000 115.456 152 LYS B CA 1
ATOM 2629 C C . LYS B 1 151 ? -12.494 21.464 50.499 1.000 108.467 152 LYS B C 1
ATOM 2630 O O . LYS B 1 151 ? -13.029 20.779 51.401 1.000 102.845 152 LYS B O 1
ATOM 2636 N N . SER B 1 152 ? -12.941 22.656 50.102 1.000 102.665 153 SER B N 1
ATOM 2637 C CA . SER B 1 152 ? -14.158 23.305 50.647 1.000 92.508 153 SER B CA 1
ATOM 2638 C C . SER B 1 152 ? -15.390 22.868 49.849 1.000 85.383 153 SER B C 1
ATOM 2639 O O . SER B 1 152 ? -16.488 23.282 50.197 1.000 81.791 153 SER B O 1
ATOM 2642 N N . PHE B 1 153 ? -15.211 22.059 48.811 1.000 90.232 154 PHE B N 1
ATOM 2643 C CA . PHE B 1 153 ? -16.324 21.512 47.992 1.000 96.473 154 PHE B CA 1
ATOM 2644 C C . PHE B 1 153 ? -16.484 20.005 48.214 1.000 96.404 154 PHE B C 1
ATOM 2645 O O . PHE B 1 153 ? -17.418 19.393 47.636 1.000 87.944 154 PHE B O 1
ATOM 2653 N N . GLN B 1 154 ? -15.621 19.419 49.046 1.000 101.196 155 GLN B N 1
ATOM 2654 C CA . GLN B 1 154 ? -15.653 17.959 49.299 1.000 103.301 155 GLN B CA 1
ATOM 2655 C C . GLN B 1 154 ? -16.878 17.664 50.166 1.000 104.893 155 GLN B C 1
ATOM 2656 O O . GLN B 1 154 ? -17.450 18.623 50.734 1.000 112.992 155 GLN B O 1
ATOM 2662 N N . ARG B 1 155 ? -17.284 16.402 50.266 1.000 94.486 156 ARG B N 1
ATOM 2663 C CA . ARG B 1 155 ? -18.510 16.075 51.025 1.000 89.729 156 ARG B CA 1
ATOM 2664 C C . ARG B 1 155 ? -18.356 16.585 52.451 1.000 86.691 156 ARG B C 1
ATOM 2665 O O . ARG B 1 155 ? -17.410 16.208 53.135 1.000 84.889 156 ARG B O 1
ATOM 2673 N N . PRO B 1 156 ? -19.259 17.468 52.928 1.000 87.820 157 PRO B N 1
ATOM 2674 C CA . PRO B 1 156 ? -19.244 17.924 54.313 1.000 86.201 157 PRO B CA 1
ATOM 2675 C C . PRO B 1 156 ? -19.350 16.772 55.320 1.000 81.740 157 PRO B C 1
ATOM 2676 O O . PRO B 1 156 ? -20.130 15.849 55.140 1.000 71.522 157 PRO B O 1
ATOM 2680 N N . THR B 1 157 ? -18.515 16.876 56.345 1.000 86.684 158 THR B N 1
ATOM 2681 C CA . THR B 1 157 ? -18.385 15.918 57.461 1.000 86.487 158 THR B CA 1
ATOM 2682 C C . THR B 1 157 ? -18.834 16.629 58.731 1.000 86.045 158 THR B C 1
ATOM 2683 O O . THR B 1 157 ? -19.754 16.118 59.397 1.000 84.370 158 THR B O 1
ATOM 2687 N N . ASP B 1 158 ? -18.209 17.774 59.027 1.000 88.022 159 ASP B N 1
ATOM 2688 C CA . ASP B 1 158 ? -18.478 18.531 60.275 1.000 87.138 159 ASP B CA 1
ATOM 2689 C C . ASP B 1 158 ? -19.923 19.021 60.273 1.000 84.748 159 ASP B C 1
ATOM 2690 O O . ASP B 1 158 ? -20.277 19.808 59.389 1.000 86.145 159 ASP B O 1
ATOM 2695 N N . GLU B 1 159 ? -20.691 18.653 61.293 1.000 88.669 160 GLU B N 1
ATOM 2696 C CA . GLU B 1 159 ? -22.142 18.950 61.299 1.000 95.859 160 GLU B CA 1
ATOM 2697 C C . GLU B 1 159 ? -22.474 20.236 62.061 1.000 99.533 160 GLU B C 1
ATOM 2698 O O . GLU B 1 159 ? -23.649 20.652 62.007 1.000 92.602 160 GLU B O 1
ATOM 2704 N N . LYS B 1 160 ? -21.528 20.841 62.775 1.000 105.225 161 LYS B N 1
ATOM 2705 C CA . LYS B 1 160 ? -21.838 22.090 63.519 1.000 100.958 161 LYS B CA 1
ATOM 2706 C C . LYS B 1 160 ? -21.815 23.231 62.501 1.000 98.469 161 LYS B C 1
ATOM 2707 O O . LYS B 1 160 ? -22.887 23.749 62.147 1.000 94.256 161 LYS B O 1
ATOM 2709 N N . ALA B 1 161 ? -20.610 23.559 62.040 1.000 102.235 162 ALA B N 1
ATOM 2710 C CA . ALA B 1 161 ? -20.309 24.529 60.963 1.000 102.541 162 ALA B CA 1
ATOM 2711 C C . ALA B 1 161 ? -19.579 23.730 59.890 1.000 99.694 162 ALA B C 1
ATOM 2712 O O . ALA B 1 161 ? -18.615 23.027 60.245 1.000 103.775 162 ALA B O 1
ATOM 2714 N N . GLY B 1 162 ? -20.001 23.806 58.636 1.000 96.071 163 GLY B N 1
ATOM 2715 C CA . GLY B 1 162 ? -19.570 22.786 57.666 1.000 93.255 163 GLY B CA 1
ATOM 2716 C C . GLY B 1 162 ? -18.256 23.138 57.015 1.000 93.625 163 GLY B C 1
ATOM 2717 O O . GLY B 1 162 ? -17.320 23.559 57.732 1.000 94.643 163 GLY B O 1
ATOM 2718 N N . ASN B 1 163 ? -18.213 22.986 55.693 1.000 87.963 164 ASN B N 1
ATOM 2719 C CA . ASN B 1 163 ? -16.981 23.131 54.884 1.000 84.527 164 ASN B CA 1
ATOM 2720 C C . ASN B 1 163 ? -16.488 24.573 54.947 1.000 80.564 164 ASN B C 1
ATOM 2721 O O . ASN B 1 163 ? -17.273 25.472 55.286 1.000 79.288 164 ASN B O 1
ATOM 2726 N N . VAL B 1 164 ? -15.218 24.747 54.609 1.000 83.665 165 VAL B N 1
ATOM 2727 C CA . VAL B 1 164 ? -14.518 26.063 54.534 1.000 90.147 165 VAL B CA 1
ATOM 2728 C C . VAL B 1 164 ? -15.375 27.009 53.692 1.000 88.224 165 VAL B C 1
ATOM 2729 O O . VAL B 1 164 ? -15.831 26.591 52.611 1.000 87.813 165 VAL B O 1
ATOM 2733 N N . ALA B 1 165 ? -15.614 28.229 54.157 1.000 80.145 166 ALA B N 1
ATOM 2734 C CA . ALA B 1 165 ? -16.445 29.171 53.387 1.000 79.446 166 ALA B CA 1
ATOM 2735 C C . ALA B 1 165 ? -15.744 29.426 52.056 1.000 83.998 166 ALA B C 1
ATOM 2736 O O . ALA B 1 165 ? -14.498 29.586 52.059 1.000 87.238 166 ALA B O 1
ATOM 2738 N N . VAL B 1 166 ? -16.516 29.412 50.969 1.000 85.332 167 VAL B N 1
ATOM 2739 C CA . VAL B 1 166 ? -16.038 29.715 49.588 1.000 80.814 167 VAL B CA 1
ATOM 2740 C C . VAL B 1 166 ? -16.825 30.919 49.102 1.000 77.590 167 VAL B C 1
ATOM 2741 O O . VAL B 1 166 ? -18.044 30.906 49.259 1.000 91.102 167 VAL B O 1
ATOM 2745 N N . GLY B 1 167 ? -16.172 31.919 48.542 1.000 68.800 168 GLY B N 1
ATOM 2746 C CA . GLY B 1 167 ? -16.909 33.119 48.131 1.000 71.686 168 GLY B CA 1
ATOM 2747 C C . GLY B 1 167 ? -15.964 34.222 47.760 1.000 76.930 168 GLY B C 1
ATOM 2748 O O . GLY B 1 167 ? -14.801 33.920 47.451 1.000 90.559 168 GLY B O 1
ATOM 2749 N N . PHE B 1 168 ? -16.434 35.459 47.798 1.000 78.672 169 PHE B N 1
ATOM 2750 C CA . PHE B 1 168 ? -15.570 36.623 47.505 1.000 83.713 169 PHE B CA 1
ATOM 2751 C C . PHE B 1 168 ? -15.285 37.392 48.786 1.000 84.647 169 PHE B C 1
ATOM 2752 O O . PHE B 1 168 ? -16.220 37.957 49.372 1.000 76.797 169 PHE B O 1
ATOM 2760 N N . SER B 1 169 ? -14.017 37.392 49.192 1.000 95.375 170 SER B N 1
ATOM 2761 C CA . SER B 1 169 ? -13.498 38.232 50.300 1.000 93.259 170 SER B CA 1
ATOM 2762 C C . SER B 1 169 ? -13.556 39.693 49.856 1.000 92.431 170 SER B C 1
ATOM 2763 O O . SER B 1 169 ? -13.986 40.545 50.656 1.000 91.624 170 SER B O 1
ATOM 2766 N N . CYS B 1 170 ? -13.146 39.952 48.614 1.000 91.659 171 CYS B N 1
ATOM 2767 C CA . CYS B 1 170 ? -13.173 41.297 47.993 1.000 88.875 171 CYS B CA 1
ATOM 2768 C C . CYS B 1 170 ? -14.492 41.486 47.253 1.000 85.402 171 CYS B C 1
ATOM 2769 O O . CYS B 1 170 ? -14.461 41.594 46.024 1.000 86.818 171 CYS B O 1
ATOM 2772 N N . PHE B 1 171 ? -15.617 41.540 47.958 1.000 85.738 172 PHE B N 1
ATOM 2773 C CA . PHE B 1 171 ? -16.924 41.572 47.259 1.000 86.327 172 PHE B CA 1
ATOM 2774 C C . PHE B 1 171 ? -17.288 43.005 46.889 1.000 81.204 172 PHE B C 1
ATOM 2775 O O . PHE B 1 171 ? -17.219 43.330 45.696 1.000 79.515 172 PHE B O 1
ATOM 2783 N N . ILE B 1 172 ? -17.674 43.816 47.871 1.000 80.581 173 ILE B N 1
ATOM 2784 C CA . ILE B 1 172 ? -18.133 45.205 47.593 1.000 83.471 173 ILE B CA 1
ATOM 2785 C C . ILE B 1 172 ? -17.414 46.159 48.548 1.000 84.727 173 ILE B C 1
ATOM 2786 O O . ILE B 1 172 ? -17.372 45.925 49.767 1.000 82.507 173 ILE B O 1
ATOM 2791 N N . PRO B 1 173 ? -16.780 47.235 48.036 1.000 76.660 174 PRO B N 1
ATOM 2792 C CA . PRO B 1 173 ? -16.218 48.278 48.885 1.000 73.822 174 PRO B CA 1
ATOM 2793 C C . PRO B 1 173 ? -17.221 48.909 49.853 1.000 75.242 174 PRO B C 1
ATOM 2794 O O . PRO B 1 173 ? -18.252 49.384 49.411 1.000 75.740 174 PRO B O 1
ATOM 2798 N N . LEU B 1 174 ? -16.852 48.976 51.130 1.000 76.875 175 LEU B N 1
ATOM 2799 C CA . LEU B 1 174 ? -17.749 49.494 52.192 1.000 82.140 175 LEU B CA 1
ATOM 2800 C C . LEU B 1 174 ? -18.264 50.875 51.803 1.000 90.904 175 LEU B C 1
ATOM 2801 O O . LEU B 1 174 ? -19.450 51.151 52.049 1.000 96.582 175 LEU B O 1
ATOM 2806 N N . ILE B 1 175 ? -17.401 51.708 51.227 1.000 100.974 176 ILE B N 1
ATOM 2807 C CA . ILE B 1 175 ? -17.796 53.067 50.760 1.000 101.937 176 ILE B CA 1
ATOM 2808 C C . ILE B 1 175 ? -18.879 52.887 49.696 1.000 101.471 176 ILE B C 1
ATOM 2809 O O . ILE B 1 175 ? -19.904 53.602 49.759 1.000 105.219 176 ILE B O 1
ATOM 2814 N N . LYS B 1 176 ? -18.676 51.953 48.766 1.000 92.865 177 LYS B N 1
ATOM 2815 C CA . LYS B 1 176 ? -19.670 51.727 47.687 1.000 94.701 177 LYS B CA 1
ATOM 2816 C C . LYS B 1 176 ? -20.994 51.332 48.332 1.000 92.489 177 LYS B C 1
ATOM 2817 O O . LYS B 1 176 ? -22.023 51.871 47.914 1.000 94.618 177 LYS B O 1
ATOM 2819 N N . LEU B 1 177 ? -20.963 50.446 49.321 1.000 90.759 178 LEU B N 1
ATOM 2820 C CA . LEU B 1 177 ? -22.213 49.978 49.972 1.000 87.251 178 LEU B CA 1
ATOM 2821 C C . LEU B 1 177 ? -22.936 51.165 50.615 1.000 84.290 178 LEU B C 1
ATOM 2822 O O . LEU B 1 177 ? -24.142 51.337 50.348 1.000 75.946 178 LEU B O 1
ATOM 2827 N N . GLU B 1 178 ? -22.225 51.961 51.415 1.000 93.411 179 GLU B N 1
ATOM 2828 C CA . GLU B 1 178 ? -22.851 53.069 52.184 1.000 103.817 179 GLU B CA 1
ATOM 2829 C C . GLU B 1 178 ? -23.223 54.226 51.252 1.000 111.061 179 GLU B C 1
ATOM 2830 O O . GLU B 1 178 ? -24.353 54.744 51.395 1.000 118.257 179 GLU B O 1
ATOM 2836 N N . GLU B 1 179 ? -22.329 54.633 50.349 1.000 110.806 180 GLU B N 1
ATOM 2837 C CA . GLU B 1 179 ? -22.602 55.776 49.435 1.000 109.775 180 GLU B CA 1
ATOM 2838 C C . GLU B 1 179 ? -22.474 55.322 47.986 1.000 107.543 180 GLU B C 1
ATOM 2839 O O . GLU B 1 179 ? -21.508 55.685 47.316 1.000 99.533 180 GLU B O 1
ATOM 2841 N N . PRO B 1 180 ? -23.437 54.526 47.459 1.000 111.978 181 PRO B N 1
ATOM 2842 C CA . PRO B 1 180 ? -23.418 54.110 46.060 1.000 112.311 181 PRO B CA 1
ATOM 2843 C C . PRO B 1 180 ? -23.922 55.282 45.208 1.000 117.601 181 PRO B C 1
ATOM 2844 O O . PRO B 1 180 ? -24.782 56.011 45.684 1.000 114.346 181 PRO B O 1
ATOM 2848 N N . GLN B 1 181 ? -23.402 55.438 43.988 1.000 122.140 182 GLN B N 1
ATOM 2849 C CA . GLN B 1 181 ? -23.795 56.554 43.083 1.000 118.433 182 GLN B CA 1
ATOM 2850 C C . GLN B 1 181 ? -24.875 56.051 42.125 1.000 117.976 182 GLN B C 1
ATOM 2851 O O . GLN B 1 181 ? -25.917 56.733 41.997 1.000 118.074 182 GLN B O 1
ATOM 2853 N N . ASN B 1 182 ? -24.619 54.905 41.488 1.000 117.445 183 ASN B N 1
ATOM 2854 C CA . ASN B 1 182 ? -25.542 54.265 40.514 1.000 115.765 183 ASN B CA 1
ATOM 2855 C C . ASN B 1 182 ? -26.924 54.074 41.145 1.000 113.476 183 ASN B C 1
ATOM 2856 O O . ASN B 1 182 ? -27.907 54.512 40.511 1.000 119.032 183 ASN B O 1
ATOM 2861 N N . ALA B 1 183 ? -27.000 53.456 42.330 1.000 108.176 184 ALA B N 1
ATOM 2862 C CA . ALA B 1 183 ? -28.277 53.181 43.039 1.000 108.074 184 ALA B CA 1
ATOM 2863 C C . ALA B 1 183 ? -28.035 52.650 44.460 1.000 93.362 184 ALA B C 1
ATOM 2864 O O . ALA B 1 183 ? -26.929 52.209 44.745 1.000 93.648 184 ALA B O 1
ATOM 2866 N N . THR B 1 184 ? -29.090 52.584 45.265 1.000 89.633 185 THR B N 1
ATOM 2867 C CA . THR B 1 184 ? -29.046 52.393 46.740 1.000 94.160 185 THR B CA 1
ATOM 2868 C C . THR B 1 184 ? -29.172 50.919 47.146 1.000 89.470 185 THR B C 1
ATOM 2869 O O . THR B 1 184 ? -30.157 50.282 46.746 1.000 92.518 185 THR B O 1
ATOM 2873 N N . TYR B 1 185 ? -28.251 50.424 47.978 1.000 87.741 186 TYR B N 1
ATOM 2874 C CA . TYR B 1 185 ? -28.189 49.010 48.442 1.000 88.148 186 TYR B CA 1
ATOM 2875 C C . TYR B 1 185 ? -28.560 48.846 49.903 1.000 88.728 186 TYR B C 1
ATOM 2876 O O . TYR B 1 185 ? -28.760 47.684 50.331 1.000 89.900 186 TYR B O 1
ATOM 2885 N N . VAL B 1 186 ? -28.556 49.934 50.661 1.000 94.330 187 VAL B N 1
ATOM 2886 C CA . VAL B 1 186 ? -28.949 49.879 52.097 1.000 92.372 187 VAL B CA 1
ATOM 2887 C C . VAL B 1 186 ? -30.046 50.906 52.331 1.000 85.255 187 VAL B C 1
ATOM 2888 O O . VAL B 1 186 ? -29.799 52.095 52.069 1.000 83.406 187 VAL B O 1
ATOM 2892 N N . LYS B 1 187 ? -31.204 50.465 52.801 1.000 81.349 188 LYS B N 1
ATOM 2893 C CA . LYS B 1 187 ? -32.331 51.398 53.022 1.000 84.578 188 LYS B CA 1
ATOM 2894 C C . LYS B 1 187 ? -32.907 51.103 54.399 1.000 85.800 188 LYS B C 1
ATOM 2895 O O . LYS B 1 187 ? -33.025 49.920 54.753 1.000 86.011 188 LYS B O 1
ATOM 2897 N N . GLU B 1 188 ? -33.193 52.153 55.160 1.000 87.016 189 GLU B N 1
ATOM 2898 C CA . GLU B 1 188 ? -33.887 52.017 56.456 1.000 90.498 189 GLU B CA 1
ATOM 2899 C C . GLU B 1 188 ? -33.150 50.967 57.288 1.000 89.372 189 GLU B C 1
ATOM 2900 O O . GLU B 1 188 ? -33.813 50.032 57.791 1.000 89.004 189 GLU B O 1
ATOM 2906 N N . ASP B 1 189 ? -31.825 51.085 57.378 1.000 93.894 190 ASP B N 1
ATOM 2907 C CA . ASP B 1 189 ? -31.007 50.262 58.309 1.000 99.319 190 ASP B CA 1
ATOM 2908 C C . ASP B 1 189 ? -31.316 48.778 58.052 1.000 97.525 190 ASP B C 1
ATOM 2909 O O . ASP B 1 189 ? -31.509 48.003 59.030 1.000 95.970 190 ASP B O 1
ATOM 2914 N N . THR B 1 190 ? -31.413 48.398 56.779 1.000 90.810 191 THR B N 1
ATOM 2915 C CA . THR B 1 190 ? -31.671 46.998 56.356 1.000 93.039 191 THR B CA 1
ATOM 2916 C C . THR B 1 190 ? -31.081 46.770 54.965 1.000 93.019 191 THR B C 1
ATOM 2917 O O . THR B 1 190 ? -31.274 47.646 54.089 1.000 96.682 191 THR B O 1
ATOM 2921 N N . MET B 1 191 ? -30.417 45.639 54.743 1.000 80.644 192 MET B N 1
ATOM 2922 C CA . MET B 1 191 ? -29.848 45.350 53.410 1.000 80.772 192 MET B CA 1
ATOM 2923 C C . MET B 1 191 ? -30.228 43.928 53.051 1.000 78.441 192 MET B C 1
ATOM 2924 O O . MET B 1 191 ? -30.360 43.113 53.967 1.000 84.132 192 MET B O 1
ATOM 2929 N N . PHE B 1 192 ? -30.349 43.636 51.767 1.000 75.208 193 PHE B N 1
ATOM 2930 C CA . PHE B 1 192 ? -30.743 42.289 51.308 1.000 74.298 193 PHE B CA 1
ATOM 2931 C C . PHE B 1 192 ? -29.601 41.642 50.538 1.000 75.508 193 PHE B C 1
ATOM 2932 O O . PHE B 1 192 ? -28.895 42.344 49.806 1.000 75.945 193 PHE B O 1
ATOM 2940 N N . VAL B 1 193 ? -29.512 40.322 50.664 1.000 75.975 194 VAL B N 1
ATOM 2941 C CA . VAL B 1 193 ? -28.491 39.444 50.037 1.000 71.225 194 VAL B CA 1
ATOM 2942 C C . VAL B 1 193 ? -29.233 38.360 49.273 1.000 70.796 194 VAL B C 1
ATOM 2943 O O . VAL B 1 193 ? -30.197 37.848 49.835 1.000 72.583 194 VAL B O 1
ATOM 2947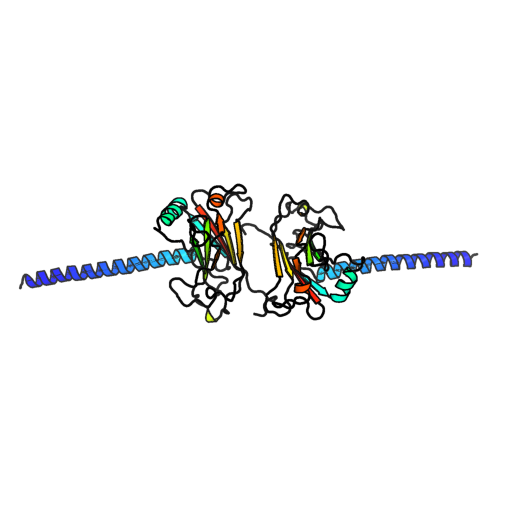 N N . LYS B 1 194 ? -28.776 37.995 48.078 1.000 74.372 195 LYS B N 1
ATOM 2948 C CA . LYS B 1 194 ? -29.407 36.906 47.289 1.000 74.778 195 LYS B CA 1
ATOM 2949 C C . LYS B 1 194 ? -28.352 35.893 46.856 1.000 68.371 195 LYS B C 1
ATOM 2950 O O . LYS B 1 194 ? -27.310 36.299 46.350 1.000 67.006 195 LYS B O 1
ATOM 2956 N N . VAL B 1 195 ? -28.658 34.614 47.003 1.000 68.034 196 VAL B N 1
ATOM 2957 C CA . VAL B 1 195 ? -27.754 33.520 46.569 1.000 69.510 196 VAL B CA 1
ATOM 2958 C C . VAL B 1 195 ? -28.552 32.628 45.631 1.000 72.537 196 VAL B C 1
ATOM 2959 O O . VAL B 1 195 ? -29.602 32.139 46.059 1.000 72.692 196 VAL B O 1
ATOM 2963 N N . LYS B 1 196 ? -28.050 32.421 44.417 1.000 77.611 197 LYS B N 1
ATOM 2964 C CA . LYS B 1 196 ? -28.699 31.567 43.400 1.000 73.604 197 LYS B CA 1
ATOM 2965 C C . LYS B 1 196 ? -27.668 30.570 42.903 1.000 69.739 197 LYS B C 1
ATOM 2966 O O . LYS B 1 196 ? -26.580 30.999 42.517 1.000 71.087 197 LYS B O 1
ATOM 2972 N N . VAL B 1 197 ? -28.040 29.297 42.890 1.000 72.749 198 VAL B N 1
ATOM 2973 C CA . VAL B 1 197 ? -27.170 28.189 42.422 1.000 71.799 198 VAL B CA 1
ATOM 2974 C C . VAL B 1 197 ? -27.739 27.586 41.139 1.000 70.609 198 VAL B C 1
ATOM 2975 O O . VAL B 1 197 ? -28.929 27.214 41.119 1.000 64.003 198 VAL B O 1
ATOM 2979 N N . ASP B 1 198 ? -26.887 27.416 40.137 1.000 77.964 199 ASP B N 1
ATOM 2980 C CA . ASP B 1 198 ? -27.329 26.885 38.828 1.000 96.413 199 ASP B CA 1
ATOM 2981 C C . ASP B 1 198 ? -27.654 25.398 38.986 1.000 108.748 199 ASP B C 1
ATOM 2982 O O . ASP B 1 198 ? -27.090 24.756 39.907 1.000 98.913 199 ASP B O 1
ATOM 2987 N N . MET B 1 199 ? -28.558 24.892 38.134 1.000 121.871 200 MET B N 1
ATOM 2988 C CA . MET B 1 199 ? -29.118 23.516 38.242 1.000 112.471 200 MET B CA 1
ATOM 2989 C C . MET B 1 199 ? -28.717 22.643 37.046 1.000 119.908 200 MET B C 1
ATOM 2990 O O . MET B 1 199 ? -28.423 23.182 35.936 1.000 110.519 200 MET B O 1
ATOM 2995 N N . VAL B 1 200 ? -28.724 21.333 37.316 1.000 121.661 201 VAL B N 1
ATOM 2996 C CA . VAL B 1 200 ? -28.302 20.222 36.416 1.000 118.386 201 VAL B CA 1
ATOM 2997 C C . VAL B 1 200 ? -29.283 20.119 35.243 1.000 121.784 201 VAL B C 1
ATOM 2998 O O . VAL B 1 200 ? -30.506 20.283 35.454 1.000 117.502 201 VAL B O 1
ATOM 3002 N N . GLY B 1 201 ? -28.743 19.827 34.060 1.000 131.018 202 GLY B N 1
ATOM 3003 C CA . GLY B 1 201 ? -29.484 19.760 32.789 1.000 127.622 202 GLY B CA 1
ATOM 3004 C C . GLY B 1 201 ? -29.007 18.594 31.956 1.000 124.900 202 GLY B C 1
ATOM 3005 O O . GLY B 1 201 ? -27.955 17.995 32.299 1.000 110.502 202 GLY B O 1
ATOM 3006 N N . LEU B 1 202 ? -29.753 18.277 30.901 1.000 126.385 203 LEU B N 1
ATOM 3007 C CA . LEU B 1 202 ? -29.466 17.086 30.069 1.000 123.937 203 LEU B CA 1
ATOM 3008 C C . LEU B 1 202 ? -28.073 17.239 29.431 1.000 124.145 203 LEU B C 1
ATOM 3009 O O . LEU B 1 202 ? -27.265 16.291 29.601 1.000 115.271 203 LEU B O 1
ATOM 3014 N N . GLU B 1 203 ? -27.740 18.413 28.870 1.000 118.432 204 GLU B N 1
ATOM 3015 C CA . GLU B 1 203 ? -26.500 18.600 28.053 1.000 124.871 204 GLU B CA 1
ATOM 3016 C C . GLU B 1 203 ? -25.268 18.856 28.935 1.000 123.495 204 GLU B C 1
ATOM 3017 O O . GLU B 1 203 ? -25.333 18.558 30.152 1.000 127.204 204 GLU B O 1
ATOM 3023 N N . GLN B 1 204 ? -24.180 19.344 28.316 1.000 106.294 205 GLN B N 1
ATOM 3024 C CA . GLN B 1 204 ? -22.905 19.712 28.987 1.000 99.948 205 GLN B CA 1
ATOM 3025 C C . GLN B 1 204 ? -22.347 18.473 29.698 1.000 105.324 205 GLN B C 1
ATOM 3026 O O . GLN B 1 204 ? -22.110 17.460 29.007 1.000 106.248 205 GLN B O 1
ATOM 3028 N N . LEU B 1 205 ? -22.127 18.558 31.011 1.000 106.790 206 LEU B N 1
ATOM 3029 C CA . LEU B 1 205 ? -21.558 17.450 31.820 1.000 104.489 206 LEU B CA 1
ATOM 3030 C C . LEU B 1 205 ? -22.423 16.206 31.625 1.000 110.776 206 LEU B C 1
ATOM 3031 O O . LEU B 1 205 ? -23.669 16.346 31.602 1.000 118.804 206 LEU B O 1
ATOM 3036 N N . LEU B 1 206 ? -21.778 15.051 31.462 1.000 119.057 207 LEU B N 1
ATOM 3037 C CA . LEU B 1 206 ? -22.453 13.728 31.390 1.000 124.184 207 LEU B CA 1
ATOM 3038 C C . LEU B 1 206 ? -22.543 13.155 32.810 1.000 135.730 207 LEU B C 1
ATOM 3039 O O . LEU B 1 206 ? -21.808 12.182 33.123 1.000 133.100 207 LEU B O 1
ATOM 3044 N N . GLU B 1 207 ? -23.406 13.757 33.638 1.000 135.240 208 GLU B N 1
ATOM 3045 C CA . GLU B 1 207 ? -23.603 13.399 35.069 1.000 124.082 208 GLU B CA 1
ATOM 3046 C C . GLU B 1 207 ? -25.071 13.002 35.282 1.000 113.715 208 GLU B C 1
ATOM 3047 O O . GLU B 1 207 ? -25.975 13.843 35.204 1.000 96.769 208 GLU B O 1
#

Radius of gyration: 31.77 Å; Cα contacts (8 Å, |Δi|>4): 754; chains: 2; bounding box: 47×46×156 Å

InterPro domains:
  IPR002083 MATH/TRAF domain [PS50144] (47-197)
  IPR002083 MATH/TRAF domain [SM00061] (52-177)
  IPR008974 TRAF-like [G3DSA:2.60.210.10] (10-205)
  IPR049342 TRAF1-6, MATH domain [PF21355] (71-194)

Solvent-accessible surface area: 24255 Å² total; per-residue (Å²): 116,93,79,61,134,63,58,38,68,54,133,113,30,130,66,141,113,63,32,83,123,100,109,100,52,76,97,124,156,60,109,51,96,102,120,109,46,118,91,59,28,44,80,55,0,95,5,68,27,116,7,103,78,12,157,93,21,63,116,51,15,99,57,71,77,50,95,44,55,76,18,36,22,0,36,2,5,102,60,14,19,49,1,6,1,14,0,54,1,39,5,48,59,92,0,180,42,93,41,0,0,0,16,5,20,6,39,52,9,131,76,3,83,140,33,98,62,46,5,79,36,61,1,8,0,10,0,17,7,58,59,12,61,26,79,50,62,62,72,70,42,82,23,55,135,124,40,146,7,9,64,114,3,111,78,132,100,71,6,17,102,48,34,28,41,30,62,7,2,50,34,140,57,5,52,152,22,172,59,13,49,10,42,33,100,65,20,0,55,1,54,0,87,6,51,102,95,20,149,141,82,118,102,78,103,58,59,53,129,131,132,37,70,104,126,114,98,124,144,120,86,64,36,72,120,95,112,105,43,68,97,130,146,72,99,67,115,99,117,56,51,113,157,49,41,25,76,92,0,68,4,84,33,110,4,89,64,9,128,79,68,55,84,26,12,85,163,50,146,29,97,39,29,80,8,42,21,0,32,9,7,106,63,10,13,44,1,3,0,13,0,44,1,39,12,54,43,140,0,46,48,88,37,0,0,0,18,7,25,8,42,38,7,125,85,6,80,148,28,79,63,39,2,91,38,48,1,24,0,10,0,35,12,64,59,67,70,47,55,76,49,57,67,64,31,78,15,83,89,125,42,158,7,8,89,114,4,117,77,142,96,74,19,17,106,39,31,26,39,21,71,8,0,61,21,139,35,2,85,74,38,112,129,7,65,21,43,30,169,40,18,0,62,0,14,0,72,6,72,112,105,49,163,94,40,40,137,124